Protein AF-0000000067844548 (afdb_homodimer)

Foldseek 3Di:
DCPVPQQPPVVPPVVLPLDAQPLLVLLVVLLVLLVVLLVLLVCLLPPPLPLQCQVVSLVVSLVSLVVSLVSLVVSLVVNVVSLVVVVLSQQVVLSVVCVCLSVVLNVLSVVLNVVLVVLVCVLCVVQVPCSSCVQSVDNCPHSSNVNSVSSVVSSVPNNVSSVVSSVSSVVCNVCSDDRPLVVCVVVVVVPDPDDDDDDDDDDVPPVVSSVVSVVSVVVVVVVVVVVVVVVVVVVVVVVVVVPDDDD/DCVVVVVCCVVVVVPLPLDADPLLVLLVVLLVLLVVLLVLLVCLLPPPLPLQCLVVSLVVSLVSLVVSLVSLVVSLVVNVVSLVVVLLSQQLVLSVVCVCLSVPLNVLSVVLNVVLVVLVCVLCVVQVPCSSCVQSVDNCPHSSNVNSVSSVVSSVPNNVSSVVSSVSSVVCNVCSDRRVLVCVVCCVVVVVPPVVDDPDDDDVVVVVVVVSVVSSVVSSVVSVVVVVVVVVVVVVVVVVVVPPDPD

Secondary structure (DSSP, 8-state):
-TTSSTTSTHHHH----------HHHHHHHHHHHHHHHHHHHHHHHH---GGGHHHHHHHHHHHHHHHHHHHHHHHHHHHHHHHHHHHTT-HHHHHHHHHHHHHHHHHHHHHHHHHHHHHHHHHHHTSS-HHHHHHH-SSS-HHHHHHHHHHHHHHHHHHHHHHHHHHHHHHHHH-PPPHHHHHHHHHHTT-----------SSHHHHHHHHHHHHHHHHHHHHHHHHHHHHHHHHHHHHHHHS---/-THHHHSHHHHHS----------HHHHHHHHHHHHHHHHHHHHHHHH---GGGHHHHHHHHHHHHHHHHHHHHHHHHHHHHHHHHHHHTT-HHHHHHHHHHHHHHHHHHHHHHHHHHHHHHHHHHHTSS-HHHHHHH-SSS-HHHHHHHHHHHHHHHHHHHHHHHHHHHHHHHHH-PPPHHHHHHHHHHHHHHHHHH--SS-SHHHHHHHHHHHHHHHHHHHHHHHHHHHHHHHHHHHHHHHHS---

Sequence (494 aa):
MDDEEYLQPVLTSQEEHFHKLDTVLITFIPLIFGVSLEITGIIFIAVWPEENNKCDTYFIYLYLHCAYWLLIMLTDHLVKRKHHKLRIYGYLDFYQSTYQQIRTPLFIASLWITCYLLLAVFLHHTHKVNYEQYCRASEWFTPLNYIVLLTTLELIIIVPVYINYIKQVLRFNRLRPPADVAREEWLSSFTQDTYAGSNEVGYHHRESNLEELLEKQADLIRYLRDHNVKLSHRMMLLAAQRRLPEAMDDEEYLQPVLTSQEEHFHKLDTVLITFIPLIFGVSLEITGIIFIAVWPEENNKCDTYFIYLYLHCAYWLLIMLTDHLVKRKHHKLRIYGYLDFYQSTYQQIRTPLFIASLWITCYLLLAVFLHHTHKVNYEQYCRASEWFTPLNYIVLLTTLELIIIVPVYINYIKQVLRFNRLRPPADVAREEWLSSFTQDTYAGSNEVGYHHRESNLEELLEKQADLIRYLRDHNVKLSHRMMLLAAQRRLPEA

Radius of gyration: 29.69 Å; Cα contacts (8 Å, |Δi|>4): 386; chains: 2; bounding box: 53×101×64 Å

Organism: Apis mellifera (NCBI:txid7460)

pLDDT: mean 72.94, std 22.52, range [23.41, 97.81]

InterPro domains:
  IPR029399 TMEM192 family [PF14802] (4-238)
  IPR029399 TMEM192 family [PTHR31592] (17-241)

Nearest PDB structures (foldseek):
  3ljb-assembly1_A  TM=2.945E-01  e=6.101E+00  Homo sapiens
  4tql-assembly1_A  TM=1.779E-01  e=5.825E+00  synthetic construct
  4dzu-assembly1_A  TM=2.836E-01  e=4.838E+00  synthetic construct
  3ljb-assembly1_A  TM=2.782E-01  e=5.552E+00  Homo sapiens
  4tql-assembly1_A  TM=1.637E-01  e=6.371E+00  synthetic construct

Solvent-accessible surface area (backbone atoms only — not comparable to full-atom values): 27078 Å² total; per-residue (Å²): 133,72,78,65,64,75,72,53,60,70,72,61,68,65,59,71,75,65,76,73,71,84,48,55,68,56,55,45,51,52,51,51,50,50,53,50,50,52,52,49,44,53,47,51,67,69,64,50,65,58,50,86,49,38,54,53,51,38,48,52,52,52,53,50,51,49,51,49,45,52,47,37,49,51,40,42,54,52,47,50,54,54,44,49,51,37,38,54,64,33,31,49,67,63,41,60,71,43,45,60,55,58,50,44,47,48,50,50,46,41,54,46,48,43,50,52,38,53,50,52,46,50,54,46,63,76,30,41,76,46,41,54,56,49,38,43,66,36,82,81,76,19,70,50,51,54,53,41,52,52,47,53,58,51,46,67,55,40,49,57,42,50,50,53,47,42,51,50,47,52,48,47,55,69,64,53,62,69,33,54,63,55,52,47,38,56,63,43,48,72,64,56,90,56,101,74,81,96,79,87,92,88,84,76,45,66,73,46,41,55,53,45,39,40,47,49,35,49,45,48,35,47,46,38,46,48,48,37,50,49,49,49,49,52,39,52,53,57,52,51,59,65,67,59,70,86,124,128,67,72,62,57,70,64,39,48,67,66,57,62,51,57,72,68,68,76,72,71,85,48,53,70,57,55,44,50,52,52,52,50,50,52,48,51,51,51,49,45,51,46,50,67,69,64,51,60,55,52,86,48,37,55,55,53,38,46,52,50,53,53,50,51,50,52,49,47,52,48,37,48,53,40,44,53,54,47,49,55,54,45,50,52,38,41,75,65,30,32,43,65,63,41,62,71,44,47,62,54,58,50,44,47,50,52,51,48,41,54,48,48,44,49,51,37,52,51,51,47,51,54,46,62,76,30,42,79,46,42,55,58,50,37,42,66,37,82,81,75,19,69,49,51,54,52,43,54,51,47,50,58,50,47,65,54,40,49,58,42,52,51,53,46,43,52,51,47,52,49,48,54,70,63,54,64,73,34,46,61,65,47,46,64,49,38,72,61,38,62,69,60,56,73,73,64,80,83,82,80,73,66,73,68,45,52,60,49,46,48,54,50,29,49,46,34,49,52,47,36,49,52,36,47,53,50,38,51,53,51,50,51,51,39,51,52,55,52,54,59,62,68,56,68,84,122

Structure (mmCIF, N/CA/C/O backbone):
data_AF-0000000067844548-model_v1
#
loop_
_entity.id
_entity.type
_entity.pdbx_description
1 polymer 'Transmembrane protein 192'
#
loop_
_atom_site.group_PDB
_atom_site.id
_atom_site.type_symbol
_atom_site.label_atom_id
_atom_site.label_alt_id
_atom_site.label_comp_id
_atom_site.label_asym_id
_atom_site.label_entity_id
_atom_site.label_seq_id
_atom_site.pdbx_PDB_ins_code
_atom_site.Cartn_x
_atom_site.Cartn_y
_atom_site.Cartn_z
_atom_site.occupancy
_atom_site.B_iso_or_equiv
_atom_site.auth_seq_id
_atom_site.auth_comp_id
_atom_site.auth_asym_id
_atom_site.auth_atom_id
_atom_site.pdbx_PDB_model_num
ATOM 1 N N . MET A 1 1 ? 27.156 49.719 25.047 1 28.22 1 MET A N 1
ATOM 2 C CA . MET A 1 1 ? 27.844 48.688 24.266 1 28.22 1 MET A CA 1
ATOM 3 C C . MET A 1 1 ? 27.281 47.312 24.531 1 28.22 1 MET A C 1
ATOM 5 O O . MET A 1 1 ? 27.172 46.5 23.625 1 28.22 1 MET A O 1
ATOM 9 N N . ASP A 1 2 ? 27.203 46.812 25.844 1 27.34 2 ASP A N 1
ATOM 10 C CA . ASP A 1 2 ? 27.281 45.469 26.344 1 27.34 2 ASP A CA 1
ATOM 11 C C . ASP A 1 2 ? 25.938 44.75 26.203 1 27.34 2 ASP A C 1
ATOM 13 O O . ASP A 1 2 ? 25.734 43.656 26.766 1 27.34 2 ASP A O 1
ATOM 17 N N . ASP A 1 3 ? 24.844 45.406 25.953 1 33.28 3 ASP A N 1
ATOM 18 C CA . ASP A 1 3 ? 23.516 44.781 26.047 1 33.28 3 ASP A CA 1
ATOM 19 C C . ASP A 1 3 ? 23.328 43.75 24.938 1 33.28 3 ASP A C 1
ATOM 21 O O . ASP A 1 3 ? 22.281 43.094 24.875 1 33.28 3 ASP A O 1
ATOM 25 N N . GLU A 1 4 ? 24.094 43.812 23.781 1 35.28 4 GLU A N 1
ATOM 26 C CA . GLU A 1 4 ? 24 42.906 22.656 1 35.28 4 GLU A CA 1
ATOM 27 C C . GLU A 1 4 ? 24.516 41.5 23.016 1 35.28 4 GLU A C 1
ATOM 29 O O . GLU A 1 4 ? 24.266 40.531 22.297 1 35.28 4 GLU A O 1
ATOM 34 N N . GLU A 1 5 ? 25.453 41.375 23.938 1 34.56 5 GLU A N 1
ATOM 35 C CA . GLU A 1 5 ? 26.109 40.125 24.266 1 34.56 5 GLU A CA 1
ATOM 36 C C . GLU A 1 5 ? 25.141 39.125 24.859 1 34.56 5 GLU A C 1
ATOM 38 O O . GLU A 1 5 ? 25.344 37.906 24.734 1 34.56 5 GLU A O 1
ATOM 43 N N . TYR A 1 6 ? 24.203 39.531 25.703 1 31.72 6 TYR A N 1
ATOM 44 C CA . TYR A 1 6 ? 23.375 38.594 26.438 1 31.72 6 TYR A CA 1
ATOM 45 C C . TYR A 1 6 ? 22.359 37.906 25.516 1 31.72 6 TYR A C 1
ATOM 47 O O . TYR A 1 6 ? 21.641 37 25.938 1 31.72 6 TYR A O 1
ATOM 55 N N . LEU A 1 7 ? 21.938 38.531 24.406 1 31.08 7 LEU A N 1
ATOM 56 C CA . LEU A 1 7 ? 20.953 37.938 23.516 1 31.08 7 LEU A CA 1
ATOM 57 C C . LEU A 1 7 ? 21.562 36.812 22.703 1 31.08 7 LEU A C 1
ATOM 59 O O . LEU A 1 7 ? 20.875 36.188 21.875 1 31.08 7 LEU A O 1
ATOM 63 N N . GLN A 1 8 ? 22.906 36.656 22.672 1 30.27 8 GLN A N 1
ATOM 64 C CA . GLN A 1 8 ? 23.531 35.75 21.719 1 30.27 8 GLN A CA 1
ATOM 65 C C . GLN A 1 8 ? 23.219 34.281 22.094 1 30.27 8 GLN A C 1
ATOM 67 O O . GLN A 1 8 ? 23.031 33.438 21.203 1 30.27 8 GLN A O 1
ATOM 72 N N . PRO A 1 9 ? 23.719 33.812 23.312 1 33.78 9 PRO A N 1
ATOM 73 C CA . PRO A 1 9 ? 24 32.375 23.453 1 33.78 9 PRO A CA 1
ATOM 74 C C . PRO A 1 9 ? 22.734 31.531 23.422 1 33.78 9 PRO A C 1
ATOM 76 O O . PRO A 1 9 ? 22.828 30.297 23.422 1 33.78 9 PRO A O 1
ATOM 79 N N . VAL A 1 10 ? 21.578 32.031 24.016 1 33.88 10 VAL A N 1
ATOM 80 C CA . VAL A 1 10 ? 20.484 31.078 24.219 1 33.88 10 VAL A CA 1
ATOM 81 C C . VAL A 1 10 ? 20.047 30.5 22.875 1 33.88 10 VAL A C 1
ATOM 83 O O . VAL A 1 10 ? 19.438 29.438 22.828 1 33.88 10 VAL A O 1
ATOM 86 N N . LEU A 1 11 ? 20.188 31.156 21.766 1 34.28 11 LEU A N 1
ATOM 87 C CA . LEU A 1 11 ? 19.891 30.625 20.453 1 34.28 11 LEU A CA 1
ATOM 88 C C . LEU A 1 11 ? 20.797 29.422 20.141 1 34.28 11 LEU A C 1
ATOM 90 O O . LEU A 1 11 ? 20.484 28.625 19.25 1 34.28 11 LEU A O 1
ATOM 94 N N . THR A 1 12 ? 22.078 29.375 20.594 1 34.91 12 THR A N 1
ATOM 95 C CA . THR A 1 12 ? 23.047 28.375 20.188 1 34.91 12 THR A CA 1
ATOM 96 C C . THR A 1 12 ? 22.672 26.984 20.719 1 34.91 12 THR A C 1
ATOM 98 O O . THR A 1 12 ? 22.938 25.969 20.078 1 34.91 12 THR A O 1
ATOM 101 N N . SER A 1 13 ? 22.469 26.891 22.109 1 34.97 13 SER A N 1
ATOM 102 C CA . SER A 1 13 ? 22.516 25.562 22.719 1 34.97 13 SER A CA 1
ATOM 103 C C . SER A 1 13 ? 21.266 24.75 22.391 1 34.97 13 SER A C 1
ATOM 105 O O . SER A 1 13 ? 21.141 23.594 22.812 1 34.97 13 SER A O 1
ATOM 107 N N . GLN A 1 14 ? 20.078 25.344 22.297 1 34.31 14 GLN A N 1
ATOM 108 C CA . GLN A 1 14 ? 19.047 24.406 21.891 1 34.31 14 GLN A CA 1
ATOM 109 C C . GLN A 1 14 ? 19.438 23.641 20.625 1 34.31 14 GLN A C 1
ATOM 111 O O . GLN A 1 14 ? 19.219 24.125 19.516 1 34.31 14 GLN A O 1
ATOM 116 N N . GLU A 1 15 ? 20.641 23.297 20.484 1 38.84 15 GLU A N 1
ATOM 117 C CA . GLU A 1 15 ? 21.016 22.344 19.453 1 38.84 15 GLU A CA 1
ATOM 118 C C . GLU A 1 15 ? 19.844 21.438 19.078 1 38.84 15 GLU A C 1
ATOM 120 O O . GLU A 1 15 ? 19.438 20.578 19.875 1 38.84 15 GLU A O 1
ATOM 125 N N . GLU A 1 16 ? 18.672 21.953 18.75 1 46.62 16 GLU A N 1
ATOM 126 C CA . GLU A 1 16 ? 17.578 21.172 18.156 1 46.62 16 GLU A CA 1
ATOM 127 C C . GLU A 1 16 ? 18.094 19.891 17.531 1 46.62 16 GLU A C 1
ATOM 129 O O . GLU A 1 16 ? 18.938 19.922 16.625 1 46.62 16 GLU A O 1
ATOM 134 N N . HIS A 1 17 ? 18.438 18.859 18.422 1 53.5 17 HIS A N 1
ATOM 135 C CA . HIS A 1 17 ? 18.922 17.531 18.062 1 53.5 17 HIS A CA 1
ATOM 136 C C . HIS A 1 17 ? 18.297 17.062 16.75 1 53.5 17 HIS A C 1
ATOM 138 O O . HIS A 1 17 ? 17.078 16.906 16.656 1 53.5 17 HIS A O 1
ATOM 144 N N . PHE A 1 18 ? 18.875 17.531 15.758 1 63.25 18 PHE A N 1
ATOM 145 C CA . PHE A 1 18 ? 18.531 16.969 14.453 1 63.25 18 PHE A CA 1
ATOM 146 C C . PHE A 1 18 ? 18.406 15.445 14.539 1 63.25 18 PHE A C 1
ATOM 148 O O . PHE A 1 18 ? 19.266 14.773 15.125 1 63.25 18 PHE A O 1
ATOM 155 N N . HIS A 1 19 ? 17.281 15.016 14.375 1 66.12 19 HIS A N 1
ATOM 156 C CA . HIS A 1 19 ? 17.047 13.578 14.289 1 66.12 19 HIS A CA 1
ATOM 157 C C . HIS A 1 19 ? 17.422 13.039 12.914 1 66.12 19 HIS A C 1
ATOM 159 O O . HIS A 1 19 ? 16.734 13.305 11.93 1 66.12 19 HIS A O 1
ATOM 165 N N . LYS A 1 20 ? 18.609 12.508 12.938 1 74.31 20 LYS A N 1
ATOM 166 C CA . LYS A 1 20 ? 19.094 11.906 11.695 1 74.31 20 LYS A CA 1
ATOM 167 C C . LYS A 1 20 ? 18.188 10.758 11.258 1 74.31 20 LYS A C 1
ATOM 169 O O . LYS A 1 20 ? 17.703 9.992 12.094 1 74.31 20 LYS A O 1
ATOM 174 N N . LEU A 1 21 ? 17.906 10.742 10.008 1 84.75 21 LEU A N 1
ATOM 175 C CA . LEU A 1 21 ? 17.125 9.672 9.422 1 84.75 21 LEU A CA 1
ATOM 176 C C . LEU A 1 21 ? 18.016 8.555 8.891 1 84.75 21 LEU A C 1
ATOM 178 O O . LEU A 1 21 ? 18.75 8.75 7.918 1 84.75 21 LEU A O 1
ATOM 182 N N . ASP A 1 22 ? 18.031 7.383 9.594 1 87.56 22 ASP A N 1
ATOM 183 C CA . ASP A 1 22 ? 18.875 6.25 9.211 1 87.56 22 ASP A CA 1
ATOM 184 C C . ASP A 1 22 ? 18.078 5.246 8.375 1 87.56 22 ASP A C 1
ATOM 186 O O . ASP A 1 22 ? 17.953 4.078 8.758 1 87.56 22 ASP A O 1
ATOM 190 N N . THR A 1 23 ? 17.5 5.684 7.348 1 90.69 23 THR A N 1
ATOM 191 C CA . THR A 1 23 ? 16.688 4.816 6.5 1 90.69 23 THR A CA 1
ATOM 192 C C . THR A 1 23 ? 17.453 4.418 5.242 1 90.69 23 THR A C 1
ATOM 194 O O . THR A 1 23 ? 17 3.564 4.477 1 90.69 23 THR A O 1
ATOM 197 N N . VAL A 1 24 ? 18.641 4.938 5.051 1 91.62 24 VAL A N 1
ATOM 198 C CA . VAL A 1 24 ? 19.422 4.688 3.836 1 91.62 24 VAL A CA 1
ATOM 199 C C . VAL A 1 24 ? 19.797 3.215 3.76 1 91.62 24 VAL A C 1
ATOM 201 O O . VAL A 1 24 ? 19.609 2.568 2.727 1 91.62 24 VAL A O 1
ATOM 204 N N . LEU A 1 25 ? 20.25 2.686 4.844 1 92.38 25 LEU A N 1
ATOM 205 C CA . LEU A 1 25 ? 20.656 1.286 4.867 1 92.38 25 LEU A CA 1
ATOM 206 C C . LEU A 1 25 ? 19.453 0.365 4.668 1 92.38 25 LEU A C 1
ATOM 208 O O . LEU A 1 25 ? 19.562 -0.648 3.975 1 92.38 25 LEU A O 1
ATOM 212 N N . ILE A 1 26 ? 18.375 0.701 5.246 1 94.75 26 ILE A N 1
ATOM 213 C CA . ILE A 1 26 ? 17.172 -0.108 5.184 1 94.75 26 ILE A CA 1
ATOM 214 C C . ILE A 1 26 ? 16.656 -0.165 3.744 1 94.75 26 ILE A C 1
ATOM 216 O O . ILE A 1 26 ? 16.266 -1.228 3.26 1 94.75 26 ILE A O 1
ATOM 220 N N . THR A 1 27 ? 16.703 0.956 3.035 1 95.19 27 THR A N 1
ATOM 221 C CA . THR A 1 27 ? 16.188 1.012 1.668 1 95.19 27 THR A CA 1
ATOM 222 C C . THR A 1 27 ? 17.219 0.448 0.688 1 95.19 27 THR A C 1
ATOM 224 O O . THR A 1 27 ? 16.859 0.004 -0.406 1 95.19 27 THR A O 1
ATOM 227 N N . PHE A 1 28 ? 18.453 0.334 1.068 1 95.5 28 PHE A N 1
ATOM 228 C CA . PHE A 1 28 ? 19.516 -0.191 0.22 1 95.5 28 PHE A CA 1
ATOM 229 C C . PHE A 1 28 ? 19.391 -1.703 0.073 1 95.5 28 PHE A C 1
ATOM 231 O O . PHE A 1 28 ? 19.75 -2.262 -0.967 1 95.5 28 PHE A O 1
ATOM 238 N N . ILE A 1 29 ? 18.859 -2.334 1.036 1 96.5 29 ILE A N 1
ATOM 239 C CA . ILE A 1 29 ? 18.766 -3.789 1.068 1 96.5 29 ILE A CA 1
ATOM 240 C C . ILE A 1 29 ? 17.828 -4.266 -0.045 1 96.5 29 ILE A C 1
ATOM 242 O O . ILE A 1 29 ? 18.219 -5.086 -0.88 1 96.5 29 ILE A O 1
ATOM 246 N N . PRO A 1 30 ? 16.578 -3.775 -0.099 1 97.25 30 PRO A N 1
ATOM 247 C CA . PRO A 1 30 ? 15.727 -4.219 -1.206 1 97.25 30 PRO A CA 1
ATOM 248 C C . PRO A 1 30 ? 16.266 -3.787 -2.57 1 97.25 30 PRO A C 1
ATOM 250 O O . PRO A 1 30 ? 16.031 -4.477 -3.57 1 97.25 30 PRO A O 1
ATOM 253 N N . LEU A 1 31 ? 16.953 -2.68 -2.621 1 96.94 31 LEU A N 1
ATOM 254 C CA . LEU A 1 31 ? 17.547 -2.234 -3.875 1 96.94 31 LEU A CA 1
ATOM 255 C C . LEU A 1 31 ? 18.562 -3.25 -4.387 1 96.94 31 LEU A C 1
ATOM 257 O O . LEU A 1 31 ? 18.5 -3.67 -5.543 1 96.94 31 LEU A O 1
ATOM 261 N N . ILE A 1 32 ? 19.422 -3.717 -3.562 1 97.25 32 ILE A N 1
ATOM 262 C CA . ILE A 1 32 ? 20.453 -4.684 -3.922 1 97.25 32 ILE A CA 1
ATOM 263 C C . ILE A 1 32 ? 19.812 -6.031 -4.238 1 97.25 32 ILE A C 1
ATOM 265 O O . ILE A 1 32 ? 20.203 -6.703 -5.195 1 97.25 32 ILE A O 1
ATOM 269 N N . PHE A 1 33 ? 18.906 -6.367 -3.406 1 97.62 33 PHE A N 1
ATOM 270 C CA . PHE A 1 33 ? 18.219 -7.633 -3.631 1 97.62 33 PHE A CA 1
ATOM 271 C C . PHE A 1 33 ? 17.516 -7.637 -4.984 1 97.62 33 PHE A C 1
ATOM 273 O O . PHE A 1 33 ? 17.547 -8.633 -5.703 1 97.62 33 PHE A O 1
ATOM 280 N N . GLY A 1 34 ? 16.875 -6.516 -5.316 1 97.25 34 GLY A N 1
ATOM 281 C CA . GLY A 1 34 ? 16.219 -6.41 -6.609 1 97.25 34 GLY A CA 1
ATOM 282 C C . GLY A 1 34 ? 17.172 -6.566 -7.777 1 97.25 34 GLY A C 1
ATOM 283 O O . GLY A 1 34 ? 16.891 -7.32 -8.711 1 97.25 34 GLY A O 1
ATOM 284 N N . VAL A 1 35 ? 18.25 -5.926 -7.75 1 96.88 35 VAL A N 1
ATOM 285 C CA . VAL A 1 35 ? 19.266 -6.012 -8.805 1 96.88 35 VAL A CA 1
ATOM 286 C C . VAL A 1 35 ? 19.797 -7.438 -8.883 1 96.88 35 VAL A C 1
ATOM 288 O O . VAL A 1 35 ? 19.969 -7.984 -9.977 1 96.88 35 VAL A O 1
ATOM 291 N N . SER A 1 36 ? 20.047 -8.023 -7.738 1 97.5 36 SER A N 1
ATOM 292 C CA . SER A 1 36 ? 20.516 -9.414 -7.695 1 97.5 36 SER A CA 1
ATOM 293 C C . SER A 1 36 ? 19.484 -10.352 -8.312 1 97.5 36 SER A C 1
ATOM 295 O O . SER A 1 36 ? 19.844 -11.336 -8.961 1 97.5 36 SER A O 1
ATOM 297 N N . LEU A 1 37 ? 18.234 -10.07 -8.016 1 97.25 37 LEU A N 1
ATOM 298 C CA . LEU A 1 37 ? 17.156 -10.867 -8.578 1 97.25 37 LEU A CA 1
ATOM 299 C C . LEU A 1 37 ? 17.188 -10.812 -10.102 1 97.25 37 LEU A C 1
ATOM 301 O O . LEU A 1 37 ? 17.016 -11.836 -10.773 1 97.25 37 LEU A O 1
ATOM 305 N N . GLU A 1 38 ? 17.406 -9.625 -10.688 1 96.94 38 GLU A N 1
ATOM 306 C CA . GLU A 1 38 ? 17.5 -9.469 -12.141 1 96.94 38 GLU A CA 1
ATOM 307 C C . GLU A 1 38 ? 18.703 -10.227 -12.695 1 96.94 38 GLU A C 1
ATOM 309 O O . GLU A 1 38 ? 18.578 -10.922 -13.711 1 96.94 38 GLU A O 1
ATOM 314 N N . ILE A 1 39 ? 19.812 -10.117 -12.055 1 96.25 39 ILE A N 1
ATOM 315 C CA . ILE A 1 39 ? 21.016 -10.805 -12.484 1 96.25 39 ILE A CA 1
ATOM 316 C C . ILE A 1 39 ? 20.797 -12.32 -12.445 1 96.25 39 ILE A C 1
ATOM 318 O O . ILE A 1 39 ? 21.172 -13.031 -13.367 1 96.25 39 ILE A O 1
ATOM 322 N N . THR A 1 40 ? 20.172 -12.82 -11.375 1 94.56 40 THR A N 1
ATOM 323 C CA . THR A 1 40 ? 19.859 -14.242 -11.25 1 94.56 40 THR A CA 1
ATOM 324 C C . THR A 1 40 ? 18.969 -14.703 -12.398 1 94.56 40 THR A C 1
ATOM 326 O O . THR A 1 40 ? 19.203 -15.773 -12.969 1 94.56 40 THR A O 1
ATOM 329 N N . GLY A 1 41 ? 17.953 -13.883 -12.734 1 93.31 41 GLY A N 1
ATOM 330 C CA . GLY A 1 41 ? 17.109 -14.227 -13.867 1 93.31 41 GLY A CA 1
ATOM 331 C C . GLY A 1 41 ? 17.875 -14.344 -15.172 1 93.31 41 GLY A C 1
ATOM 332 O O . GLY A 1 41 ? 17.656 -15.281 -15.938 1 93.31 41 GLY A O 1
ATOM 333 N N . ILE A 1 42 ? 18.766 -13.422 -15.445 1 92.06 42 ILE A N 1
ATOM 334 C CA . ILE A 1 42 ? 19.562 -13.414 -16.672 1 92.06 42 ILE A CA 1
ATOM 335 C C . ILE A 1 42 ? 20.484 -14.633 -16.688 1 92.06 42 ILE A C 1
ATOM 337 O O . ILE A 1 42 ? 20.641 -15.289 -17.719 1 92.06 42 ILE A O 1
ATOM 341 N N . ILE A 1 43 ? 21.062 -14.953 -15.516 1 90.81 43 ILE A N 1
ATOM 342 C CA . ILE A 1 43 ? 21.938 -16.125 -15.406 1 90.81 43 ILE A CA 1
ATOM 343 C C . ILE A 1 43 ? 21.125 -17.391 -15.688 1 90.81 43 ILE A C 1
ATOM 345 O O . ILE A 1 43 ? 21.609 -18.297 -16.359 1 90.81 43 ILE A O 1
ATOM 349 N N . PHE A 1 44 ? 19.891 -17.453 -15.117 1 88.5 44 PHE A N 1
ATOM 350 C CA . PHE A 1 44 ? 19.047 -18.625 -15.328 1 88.5 44 PHE A CA 1
ATOM 351 C C . PHE A 1 44 ? 18.75 -18.812 -16.812 1 88.5 44 PHE A C 1
ATOM 353 O O . PHE A 1 44 ? 18.75 -19.938 -17.312 1 88.5 44 PHE A O 1
ATOM 360 N N . ILE A 1 45 ? 18.531 -17.734 -17.578 1 85.12 45 ILE A N 1
ATOM 361 C CA . ILE A 1 45 ? 18.203 -17.812 -19 1 85.12 45 ILE A CA 1
ATOM 362 C C . ILE A 1 45 ? 19.469 -18.188 -19.797 1 85.12 45 ILE A C 1
ATOM 364 O O . ILE A 1 45 ? 19.406 -18.984 -20.719 1 85.12 45 ILE A O 1
ATOM 368 N N . ALA A 1 46 ? 20.578 -17.672 -19.453 1 83.88 46 ALA A N 1
ATOM 369 C CA . ALA A 1 46 ? 21.812 -17.844 -20.219 1 83.88 46 ALA A CA 1
ATOM 370 C C . ALA A 1 46 ? 22.438 -19.203 -19.953 1 83.88 46 ALA A C 1
ATOM 372 O O . ALA A 1 46 ? 23.047 -19.797 -20.844 1 83.88 46 ALA A O 1
ATOM 373 N N . VAL A 1 47 ? 22.609 -19.578 -18.844 1 75.25 47 VAL A N 1
ATOM 374 C CA . VAL A 1 47 ? 23.375 -20.781 -18.5 1 75.25 47 VAL A CA 1
ATOM 375 C C . VAL A 1 47 ? 22.516 -22.016 -18.672 1 75.25 47 VAL A C 1
ATOM 377 O O . VAL A 1 47 ? 23.016 -23.094 -19.016 1 75.25 47 VAL A O 1
ATOM 380 N N . TRP A 1 48 ? 21.359 -22 -18.047 1 59.53 48 TRP A N 1
ATOM 381 C CA . TRP A 1 48 ? 20.781 -23.312 -17.797 1 59.53 48 TRP A CA 1
ATOM 382 C C . TRP A 1 48 ? 20.016 -23.812 -19.016 1 59.53 48 TRP A C 1
ATOM 384 O O . TRP A 1 48 ? 18.781 -23.891 -18.984 1 59.53 48 TRP A O 1
ATOM 394 N N . PRO A 1 49 ? 20.812 -23.938 -20.047 1 56.59 49 PRO A N 1
ATOM 395 C CA . PRO A 1 49 ? 20.141 -24.547 -21.203 1 56.59 49 PRO A CA 1
ATOM 396 C C . PRO A 1 49 ? 19.672 -25.969 -20.922 1 56.59 49 PRO A C 1
ATOM 398 O O . PRO A 1 49 ? 18.984 -26.578 -21.75 1 56.59 49 PRO A O 1
ATOM 401 N N . GLU A 1 50 ? 20.281 -26.641 -19.969 1 57.69 50 GLU A N 1
ATOM 402 C CA . GLU A 1 50 ? 19.797 -28.016 -20.031 1 57.69 50 GLU A CA 1
ATOM 403 C C . GLU A 1 50 ? 18.312 -28.109 -19.688 1 57.69 50 GLU A C 1
ATOM 405 O O . GLU A 1 50 ? 17.844 -27.406 -18.781 1 57.69 50 GLU A O 1
ATOM 410 N N . GLU A 1 51 ? 17.562 -28.547 -20.688 1 57.72 51 GLU A N 1
ATOM 411 C CA . GLU A 1 51 ? 16.109 -28.734 -20.797 1 57.72 51 GLU A CA 1
ATOM 412 C C . GLU A 1 51 ? 15.508 -29.188 -19.469 1 57.72 51 GLU A C 1
ATOM 414 O O . GLU A 1 51 ? 14.43 -28.734 -19.078 1 57.72 51 GLU A O 1
ATOM 419 N N . ASN A 1 52 ? 16.375 -30.078 -18.656 1 57.59 52 ASN A N 1
ATOM 420 C CA . ASN A 1 52 ? 15.727 -30.781 -17.547 1 57.59 52 ASN A CA 1
ATOM 421 C C . ASN A 1 52 ? 15.516 -29.859 -16.359 1 57.59 52 ASN A C 1
ATOM 423 O O . ASN A 1 52 ? 14.617 -30.094 -15.539 1 57.59 52 ASN A O 1
ATOM 427 N N . ASN A 1 53 ? 16.172 -28.734 -16.359 1 68.56 53 ASN A N 1
ATOM 428 C CA . ASN A 1 53 ? 16.078 -27.953 -15.125 1 68.56 53 ASN A CA 1
ATOM 429 C C . ASN A 1 53 ? 15.375 -26.625 -15.352 1 68.56 53 ASN A C 1
ATOM 431 O O . ASN A 1 53 ? 15.305 -25.797 -14.445 1 68.56 53 ASN A O 1
ATOM 435 N N . LYS A 1 54 ? 14.859 -26.531 -16.531 1 73.5 54 LYS A N 1
ATOM 436 C CA . LYS A 1 54 ? 14.258 -25.234 -16.859 1 73.5 54 LYS A CA 1
ATOM 437 C C . LYS A 1 54 ? 13.023 -24.969 -16.016 1 73.5 54 LYS A C 1
ATOM 439 O O . LYS A 1 54 ? 12.812 -23.844 -15.555 1 73.5 54 LYS A O 1
ATOM 444 N N . CYS A 1 55 ? 12.305 -26.016 -15.766 1 80.12 55 CYS A N 1
ATOM 445 C CA . CYS A 1 55 ? 11.094 -25.844 -14.969 1 80.12 55 CYS A CA 1
ATOM 446 C C . CYS A 1 55 ? 11.438 -25.5 -13.523 1 80.12 55 CYS A C 1
ATOM 448 O O . CYS A 1 55 ? 10.75 -24.688 -12.898 1 80.12 55 CYS A O 1
ATOM 450 N N . ASP A 1 56 ? 12.531 -26.047 -13.094 1 86.19 56 ASP A N 1
ATOM 451 C CA . ASP A 1 56 ? 12.922 -25.797 -11.711 1 86.19 56 ASP A CA 1
ATOM 452 C C . ASP A 1 56 ? 13.359 -24.344 -11.516 1 86.19 56 ASP A C 1
ATOM 454 O O . ASP A 1 56 ? 13.07 -23.734 -10.484 1 86.19 56 ASP A O 1
ATOM 458 N N . THR A 1 57 ? 14.039 -23.87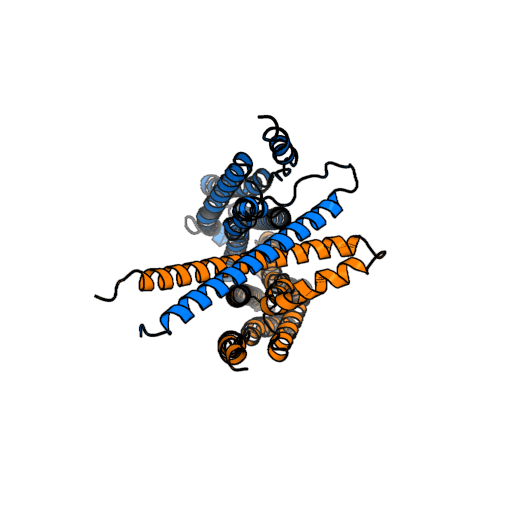5 -12.484 1 87.62 57 THR A N 1
ATOM 459 C CA . THR A 1 57 ? 14.5 -22.5 -12.383 1 87.62 57 THR A CA 1
ATOM 460 C C . THR A 1 57 ? 13.32 -21.531 -12.367 1 87.62 57 THR A C 1
ATOM 462 O O . THR A 1 57 ? 13.359 -20.5 -11.68 1 87.62 57 THR A O 1
ATOM 465 N N . TYR A 1 58 ? 12.32 -21.844 -13.141 1 89.06 58 TYR A N 1
ATOM 466 C CA . TYR A 1 58 ? 11.094 -21.047 -13.156 1 89.06 58 TYR A CA 1
ATOM 467 C C . TYR A 1 58 ? 10.477 -20.984 -11.766 1 89.06 58 TYR A C 1
ATOM 469 O O . TYR A 1 58 ? 10.156 -19.891 -11.281 1 89.06 58 TYR A O 1
ATOM 477 N N . PHE A 1 59 ? 10.344 -22.094 -11.094 1 91 59 PHE A N 1
ATOM 478 C CA . PHE A 1 59 ? 9.734 -22.141 -9.766 1 91 59 PHE A CA 1
ATOM 479 C C . PHE A 1 59 ? 10.625 -21.438 -8.742 1 91 59 PHE A C 1
ATOM 481 O O . PHE A 1 59 ? 10.133 -20.672 -7.906 1 91 59 PHE A O 1
ATOM 488 N N . ILE A 1 60 ? 11.867 -21.688 -8.781 1 92.56 60 ILE A N 1
ATOM 489 C CA . ILE A 1 60 ? 12.805 -21.047 -7.859 1 92.56 60 ILE A CA 1
ATOM 490 C C . ILE A 1 60 ? 12.719 -19.531 -7.996 1 92.56 60 ILE A C 1
ATOM 492 O O . ILE A 1 60 ? 12.727 -18.812 -6.996 1 92.56 60 ILE A O 1
ATOM 496 N N . TYR A 1 61 ? 12.672 -19.094 -9.203 1 94.31 61 TYR A N 1
ATOM 497 C CA . TYR A 1 61 ? 12.602 -17.672 -9.484 1 94.31 61 TYR A CA 1
ATOM 498 C C . TYR A 1 61 ? 11.336 -17.062 -8.891 1 94.31 61 TYR A C 1
ATOM 500 O O . TYR A 1 61 ? 11.367 -15.953 -8.344 1 94.31 61 TYR A O 1
ATOM 508 N N . LEU A 1 62 ? 10.234 -17.734 -8.961 1 95.62 62 LEU A N 1
ATOM 509 C CA . LEU A 1 62 ? 8.984 -17.234 -8.391 1 95.62 62 LEU A CA 1
ATOM 510 C C . LEU A 1 62 ? 9.047 -17.234 -6.863 1 95.62 62 LEU A C 1
ATOM 512 O O . LEU A 1 62 ? 8.5 -16.328 -6.223 1 95.62 62 LEU A O 1
ATOM 516 N N . TYR A 1 63 ? 9.703 -18.25 -6.25 1 96.5 63 TYR A N 1
ATOM 517 C CA . TYR A 1 63 ? 9.938 -18.219 -4.812 1 96.5 63 TYR A CA 1
ATOM 518 C C . TYR A 1 63 ? 10.711 -16.969 -4.406 1 96.5 63 TYR A C 1
ATOM 520 O O . TYR A 1 63 ? 10.391 -16.344 -3.396 1 96.5 63 TYR A O 1
ATOM 528 N N . LEU A 1 64 ? 11.688 -16.688 -5.176 1 96.75 64 LEU A N 1
ATOM 529 C CA . LEU A 1 64 ? 12.523 -15.531 -4.891 1 96.75 64 LEU A CA 1
ATOM 530 C C . LEU A 1 64 ? 11.711 -14.242 -4.988 1 96.75 64 LEU A C 1
ATOM 532 O O . LEU A 1 64 ? 11.93 -13.305 -4.219 1 96.75 64 LEU A O 1
ATOM 536 N N . HIS A 1 65 ? 10.797 -14.156 -5.941 1 97.12 65 HIS A N 1
ATOM 537 C CA . HIS A 1 65 ? 9.945 -12.977 -6.066 1 97.12 65 HIS A CA 1
ATOM 538 C C . HIS A 1 65 ? 9.039 -12.82 -4.848 1 97.12 65 HIS A C 1
ATOM 540 O O . HIS A 1 65 ? 8.75 -11.695 -4.426 1 97.12 65 HIS A O 1
ATOM 546 N N . CYS A 1 66 ? 8.547 -13.906 -4.305 1 96.88 66 CYS A N 1
ATOM 547 C CA . CYS A 1 66 ? 7.77 -13.836 -3.074 1 96.88 66 CYS A CA 1
ATOM 548 C C . CYS A 1 66 ? 8.609 -13.297 -1.926 1 96.88 66 CYS A C 1
ATOM 550 O O . CYS A 1 66 ? 8.148 -12.445 -1.162 1 96.88 66 CYS A O 1
ATOM 552 N N . ALA A 1 67 ? 9.805 -13.742 -1.843 1 97.19 67 ALA A N 1
ATOM 553 C CA . ALA A 1 67 ? 10.727 -13.25 -0.823 1 97.19 67 ALA A CA 1
ATOM 554 C C . ALA A 1 67 ? 11.008 -11.758 -1.012 1 97.19 67 ALA A C 1
ATOM 556 O O . ALA A 1 67 ? 11.078 -11.008 -0.037 1 97.19 67 ALA A O 1
ATOM 557 N N . TYR A 1 68 ? 11.188 -11.375 -2.223 1 97.81 68 TYR A N 1
ATOM 558 C CA . TYR A 1 68 ? 11.445 -9.977 -2.541 1 97.81 68 TYR A CA 1
ATOM 559 C C . TYR A 1 68 ? 10.281 -9.094 -2.096 1 97.81 68 TYR A C 1
ATOM 561 O O . TYR A 1 68 ? 10.492 -8.023 -1.527 1 97.81 68 TYR A O 1
ATOM 569 N N . TRP A 1 69 ? 9.062 -9.516 -2.379 1 97.19 69 TRP A N 1
ATOM 570 C CA . TRP A 1 69 ? 7.891 -8.758 -1.95 1 97.19 69 TRP A CA 1
ATOM 571 C C . TRP A 1 69 ? 7.855 -8.617 -0.432 1 97.19 69 TRP A C 1
ATOM 573 O O . TRP A 1 69 ? 7.539 -7.551 0.094 1 97.19 69 TRP A O 1
ATOM 583 N N . LEU A 1 70 ? 8.172 -9.68 0.273 1 96.44 70 LEU A N 1
ATOM 584 C CA . LEU A 1 70 ? 8.203 -9.633 1.731 1 96.44 70 LEU A CA 1
ATOM 585 C C . LEU A 1 70 ? 9.25 -8.648 2.227 1 96.44 70 LEU A C 1
ATOM 587 O O . LEU A 1 70 ? 9.016 -7.922 3.199 1 96.44 70 LEU A O 1
ATOM 591 N N . LEU A 1 71 ? 10.344 -8.648 1.581 1 97.06 71 LEU A N 1
ATOM 592 C CA . LEU A 1 71 ? 11.414 -7.715 1.93 1 97.06 71 LEU A CA 1
ATOM 593 C C . LEU A 1 71 ? 10.961 -6.27 1.727 1 97.06 71 LEU A C 1
ATOM 595 O O . LEU A 1 71 ? 11.195 -5.414 2.582 1 97.06 71 LEU A O 1
ATOM 599 N N . ILE A 1 72 ? 10.352 -6.023 0.602 1 97 72 ILE A N 1
ATOM 600 C CA . ILE A 1 72 ? 9.852 -4.684 0.304 1 97 72 ILE A CA 1
ATOM 601 C C . ILE A 1 72 ? 8.805 -4.277 1.341 1 97 72 ILE A C 1
ATOM 603 O O . ILE A 1 72 ? 8.805 -3.137 1.812 1 97 72 ILE A O 1
ATOM 607 N N . MET A 1 73 ? 7.953 -5.191 1.684 1 95.62 73 MET A N 1
ATOM 608 C CA . MET A 1 73 ? 6.922 -4.93 2.682 1 95.62 73 MET A CA 1
ATOM 609 C C . MET A 1 73 ? 7.543 -4.578 4.027 1 95.62 73 MET A C 1
ATOM 611 O O . MET A 1 73 ? 7.105 -3.637 4.691 1 95.62 73 MET A O 1
ATOM 615 N N . LEU A 1 74 ? 8.531 -5.305 4.438 1 94.9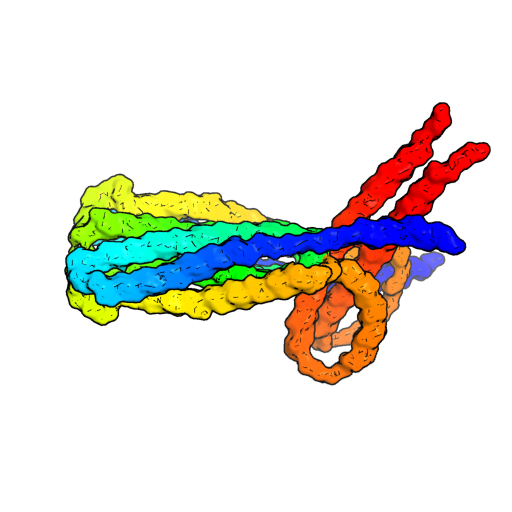4 74 LEU A N 1
ATOM 616 C CA . LEU A 1 74 ? 9.219 -5.039 5.695 1 94.94 74 LEU A CA 1
ATOM 617 C C . LEU A 1 74 ? 9.906 -3.68 5.664 1 94.94 74 LEU A C 1
ATOM 619 O O . LEU A 1 74 ? 9.812 -2.912 6.629 1 94.94 74 LEU A O 1
ATOM 623 N N . THR A 1 75 ? 10.562 -3.406 4.602 1 95.56 75 THR A N 1
ATOM 624 C CA . THR A 1 75 ? 11.227 -2.121 4.43 1 95.56 75 THR A CA 1
ATOM 625 C C . THR A 1 75 ? 10.219 -0.976 4.488 1 95.56 75 THR A C 1
ATOM 627 O O . THR A 1 75 ? 10.461 0.038 5.148 1 95.56 75 THR A O 1
ATOM 630 N N . ASP A 1 76 ? 9.141 -1.167 3.762 1 93.81 76 ASP A N 1
ATOM 631 C CA . ASP A 1 76 ? 8.078 -0.165 3.766 1 93.81 76 ASP A CA 1
ATOM 632 C C . ASP A 1 76 ? 7.605 0.128 5.188 1 93.81 76 ASP A C 1
ATOM 634 O O . ASP A 1 76 ? 7.469 1.291 5.574 1 93.81 76 ASP A O 1
ATOM 638 N N . HIS A 1 77 ? 7.418 -0.868 5.949 1 91.25 77 HIS A N 1
ATOM 639 C CA . HIS A 1 77 ? 6.945 -0.718 7.32 1 91.25 77 HIS A CA 1
ATOM 640 C C . HIS A 1 77 ? 7.977 0.006 8.18 1 91.25 77 HIS A C 1
ATOM 642 O O . HIS A 1 77 ? 7.633 0.919 8.938 1 91.25 77 HIS A O 1
ATOM 648 N N . LEU A 1 78 ? 9.18 -0.326 8.039 1 93 78 LEU A N 1
ATOM 649 C CA . LEU A 1 78 ? 10.25 0.254 8.852 1 93 78 LEU A CA 1
ATOM 650 C C . LEU A 1 78 ? 10.477 1.715 8.477 1 93 78 LEU A C 1
ATOM 652 O O . LEU A 1 78 ? 10.625 2.568 9.359 1 93 78 LEU A O 1
ATOM 656 N N . VAL A 1 79 ? 10.508 1.994 7.215 1 93.88 79 VAL A N 1
ATOM 657 C CA . VAL A 1 79 ? 10.742 3.352 6.734 1 93.88 79 VAL A CA 1
ATOM 658 C C . VAL A 1 79 ? 9.586 4.258 7.156 1 93.88 79 VAL A C 1
ATOM 660 O O . VAL A 1 79 ? 9.812 5.375 7.633 1 93.88 79 VAL A O 1
ATOM 663 N N . LYS A 1 80 ? 8.383 3.818 7.004 1 87.94 80 LYS A N 1
ATOM 664 C CA . LYS A 1 80 ? 7.215 4.602 7.398 1 87.94 80 LYS A CA 1
ATOM 665 C C . LYS A 1 80 ? 7.246 4.926 8.891 1 87.94 80 LYS A C 1
ATOM 667 O O . LYS A 1 80 ? 6.91 6.039 9.289 1 87.94 80 LYS A O 1
ATOM 672 N N . ARG A 1 81 ? 7.625 3.947 9.641 1 85.06 81 ARG A N 1
ATOM 673 C CA . ARG A 1 81 ? 7.727 4.16 11.086 1 85.06 81 ARG A CA 1
ATOM 674 C C . ARG A 1 81 ? 8.734 5.254 11.406 1 85.06 81 ARG A C 1
ATOM 676 O O . ARG A 1 81 ? 8.484 6.113 12.258 1 85.06 81 ARG A O 1
ATOM 683 N N . LYS A 1 82 ? 9.812 5.254 10.812 1 87.81 82 LYS A N 1
ATOM 684 C CA . LYS A 1 82 ? 10.844 6.262 11.031 1 87.81 82 LYS A CA 1
ATOM 685 C C . LYS A 1 82 ? 10.391 7.633 10.531 1 87.81 82 LYS A C 1
ATOM 687 O O . LYS A 1 82 ? 10.68 8.656 11.156 1 87.81 82 LYS A O 1
ATOM 692 N N . HIS A 1 83 ? 9.742 7.652 9.398 1 85.62 83 HIS A N 1
ATOM 693 C CA . HIS A 1 83 ? 9.25 8.914 8.859 1 85.62 83 HIS A CA 1
ATOM 694 C C . HIS A 1 83 ? 8.109 9.469 9.711 1 85.62 83 HIS A C 1
ATOM 696 O O . HIS A 1 83 ? 7.941 10.688 9.812 1 85.62 83 HIS A O 1
ATOM 702 N N . HIS A 1 84 ? 7.379 8.547 10.25 1 76.44 84 HIS A N 1
ATOM 703 C CA . HIS A 1 84 ? 6.355 8.984 11.195 1 76.44 84 HIS A CA 1
ATOM 704 C C . HIS A 1 84 ? 6.98 9.711 12.383 1 76.44 84 HIS A C 1
ATOM 706 O O . HIS A 1 84 ? 6.461 10.734 12.828 1 76.44 84 HIS A O 1
ATOM 712 N N . LYS A 1 85 ? 8.078 9.219 12.883 1 75.75 85 LYS A N 1
ATOM 713 C CA . LYS A 1 85 ? 8.805 9.891 13.961 1 75.75 85 LYS A CA 1
ATOM 714 C C . LYS A 1 85 ? 9.297 11.258 13.516 1 75.75 85 LYS A C 1
ATOM 716 O O . LYS A 1 85 ? 9.25 12.219 14.281 1 75.75 85 LYS A O 1
ATOM 721 N N . LEU A 1 86 ? 9.734 11.375 12.32 1 76.25 86 LEU A N 1
ATOM 722 C CA . LEU A 1 86 ? 10.188 12.648 11.773 1 76.25 86 LEU A CA 1
ATOM 723 C C . LEU A 1 86 ? 9.039 13.656 11.719 1 76.25 86 LEU A C 1
ATOM 725 O O . LEU A 1 86 ? 9.25 14.852 11.961 1 76.25 86 LEU A O 1
ATOM 729 N N . ARG A 1 87 ? 7.922 13.133 11.336 1 72.5 87 ARG A N 1
ATOM 730 C CA . ARG A 1 87 ? 6.73 13.977 11.312 1 72.5 87 ARG A CA 1
ATOM 731 C C . ARG A 1 87 ? 6.406 14.508 12.703 1 72.5 87 ARG A C 1
ATOM 733 O O . ARG A 1 87 ? 6.078 15.688 12.859 1 72.5 87 ARG A O 1
ATOM 740 N N . ILE A 1 88 ? 6.586 13.641 13.664 1 66.56 88 ILE A N 1
ATOM 741 C CA . ILE A 1 88 ? 6.336 14.016 15.055 1 66.56 88 ILE A CA 1
ATOM 742 C C . ILE A 1 88 ? 7.352 15.07 15.492 1 66.56 88 ILE A C 1
ATOM 744 O O . ILE A 1 88 ? 7.02 15.984 16.25 1 66.56 88 ILE A O 1
ATOM 748 N N . TYR A 1 89 ? 8.539 14.969 14.867 1 67.25 89 TYR A N 1
ATOM 749 C CA . TYR A 1 89 ? 9.602 15.898 15.234 1 67.25 89 TYR A CA 1
ATOM 750 C C . TYR A 1 89 ? 9.477 17.203 14.461 1 67.25 89 TYR A C 1
ATOM 752 O O . TYR A 1 89 ? 10.281 18.125 14.641 1 67.25 89 TYR A O 1
ATOM 760 N N . GLY A 1 90 ? 8.5 17.312 13.586 1 67.12 90 GLY A N 1
ATOM 761 C CA . GLY A 1 90 ? 8.172 18.594 12.961 1 67.12 90 GLY A CA 1
ATOM 762 C C . GLY A 1 90 ? 8.742 18.734 11.562 1 67.12 90 GLY A C 1
ATOM 763 O O . GLY A 1 90 ? 8.688 19.812 10.977 1 67.12 90 GLY A O 1
ATOM 764 N N . TYR A 1 91 ? 9.344 17.75 11.047 1 73.62 91 TYR A N 1
ATOM 765 C CA . TYR A 1 91 ? 9.867 17.781 9.68 1 73.62 91 TYR A CA 1
ATOM 766 C C . TYR A 1 91 ? 8.781 17.438 8.672 1 73.62 91 TYR A C 1
ATOM 768 O O . TYR A 1 91 ? 8.859 16.422 7.984 1 73.62 91 TYR A O 1
ATOM 776 N N . LEU A 1 92 ? 7.859 18.297 8.5 1 71.5 92 LEU A N 1
ATOM 777 C CA . LEU A 1 92 ? 6.641 18.047 7.738 1 71.5 92 LEU A CA 1
ATOM 778 C C . LEU A 1 92 ? 6.918 18.109 6.242 1 71.5 92 LEU A C 1
ATOM 780 O O . LEU A 1 92 ? 6.387 17.312 5.473 1 71.5 92 LEU A O 1
ATOM 784 N N . ASP A 1 93 ? 7.742 19.094 5.883 1 71.5 93 ASP A N 1
ATOM 785 C CA . ASP A 1 93 ? 8.031 19.266 4.461 1 71.5 93 ASP A CA 1
ATOM 786 C C . ASP A 1 93 ? 8.766 18.047 3.904 1 71.5 93 ASP A C 1
ATOM 788 O O . ASP A 1 93 ? 8.438 17.547 2.824 1 71.5 93 ASP A O 1
ATOM 792 N N . PHE A 1 94 ? 9.75 17.719 4.656 1 80.06 94 PHE A N 1
ATOM 793 C CA . PHE A 1 94 ? 10.492 16.547 4.223 1 80.06 94 PHE A CA 1
ATOM 794 C C . PHE A 1 94 ? 9.602 15.312 4.195 1 80.06 94 PHE A C 1
ATOM 796 O O . PHE A 1 94 ? 9.68 14.5 3.271 1 80.06 94 PHE A O 1
ATOM 803 N N . TYR A 1 95 ? 8.75 15.125 5.195 1 77.56 95 TYR A N 1
ATOM 804 C CA . TYR A 1 95 ? 7.809 14.016 5.258 1 77.56 95 TYR A CA 1
ATOM 805 C C . TYR A 1 95 ? 6.887 14.008 4.043 1 77.56 95 TYR A C 1
ATOM 807 O O . TYR A 1 95 ? 6.695 12.977 3.404 1 77.56 95 TYR A O 1
ATOM 815 N N . GLN A 1 96 ? 6.391 15.102 3.633 1 74.69 96 GLN A N 1
ATOM 816 C CA . GLN A 1 96 ? 5.465 15.211 2.508 1 74.69 96 GLN A CA 1
ATOM 817 C C . GLN A 1 96 ? 6.176 14.938 1.185 1 74.69 96 GLN A C 1
ATOM 819 O O . GLN A 1 96 ? 5.613 14.289 0.296 1 74.69 96 GLN A O 1
ATOM 824 N N . SER A 1 97 ? 7.398 15.43 1.138 1 78.94 97 SER A N 1
ATOM 825 C CA . SER A 1 97 ? 8.141 15.289 -0.111 1 78.94 97 SER A CA 1
ATOM 826 C C . SER A 1 97 ? 8.539 13.844 -0.358 1 78.94 97 SER A C 1
ATOM 828 O O . SER A 1 97 ? 8.742 13.438 -1.504 1 78.94 97 SER A O 1
ATOM 830 N N . THR A 1 98 ? 8.664 13.062 0.708 1 86.38 98 THR A N 1
ATOM 831 C CA . THR A 1 98 ? 9.125 11.688 0.574 1 86.38 98 THR A CA 1
ATOM 832 C C . THR A 1 98 ? 7.949 10.711 0.645 1 86.38 98 THR A C 1
ATOM 834 O O . THR A 1 98 ? 8.125 9.508 0.469 1 86.38 98 THR A O 1
ATOM 837 N N . TYR A 1 99 ? 6.797 11.188 0.836 1 80 99 TYR A N 1
ATOM 838 C CA . TYR A 1 99 ? 5.609 10.375 1.082 1 80 99 TYR A CA 1
ATOM 839 C C . TYR A 1 99 ? 5.348 9.422 -0.082 1 80 99 TYR A C 1
ATOM 841 O O . TYR A 1 99 ? 5.215 8.219 0.113 1 80 99 TYR A O 1
ATOM 849 N N . GLN A 1 100 ? 5.328 10 -1.246 1 81.62 100 GLN A N 1
ATOM 850 C CA . GLN A 1 100 ? 5.027 9.195 -2.428 1 81.62 100 GLN A CA 1
ATOM 851 C C . GLN A 1 100 ? 6.141 8.195 -2.711 1 81.62 100 GLN A C 1
ATOM 853 O O . GLN A 1 100 ? 5.879 7.066 -3.131 1 81.62 100 GLN A O 1
ATOM 858 N N . GLN A 1 101 ? 7.348 8.578 -2.539 1 89.44 101 GLN A N 1
ATOM 859 C CA . GLN A 1 101 ? 8.492 7.707 -2.807 1 89.44 101 GLN A CA 1
ATOM 860 C C . GLN A 1 101 ? 8.477 6.484 -1.891 1 89.44 101 GLN A C 1
ATOM 862 O O . GLN A 1 101 ? 8.875 5.395 -2.299 1 89.44 101 GLN A O 1
ATOM 867 N N . ILE A 1 102 ? 7.996 6.637 -0.676 1 89.56 102 ILE A N 1
ATOM 868 C CA . ILE A 1 102 ? 7.988 5.566 0.316 1 89.56 102 ILE A CA 1
ATOM 869 C C . ILE A 1 102 ? 6.91 4.543 -0.034 1 89.56 102 ILE A C 1
ATOM 871 O O . ILE A 1 102 ? 7.113 3.336 0.122 1 89.56 102 ILE A O 1
ATOM 875 N N . ARG A 1 103 ? 5.852 4.926 -0.631 1 86.88 103 ARG A N 1
ATOM 876 C CA . ARG A 1 103 ? 4.695 4.066 -0.87 1 86.88 103 ARG A CA 1
ATOM 877 C C . ARG A 1 103 ? 4.793 3.379 -2.227 1 86.88 103 ARG A C 1
ATOM 879 O O . ARG A 1 103 ? 4.258 2.285 -2.416 1 86.88 103 ARG A O 1
ATOM 886 N N . THR A 1 104 ? 5.496 3.904 -3.115 1 91.88 104 THR A N 1
ATOM 887 C CA . THR A 1 104 ? 5.496 3.488 -4.512 1 91.88 104 THR A CA 1
ATOM 888 C C . THR A 1 104 ? 6.094 2.092 -4.664 1 91.88 104 THR A C 1
ATOM 890 O O . THR A 1 104 ? 5.531 1.241 -5.355 1 91.88 104 THR A O 1
ATOM 893 N N . PRO A 1 105 ? 7.16 1.83 -4.008 1 95.56 105 PRO A N 1
ATOM 894 C CA . PRO A 1 105 ? 7.758 0.509 -4.211 1 95.56 105 PRO A CA 1
ATOM 895 C C . PRO A 1 105 ? 6.832 -0.63 -3.791 1 95.56 105 PRO A C 1
ATOM 897 O O . PRO A 1 105 ? 6.684 -1.61 -4.527 1 95.56 105 PRO A O 1
ATOM 900 N N . LEU A 1 106 ? 6.234 -0.518 -2.627 1 95.12 106 LEU A N 1
ATOM 901 C CA . LEU A 1 106 ? 5.336 -1.57 -2.164 1 95.12 106 LEU A CA 1
ATOM 902 C C . LEU A 1 106 ? 4.137 -1.708 -3.096 1 95.12 106 LEU A C 1
ATOM 904 O O . LEU A 1 106 ? 3.691 -2.822 -3.379 1 95.12 106 LEU A O 1
ATOM 908 N N . PHE A 1 107 ? 3.678 -0.613 -3.574 1 93.94 107 PHE A N 1
ATOM 909 C CA . PHE A 1 107 ? 2.545 -0.636 -4.488 1 93.94 107 PHE A CA 1
ATOM 910 C C . PHE A 1 107 ? 2.91 -1.349 -5.785 1 93.94 107 PHE A C 1
ATOM 912 O O . PHE A 1 107 ? 2.178 -2.227 -6.246 1 93.94 107 PHE A O 1
ATOM 919 N N . ILE A 1 108 ? 3.967 -0.998 -6.324 1 95.56 108 ILE A N 1
ATOM 920 C CA . ILE A 1 108 ? 4.422 -1.582 -7.582 1 95.56 108 ILE A CA 1
ATOM 921 C C . ILE A 1 108 ? 4.707 -3.068 -7.387 1 95.56 108 ILE A C 1
ATOM 923 O O . ILE A 1 108 ? 4.309 -3.898 -8.211 1 95.56 108 ILE A O 1
ATOM 927 N N . ALA A 1 109 ? 5.398 -3.379 -6.309 1 96.5 109 ALA A N 1
ATOM 928 C CA . ALA A 1 109 ? 5.711 -4.777 -6.039 1 96.5 109 ALA A CA 1
ATOM 929 C C . ALA A 1 109 ? 4.438 -5.605 -5.887 1 96.5 109 ALA A C 1
ATOM 931 O O . ALA A 1 109 ? 4.379 -6.754 -6.328 1 96.5 109 ALA A O 1
ATOM 932 N N . SER A 1 110 ? 3.428 -5.055 -5.246 1 95.62 110 SER A N 1
ATOM 933 C CA . SER A 1 110 ? 2.166 -5.762 -5.055 1 95.62 110 SER A CA 1
ATOM 934 C C . SER A 1 110 ? 1.423 -5.93 -6.379 1 95.62 110 SER A C 1
ATOM 936 O O . SER A 1 110 ? 0.859 -6.992 -6.648 1 95.62 110 SER A O 1
ATOM 938 N N . LEU A 1 111 ? 1.407 -4.926 -7.207 1 95.81 111 LEU A N 1
ATOM 939 C CA . LEU A 1 111 ? 0.838 -5.035 -8.547 1 95.81 111 LEU A CA 1
ATOM 940 C C . LEU A 1 111 ? 1.551 -6.113 -9.352 1 95.81 111 LEU A C 1
ATOM 942 O O . LEU A 1 111 ? 0.906 -6.906 -10.047 1 95.81 111 LEU A O 1
ATOM 946 N N . TRP A 1 112 ? 2.809 -6.102 -9.25 1 96 112 TRP A N 1
ATOM 947 C CA . TRP A 1 112 ? 3.604 -7.039 -10.039 1 96 112 TRP A CA 1
ATOM 948 C C . TRP A 1 112 ? 3.408 -8.469 -9.539 1 96 112 TRP A C 1
ATOM 950 O O . TRP A 1 112 ? 3.42 -9.414 -10.328 1 96 112 TRP A O 1
ATOM 960 N N . ILE A 1 113 ? 3.309 -8.664 -8.203 1 96.88 113 ILE A N 1
ATOM 961 C CA . ILE A 1 113 ? 3.041 -9.992 -7.672 1 96.88 113 ILE A CA 1
ATOM 962 C C . ILE A 1 113 ? 1.718 -10.516 -8.227 1 96.88 113 ILE A C 1
ATOM 964 O O . ILE A 1 113 ? 1.578 -11.711 -8.5 1 96.88 113 ILE A O 1
ATOM 968 N N . THR A 1 114 ? 0.778 -9.648 -8.328 1 96.5 114 THR A N 1
ATOM 969 C CA . THR A 1 114 ? -0.497 -10.023 -8.938 1 96.5 114 THR A CA 1
ATOM 970 C C . THR A 1 114 ? -0.306 -10.422 -10.391 1 96.5 114 THR A C 1
ATOM 972 O O . THR A 1 114 ? -0.89 -11.406 -10.852 1 96.5 114 THR A O 1
ATOM 975 N N . CYS A 1 115 ? 0.508 -9.711 -11.117 1 96.38 115 CYS A N 1
ATOM 976 C CA . CYS A 1 115 ? 0.818 -10.039 -12.5 1 96.38 115 CYS A CA 1
ATOM 977 C C . CYS A 1 115 ? 1.508 -11.391 -12.602 1 96.38 115 CYS A C 1
ATOM 979 O O . CYS A 1 115 ? 1.224 -12.172 -13.516 1 96.38 115 CYS A O 1
ATOM 981 N N . TYR A 1 116 ? 2.465 -11.656 -11.656 1 96.88 116 TYR A N 1
ATOM 982 C CA . TYR A 1 116 ? 3.127 -12.953 -11.625 1 96.88 116 TYR A CA 1
ATOM 983 C C . TYR A 1 116 ? 2.115 -14.078 -11.43 1 96.88 116 TYR A C 1
ATOM 985 O O . TYR A 1 116 ? 2.18 -15.102 -12.109 1 96.88 116 TYR A O 1
ATOM 993 N N . LEU A 1 117 ? 1.233 -13.828 -10.508 1 96.56 117 LEU A N 1
ATOM 994 C CA . LEU A 1 117 ? 0.22 -14.836 -10.234 1 96.56 117 LEU A CA 1
ATOM 995 C C . LEU A 1 117 ? -0.676 -15.055 -11.453 1 96.56 117 LEU A C 1
ATOM 997 O O . LEU A 1 117 ? -0.945 -16.188 -11.836 1 96.56 117 LEU A O 1
ATOM 1001 N N . LEU A 1 118 ? -1.11 -13.969 -12.07 1 95.81 118 LEU A N 1
ATOM 1002 C CA . LEU A 1 118 ? -1.967 -14.055 -13.25 1 95.81 118 LEU A CA 1
ATOM 1003 C C . LEU A 1 118 ? -1.269 -14.82 -14.367 1 95.81 118 LEU A C 1
ATOM 1005 O O . LEU A 1 118 ? -1.863 -15.703 -14.992 1 95.81 118 LEU A O 1
ATOM 1009 N N . LEU A 1 119 ? -0.057 -14.523 -14.602 1 94.12 119 LEU A N 1
ATOM 1010 C CA . LEU A 1 119 ? 0.716 -15.188 -15.648 1 94.12 119 LEU A CA 1
ATOM 1011 C C . LEU A 1 119 ? 0.914 -16.656 -15.312 1 94.12 119 LEU A C 1
ATOM 1013 O O . LEU A 1 119 ? 0.749 -17.531 -16.188 1 94.12 119 LEU A O 1
ATOM 1017 N N . ALA A 1 120 ? 1.3 -16.938 -14.07 1 92.81 120 ALA A N 1
ATOM 1018 C C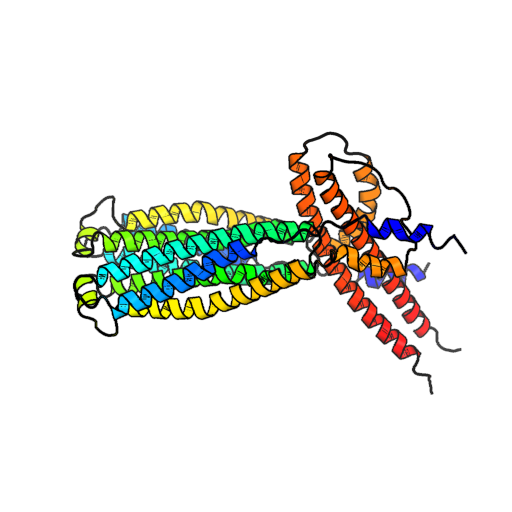A . ALA A 1 120 ? 1.506 -18.328 -13.641 1 92.81 120 ALA A CA 1
ATOM 1019 C C . ALA A 1 120 ? 0.23 -19.141 -13.805 1 92.81 120 ALA A C 1
ATOM 1021 O O . ALA A 1 120 ? 0.265 -20.266 -14.32 1 92.81 120 ALA A O 1
ATOM 1022 N N . VAL A 1 121 ? -0.867 -18.594 -13.391 1 92.62 121 VAL A N 1
ATOM 1023 C CA . VAL A 1 121 ? -2.145 -19.297 -13.484 1 92.62 121 VAL A CA 1
ATOM 1024 C C . VAL A 1 121 ? -2.504 -19.531 -14.945 1 92.62 121 VAL A C 1
ATOM 1026 O O . VAL A 1 121 ? -2.961 -20.609 -15.32 1 92.62 121 VAL A O 1
ATOM 1029 N N . PHE A 1 122 ? -2.281 -18.594 -15.781 1 91.62 122 PHE A N 1
ATOM 1030 C CA . PHE A 1 122 ? -2.574 -18.703 -17.203 1 91.62 122 PHE A CA 1
ATOM 1031 C C . PHE A 1 122 ? -1.736 -19.797 -17.844 1 91.62 122 PHE A C 1
ATOM 1033 O O . PHE A 1 122 ? -2.264 -20.641 -18.578 1 91.62 122 PHE A O 1
ATOM 1040 N N . LEU A 1 123 ? -0.478 -19.828 -17.594 1 88.62 123 LEU A N 1
ATOM 1041 C CA . LEU A 1 123 ? 0.431 -20.797 -18.172 1 88.62 123 LEU A CA 1
ATOM 1042 C C . LEU A 1 123 ? 0.1 -22.203 -17.688 1 88.62 123 LEU A C 1
ATOM 1044 O O . LEU A 1 123 ? 0.091 -23.156 -18.484 1 88.62 123 LEU A O 1
ATOM 1048 N N . HIS A 1 124 ? -0.203 -22.359 -16.438 1 86.75 124 HIS A N 1
ATOM 1049 C CA . HIS A 1 124 ? -0.5 -23.672 -15.875 1 86.75 124 HIS A CA 1
ATOM 1050 C C . HIS A 1 124 ? -1.893 -24.141 -16.281 1 86.75 124 HIS A C 1
ATOM 1052 O O . HIS A 1 124 ? -2.125 -25.344 -16.438 1 86.75 124 HIS A O 1
ATOM 1058 N N . HIS A 1 125 ? -2.756 -23.203 -16.484 1 85.31 125 HIS A N 1
ATOM 1059 C CA . HIS A 1 125 ? -4.102 -23.547 -16.938 1 85.31 125 HIS A CA 1
ATOM 1060 C C . HIS A 1 125 ? -4.09 -24 -18.391 1 85.31 125 HIS A C 1
ATOM 1062 O O . HIS A 1 125 ? -4.789 -24.953 -18.75 1 85.31 125 HIS A O 1
ATOM 1068 N N . THR A 1 126 ? -3.307 -23.359 -19.266 1 85.31 126 THR A N 1
ATOM 1069 C CA . THR A 1 126 ? -3.248 -23.672 -20.688 1 85.31 126 THR A CA 1
ATOM 1070 C C . THR A 1 126 ? -2.439 -24.938 -20.922 1 85.31 126 THR A C 1
ATOM 1072 O O . THR A 1 126 ? -2.68 -25.672 -21.891 1 85.31 126 THR A O 1
ATOM 1075 N N . HIS A 1 127 ? -1.483 -25.266 -20.078 1 80.38 127 HIS A N 1
ATOM 1076 C CA . HIS A 1 127 ? -0.647 -26.453 -20.234 1 80.38 127 HIS A CA 1
ATOM 1077 C C . HIS A 1 127 ? -0.778 -27.375 -19.031 1 80.38 127 HIS A C 1
ATOM 1079 O O . HIS A 1 127 ? 0.226 -27.844 -18.484 1 80.38 127 HIS A O 1
ATOM 1085 N N . LYS A 1 128 ? -1.944 -27.625 -18.625 1 71.44 128 LYS A N 1
ATOM 1086 C CA . LYS A 1 128 ? -2.203 -28.375 -17.391 1 71.44 128 LYS A CA 1
ATOM 1087 C C . LYS A 1 128 ? -1.837 -29.844 -17.562 1 71.44 128 LYS A C 1
ATOM 1089 O O . LYS A 1 128 ? -1.542 -30.531 -16.578 1 71.44 128 LYS A O 1
ATOM 1094 N N . VAL A 1 129 ? -1.858 -30.297 -18.766 1 69.19 129 VAL A N 1
ATOM 1095 C CA . VAL A 1 129 ? -1.608 -31.719 -19.016 1 69.19 129 VAL A CA 1
ATOM 1096 C C . VAL A 1 129 ? -0.107 -31.984 -19 1 69.19 129 VAL A C 1
ATOM 1098 O O . VAL A 1 129 ? 0.342 -32.969 -18.391 1 69.19 129 VAL A O 1
ATOM 1101 N N . ASN A 1 130 ? 0.679 -31.156 -19.578 1 75.94 130 ASN A N 1
ATOM 1102 C CA . ASN A 1 130 ? 2.115 -31.406 -19.641 1 75.94 130 ASN A CA 1
ATOM 1103 C C . ASN A 1 130 ? 2.918 -30.109 -19.516 1 75.94 130 ASN A C 1
ATOM 1105 O O . ASN A 1 130 ? 3.615 -29.719 -20.453 1 75.94 130 ASN A O 1
ATOM 1109 N N . TYR A 1 131 ? 2.873 -29.625 -18.344 1 76.44 131 TYR A N 1
ATOM 1110 C CA . TYR A 1 131 ? 3.574 -28.359 -18.156 1 76.44 131 TYR A CA 1
ATOM 1111 C C . TYR A 1 131 ? 5.082 -28.547 -18.281 1 76.44 131 TYR A C 1
ATOM 1113 O O . TYR A 1 131 ? 5.773 -27.688 -18.844 1 76.44 131 TYR A O 1
ATOM 1121 N N . GLU A 1 132 ? 5.508 -29.625 -17.812 1 75.88 132 GLU A N 1
ATOM 1122 C CA . GLU A 1 132 ? 6.945 -29.875 -17.859 1 75.88 132 GLU A CA 1
ATOM 1123 C C . GLU A 1 132 ? 7.438 -29.938 -19.297 1 75.88 132 GLU A C 1
ATOM 1125 O O . GLU A 1 132 ? 8.516 -29.438 -19.625 1 75.88 132 GLU A O 1
ATOM 1130 N N . GLN A 1 133 ? 6.652 -30.562 -20.125 1 75 133 GLN A N 1
ATOM 1131 C CA . GLN A 1 133 ? 7.031 -30.656 -21.531 1 75 133 GLN A CA 1
ATOM 1132 C C . GLN A 1 133 ? 7.023 -29.281 -22.188 1 75 133 GLN A C 1
ATOM 1134 O O . GLN A 1 133 ? 7.891 -28.969 -23.016 1 75 133 GLN A O 1
ATOM 1139 N N . TYR A 1 134 ? 6.031 -28.516 -21.797 1 75.56 134 TYR A N 1
ATOM 1140 C CA . TYR A 1 134 ? 5.957 -27.156 -22.328 1 75.56 134 TYR A CA 1
ATOM 1141 C C . TYR A 1 134 ? 7.164 -26.344 -21.891 1 75.56 134 TYR A C 1
ATOM 1143 O O . TYR A 1 134 ? 7.758 -25.625 -22.703 1 75.56 134 TYR A O 1
ATOM 1151 N N . CYS A 1 135 ? 7.574 -26.453 -20.719 1 74.38 135 CYS A N 1
ATOM 1152 C CA . CYS A 1 135 ? 8.703 -25.703 -20.156 1 74.38 135 CYS A CA 1
ATOM 1153 C C . CYS A 1 135 ? 10 -26.078 -20.875 1 74.38 135 CYS A C 1
ATOM 1155 O O . CYS A 1 135 ? 10.852 -25.219 -21.109 1 74.38 135 CYS A O 1
ATOM 1157 N N . ARG A 1 136 ? 10.047 -27.328 -21.219 1 73.06 136 ARG A N 1
ATOM 1158 C CA . ARG A 1 136 ? 11.266 -27.828 -21.844 1 73.06 136 ARG A CA 1
ATOM 1159 C C . ARG A 1 136 ? 11.297 -27.516 -23.328 1 73.06 136 ARG A C 1
ATOM 1161 O O . ARG A 1 136 ? 12.367 -27.297 -23.906 1 73.06 136 ARG A O 1
ATOM 1168 N N . ALA A 1 137 ? 10.125 -27.547 -23.906 1 70.06 137 ALA A N 1
ATOM 1169 C CA . ALA A 1 137 ? 10.047 -27.453 -25.359 1 70.06 137 ALA A CA 1
ATOM 1170 C C . ALA A 1 137 ? 10.227 -26.016 -25.828 1 70.06 137 ALA A C 1
ATOM 1172 O O . ALA A 1 137 ? 10.758 -25.766 -26.922 1 70.06 137 ALA A O 1
ATOM 1173 N N . SER A 1 138 ? 9.758 -25 -25.062 1 62.56 138 SER A N 1
ATOM 1174 C CA . SER A 1 138 ? 9.727 -23.625 -25.562 1 62.56 138 SER A CA 1
ATOM 1175 C C . SER A 1 138 ? 11.094 -22.969 -25.438 1 62.56 138 SER A C 1
ATOM 1177 O O . SER A 1 138 ? 11.797 -23.156 -24.453 1 62.56 138 SER A O 1
ATOM 1179 N N . GLU A 1 139 ? 11.734 -22.547 -26.594 1 65.81 139 GLU A N 1
ATOM 1180 C CA . GLU A 1 139 ? 13.039 -21.906 -26.594 1 65.81 139 GLU A CA 1
ATOM 1181 C C . GLU A 1 139 ? 12.93 -20.438 -26.188 1 65.81 139 GLU A C 1
ATOM 1183 O O . GLU A 1 139 ? 13.586 -20 -25.234 1 65.81 139 GLU A O 1
ATOM 1188 N N . TRP A 1 140 ? 12.133 -19.625 -26.938 1 66.31 140 TRP A N 1
ATOM 1189 C CA . TRP A 1 140 ? 12.078 -18.188 -26.734 1 66.31 140 TRP A CA 1
ATOM 1190 C C . TRP A 1 140 ? 10.883 -17.797 -25.859 1 66.31 140 TRP A C 1
ATOM 1192 O O . TRP A 1 140 ? 10.945 -16.812 -25.109 1 66.31 140 TRP A O 1
ATOM 1202 N N . PHE A 1 141 ? 9.938 -18.641 -25.766 1 74.94 141 PHE A N 1
ATOM 1203 C CA . PHE A 1 141 ? 8.711 -18.281 -25.062 1 74.94 141 PHE A CA 1
ATOM 1204 C C . PHE A 1 141 ? 8.516 -19.172 -23.844 1 74.94 141 PHE A C 1
ATOM 1206 O O . PHE A 1 141 ? 7.41 -19.672 -23.594 1 74.94 141 PHE A O 1
ATOM 1213 N N . THR A 1 142 ? 9.695 -19.297 -23.109 1 82.5 142 THR A N 1
ATOM 1214 C CA . THR A 1 142 ? 9.625 -20.078 -21.891 1 82.5 142 THR A CA 1
ATOM 1215 C C . THR A 1 142 ? 9 -19.25 -20.766 1 82.5 142 THR A C 1
ATOM 1217 O O . THR A 1 142 ? 9.062 -18.031 -20.781 1 82.5 142 THR A O 1
ATOM 1220 N N . PRO A 1 143 ? 8.25 -19.922 -19.906 1 86.94 143 PRO A N 1
ATOM 1221 C CA . PRO A 1 143 ? 7.695 -19.234 -18.75 1 86.94 143 PRO A CA 1
ATOM 1222 C C . PRO A 1 143 ? 8.734 -18.391 -18 1 86.94 143 PRO A C 1
ATOM 1224 O O . PRO A 1 143 ? 8.414 -17.297 -17.531 1 86.94 143 PRO A O 1
ATOM 1227 N N . LEU A 1 144 ? 9.961 -18.844 -18.016 1 88.69 144 LEU A N 1
ATOM 1228 C CA . LEU A 1 144 ? 11.023 -18.125 -17.328 1 88.69 144 LEU A CA 1
ATOM 1229 C C . LEU A 1 144 ? 11.312 -16.797 -18.031 1 88.69 144 LEU A C 1
ATOM 1231 O O . LEU A 1 144 ? 11.523 -15.773 -17.359 1 88.69 144 LEU A O 1
ATOM 1235 N N . ASN A 1 145 ? 11.281 -16.781 -19.328 1 89.56 145 ASN A N 1
ATOM 1236 C CA . ASN A 1 145 ? 11.531 -15.562 -20.078 1 89.56 145 ASN A CA 1
ATOM 1237 C C . ASN A 1 145 ? 10.461 -14.508 -19.812 1 89.56 145 ASN A C 1
ATOM 1239 O O . ASN A 1 145 ? 10.766 -13.32 -19.75 1 89.56 145 ASN A O 1
ATOM 1243 N N . TYR A 1 146 ? 9.195 -14.938 -19.703 1 91.81 146 TYR A N 1
ATOM 1244 C CA . TYR A 1 146 ? 8.117 -14.008 -19.391 1 91.81 146 TYR A CA 1
ATOM 1245 C C . TYR A 1 146 ? 8.312 -13.367 -18.016 1 91.81 146 TYR A C 1
ATOM 1247 O O . TYR A 1 146 ? 8.141 -12.156 -17.859 1 91.81 146 TYR A O 1
ATOM 1255 N N . ILE A 1 147 ? 8.68 -14.141 -17.062 1 93.94 147 ILE A N 1
ATOM 1256 C CA . ILE A 1 147 ? 8.836 -13.648 -15.703 1 93.94 147 ILE A CA 1
ATOM 1257 C C . ILE A 1 147 ? 10.031 -12.695 -15.633 1 93.94 147 ILE A C 1
ATOM 1259 O O . ILE A 1 147 ? 9.984 -11.672 -14.945 1 93.94 147 ILE A O 1
ATOM 1263 N N . VAL A 1 148 ? 11.117 -13 -16.391 1 94.25 148 VAL A N 1
ATOM 1264 C CA . VAL A 1 148 ? 12.297 -12.141 -16.375 1 94.25 148 VAL A CA 1
ATOM 1265 C C . VAL A 1 148 ? 11.969 -10.797 -17.031 1 94.25 148 VAL A C 1
ATOM 1267 O O . VAL A 1 148 ? 12.414 -9.75 -16.562 1 94.25 148 VAL A O 1
ATOM 1270 N N . LEU A 1 149 ? 11.242 -10.867 -18.078 1 95.06 149 LEU A N 1
ATOM 1271 C CA . LEU A 1 149 ? 10.805 -9.633 -18.719 1 95.06 149 LEU A CA 1
ATOM 1272 C C . LEU A 1 149 ? 9.984 -8.781 -17.766 1 95.06 149 LEU A C 1
ATOM 1274 O O . LEU A 1 149 ? 10.195 -7.574 -17.656 1 95.06 149 LEU A O 1
ATOM 1278 N N . LEU A 1 150 ? 9.031 -9.391 -17.078 1 96.25 150 LEU A N 1
ATOM 1279 C CA . LEU A 1 150 ? 8.219 -8.695 -16.094 1 96.25 150 LEU A CA 1
ATOM 1280 C C . LEU A 1 150 ? 9.078 -8.141 -14.961 1 96.25 150 LEU A C 1
ATOM 1282 O O . LEU A 1 150 ? 8.844 -7.035 -14.477 1 96.25 150 LEU A O 1
ATOM 1286 N N . THR A 1 151 ? 10.055 -8.922 -14.562 1 97.5 151 THR A N 1
ATOM 1287 C CA . THR A 1 151 ? 10.969 -8.484 -13.508 1 97.5 151 THR A CA 1
ATOM 1288 C C . THR A 1 151 ? 11.734 -7.238 -13.945 1 97.5 151 THR A C 1
ATOM 1290 O O . THR A 1 151 ? 11.898 -6.301 -13.156 1 97.5 151 THR A O 1
ATOM 1293 N N . THR A 1 152 ? 12.211 -7.262 -15.172 1 97.5 152 THR A N 1
ATOM 1294 C CA . THR A 1 152 ? 12.938 -6.109 -15.703 1 97.5 152 THR A CA 1
ATOM 1295 C C . THR A 1 152 ? 12.062 -4.859 -15.664 1 97.5 152 THR A C 1
ATOM 1297 O O . THR A 1 152 ? 12.516 -3.793 -15.242 1 97.5 152 THR A O 1
ATOM 1300 N N . LEU A 1 153 ? 10.812 -4.992 -16.047 1 97.12 153 LEU A N 1
ATOM 1301 C CA . LEU A 1 153 ? 9.883 -3.869 -16.031 1 97.12 153 LEU A CA 1
ATOM 1302 C C . LEU A 1 153 ? 9.648 -3.393 -14.602 1 97.12 153 LEU A C 1
ATOM 1304 O O . LEU A 1 153 ? 9.562 -2.188 -14.352 1 97.12 153 LEU A O 1
ATOM 1308 N N . GLU A 1 154 ? 9.5 -4.285 -13.672 1 97.56 154 GLU A N 1
ATOM 1309 C CA . GLU A 1 154 ? 9.336 -3.969 -12.25 1 97.56 154 GLU A CA 1
ATOM 1310 C C . GLU A 1 154 ? 10.516 -3.16 -11.727 1 97.56 154 GLU A C 1
ATOM 1312 O O . GLU A 1 154 ? 10.328 -2.113 -11.102 1 97.56 154 GLU A O 1
ATOM 1317 N N . LEU A 1 155 ? 11.703 -3.568 -12.039 1 97.38 155 LEU A N 1
ATOM 1318 C CA . LEU A 1 155 ? 12.906 -2.965 -11.469 1 97.38 155 LEU A CA 1
ATOM 1319 C C . LEU A 1 155 ? 13.203 -1.625 -12.125 1 97.38 155 LEU A C 1
ATOM 1321 O O . LEU A 1 155 ? 13.781 -0.733 -11.5 1 97.38 155 LEU A O 1
ATOM 1325 N N . ILE A 1 156 ? 12.773 -1.462 -13.367 1 97.44 156 ILE A N 1
ATOM 1326 C CA . ILE A 1 156 ? 12.945 -0.188 -14.055 1 97.44 156 ILE A CA 1
ATOM 1327 C C . ILE A 1 156 ? 12.18 0.907 -13.312 1 97.44 156 ILE A C 1
ATOM 1329 O O . ILE A 1 156 ? 12.586 2.074 -13.328 1 97.44 156 ILE A O 1
ATOM 1333 N N . ILE A 1 157 ? 11.125 0.551 -12.602 1 96.81 157 ILE A N 1
ATOM 1334 C CA . ILE A 1 157 ? 10.312 1.519 -11.867 1 96.81 157 ILE A CA 1
ATOM 1335 C C . ILE A 1 157 ? 10.82 1.64 -10.438 1 96.81 157 ILE A C 1
ATOM 1337 O O . ILE A 1 157 ? 11.055 2.746 -9.945 1 96.81 157 ILE A O 1
ATOM 1341 N N . ILE A 1 158 ? 11.133 0.581 -9.789 1 97.19 158 ILE A N 1
ATOM 1342 C CA . ILE A 1 158 ? 11.43 0.559 -8.367 1 97.19 158 ILE A CA 1
ATOM 1343 C C . ILE A 1 158 ? 12.828 1.138 -8.117 1 97.19 158 ILE A C 1
ATOM 1345 O O . ILE A 1 158 ? 13.031 1.9 -7.172 1 97.19 158 ILE A O 1
ATOM 1349 N N . VAL A 1 159 ? 13.773 0.859 -8.977 1 96.44 159 VAL A N 1
ATOM 1350 C CA . VAL A 1 159 ? 15.172 1.212 -8.742 1 96.44 159 VAL A CA 1
ATOM 1351 C C . VAL A 1 159 ? 15.328 2.73 -8.742 1 96.44 159 VAL A C 1
ATOM 1353 O O . VAL A 1 159 ? 15.875 3.305 -7.801 1 96.44 159 VAL A O 1
ATOM 1356 N N . PRO A 1 160 ? 14.75 3.434 -9.742 1 96.44 160 PRO A N 1
ATOM 1357 C CA . PRO A 1 160 ? 14.883 4.891 -9.688 1 96.44 160 PRO A CA 1
ATOM 1358 C C . PRO A 1 160 ? 14.18 5.504 -8.477 1 96.44 160 PRO A C 1
ATOM 1360 O O . PRO A 1 160 ? 14.648 6.504 -7.93 1 96.44 160 PRO A O 1
ATOM 1363 N N . VAL A 1 161 ? 13.125 4.973 -8.078 1 95.62 161 VAL A N 1
ATOM 1364 C CA . VAL A 1 161 ? 12.398 5.48 -6.926 1 95.62 161 VAL A CA 1
ATOM 1365 C C . VAL A 1 161 ? 13.258 5.352 -5.672 1 95.62 161 VAL A C 1
ATOM 1367 O O . VAL A 1 161 ? 13.398 6.305 -4.906 1 95.62 161 VAL A O 1
ATOM 1370 N N . TYR A 1 162 ? 13.891 4.203 -5.469 1 96.38 162 TYR A N 1
ATOM 1371 C CA . TYR A 1 162 ? 14.75 3.996 -4.309 1 96.38 162 TYR A CA 1
ATOM 1372 C C . TYR A 1 162 ? 15.984 4.891 -4.375 1 96.38 162 TYR A C 1
ATOM 1374 O O . TYR A 1 162 ? 16.406 5.449 -3.361 1 96.38 162 TYR A O 1
ATOM 1382 N N . ILE A 1 163 ? 16.547 5.086 -5.535 1 95.69 163 ILE A N 1
ATOM 1383 C CA . ILE A 1 163 ? 17.734 5.918 -5.699 1 95.69 163 ILE A CA 1
ATOM 1384 C C . ILE A 1 163 ? 17.406 7.367 -5.348 1 95.69 163 ILE A C 1
ATOM 1386 O O . ILE A 1 163 ? 18.141 8.016 -4.605 1 95.69 163 ILE A O 1
ATOM 1390 N N . ASN A 1 164 ? 16.312 7.84 -5.902 1 94.81 164 ASN A N 1
ATOM 1391 C CA . ASN A 1 164 ? 15.891 9.203 -5.602 1 94.81 164 ASN A CA 1
ATOM 1392 C C . ASN A 1 164 ? 15.602 9.391 -4.117 1 94.81 164 ASN A C 1
ATOM 1394 O O . ASN A 1 164 ? 15.945 10.422 -3.535 1 94.81 164 ASN A O 1
ATOM 1398 N N . TYR A 1 165 ? 14.961 8.414 -3.527 1 95.19 165 TYR A N 1
ATOM 1399 C CA . TYR A 1 165 ? 14.688 8.453 -2.096 1 95.19 165 TYR A CA 1
ATOM 1400 C C . TYR A 1 165 ? 15.984 8.539 -1.294 1 95.19 165 TYR A C 1
ATOM 1402 O O . TYR A 1 165 ? 16.109 9.375 -0.393 1 95.19 165 TYR A O 1
ATOM 1410 N N . ILE A 1 166 ? 16.938 7.688 -1.586 1 94.75 166 ILE A N 1
ATOM 1411 C CA . ILE A 1 166 ? 18.203 7.641 -0.877 1 94.75 166 ILE A CA 1
ATOM 1412 C C . ILE A 1 166 ? 18.922 8.977 -1.029 1 94.75 166 ILE A C 1
ATOM 1414 O O . ILE A 1 166 ? 19.453 9.516 -0.056 1 94.75 166 ILE A O 1
ATOM 1418 N N . LYS A 1 167 ? 18.922 9.562 -2.184 1 94 167 LYS A N 1
ATOM 1419 C CA . LYS A 1 167 ? 19.547 10.859 -2.42 1 94 167 LYS A CA 1
ATOM 1420 C C . LYS A 1 167 ? 18.906 11.938 -1.559 1 94 167 LYS A C 1
ATOM 1422 O O . LYS A 1 167 ? 19.609 12.773 -0.975 1 94 167 LYS A O 1
ATOM 1427 N N . GLN A 1 168 ? 17.625 11.914 -1.49 1 92.75 168 GLN A N 1
ATOM 1428 C CA . GLN A 1 168 ? 16.906 12.906 -0.711 1 92.75 168 GLN A CA 1
ATOM 1429 C C . GLN A 1 168 ? 17.203 12.773 0.777 1 92.75 168 GLN A C 1
ATOM 1431 O O . GLN A 1 168 ? 17.391 13.773 1.47 1 92.75 168 GLN A O 1
ATOM 1436 N N . VAL A 1 169 ? 17.266 11.594 1.234 1 92.94 169 VAL A N 1
ATOM 1437 C CA . VAL A 1 169 ? 17.547 11.359 2.648 1 92.94 169 VAL A CA 1
ATOM 1438 C C . VAL A 1 169 ? 18.984 11.758 2.971 1 92.94 169 VAL A C 1
ATOM 1440 O O . VAL A 1 169 ? 19.25 12.344 4.02 1 92.94 169 VAL A O 1
ATOM 1443 N N . LEU A 1 170 ? 19.906 11.438 2.1 1 92.69 170 LEU A N 1
ATOM 1444 C CA . LEU A 1 170 ? 21.297 11.82 2.303 1 92.69 170 LEU A CA 1
ATOM 1445 C C . LEU A 1 170 ? 21.438 13.344 2.352 1 92.69 170 LEU A C 1
ATOM 1447 O O . LEU A 1 170 ? 22.172 13.875 3.184 1 92.69 170 LEU A O 1
ATOM 1451 N N . ARG A 1 171 ? 20.719 13.992 1.485 1 89.62 171 ARG A N 1
ATOM 1452 C CA . ARG A 1 171 ? 20.719 15.453 1.481 1 89.62 171 ARG A CA 1
ATOM 1453 C C . ARG A 1 171 ? 20.125 16 2.773 1 89.62 171 ARG A C 1
ATOM 1455 O O . ARG A 1 171 ? 20.656 16.953 3.355 1 89.62 171 ARG A O 1
ATOM 1462 N N . PHE A 1 172 ? 19.078 15.438 3.174 1 89.12 172 PHE A N 1
ATOM 1463 C CA . PHE A 1 172 ? 18.422 15.844 4.414 1 89.12 172 PHE A CA 1
ATOM 1464 C C . PHE A 1 172 ? 19.375 15.672 5.602 1 89.12 172 PHE A C 1
ATOM 1466 O O . PHE A 1 172 ? 19.469 16.547 6.453 1 89.12 172 PHE A O 1
ATOM 1473 N N . ASN A 1 173 ? 20.047 14.516 5.625 1 88.5 173 ASN A N 1
ATOM 1474 C CA . ASN A 1 173 ? 20.953 14.227 6.734 1 88.5 173 ASN A CA 1
ATOM 1475 C C . ASN A 1 173 ? 22.172 15.141 6.715 1 88.5 173 ASN A C 1
ATOM 1477 O O . ASN A 1 173 ? 22.734 15.461 7.766 1 88.5 173 ASN A O 1
ATOM 1481 N N . ARG A 1 174 ? 22.516 15.547 5.582 1 86.56 174 ARG A N 1
ATOM 1482 C CA . ARG A 1 174 ? 23.672 16.438 5.441 1 86.56 174 ARG A CA 1
ATOM 1483 C C . ARG A 1 174 ? 23.312 17.875 5.801 1 86.56 174 ARG A C 1
ATOM 1485 O O . ARG A 1 174 ? 24.078 18.562 6.477 1 86.56 174 ARG A O 1
ATOM 1492 N N . LEU A 1 175 ? 22.141 18.344 5.352 1 81 175 LEU A N 1
ATOM 1493 C CA . LEU A 1 175 ? 21.719 19.719 5.551 1 81 175 LEU A CA 1
ATOM 1494 C C . LEU A 1 175 ? 21.281 19.953 6.992 1 81 175 LEU A C 1
ATOM 1496 O O . LEU A 1 175 ? 21.406 21.062 7.516 1 81 175 LEU A O 1
ATOM 1500 N N . ARG A 1 176 ? 20.922 18.906 7.625 1 75.38 176 ARG A N 1
ATOM 1501 C CA . ARG A 1 176 ? 20.438 18.969 9 1 75.38 176 ARG A CA 1
ATOM 1502 C C . ARG A 1 176 ? 19.547 20.188 9.211 1 75.38 176 ARG A C 1
ATOM 1504 O O . ARG A 1 176 ? 19.828 21.031 10.07 1 75.38 176 ARG A O 1
ATOM 1511 N N . PRO A 1 177 ? 18.578 20.281 8.305 1 69.06 177 PRO A N 1
ATOM 1512 C CA . PRO A 1 177 ? 17.719 21.453 8.43 1 69.06 177 PRO A CA 1
ATOM 1513 C C . PRO A 1 177 ? 16.984 21.5 9.766 1 69.06 177 PRO A C 1
ATOM 1515 O O . PRO A 1 177 ? 16.75 20.469 10.383 1 69.06 177 PRO A O 1
ATOM 1518 N N . PRO A 1 178 ? 16.797 22.734 10.164 1 63.81 178 PRO A N 1
ATOM 1519 C CA . PRO A 1 178 ? 15.945 22.828 11.352 1 63.81 178 PRO A CA 1
ATOM 1520 C C . PRO A 1 178 ? 14.508 22.391 11.086 1 63.81 178 PRO A C 1
ATOM 1522 O O . PRO A 1 178 ? 14.078 22.328 9.93 1 63.81 178 PRO A O 1
ATOM 1525 N N . ALA A 1 179 ? 13.898 21.953 12.062 1 61.25 179 ALA A N 1
ATOM 1526 C CA . ALA A 1 179 ? 12.5 21.531 11.953 1 61.25 179 ALA A CA 1
ATOM 1527 C C . ALA A 1 179 ? 11.641 22.656 11.391 1 61.25 179 ALA A C 1
ATOM 1529 O O . ALA A 1 179 ? 11.875 23.828 11.68 1 61.25 179 ALA A O 1
ATOM 1530 N N . ASP A 1 180 ? 10.891 22.375 10.359 1 60.38 180 ASP A N 1
ATOM 1531 C CA . ASP A 1 180 ? 10.031 23.359 9.695 1 60.38 180 ASP A CA 1
ATOM 1532 C C . ASP A 1 180 ? 9.305 24.219 10.719 1 60.38 180 ASP A C 1
ATOM 1534 O O . ASP A 1 180 ? 9.109 25.422 10.492 1 60.38 180 ASP A O 1
ATOM 1538 N N . VAL A 1 181 ? 9.141 23.672 11.867 1 53.25 181 VAL A N 1
ATOM 1539 C CA . VAL A 1 181 ? 8.43 24.391 12.914 1 53.25 181 VAL A CA 1
ATOM 1540 C C . VAL A 1 181 ? 9.328 25.5 13.484 1 53.25 181 VAL A C 1
ATOM 1542 O O . VAL A 1 181 ? 8.844 26.562 13.844 1 53.25 181 VAL A O 1
ATOM 1545 N N . ALA A 1 182 ? 10.555 25.109 13.508 1 48.75 182 ALA A N 1
ATOM 1546 C CA . ALA A 1 182 ? 11.5 26.078 14.062 1 48.75 182 ALA A CA 1
ATOM 1547 C C . ALA A 1 182 ? 11.82 27.172 13.039 1 48.75 182 ALA A C 1
ATOM 1549 O O . ALA A 1 182 ? 12.125 28.297 13.414 1 48.75 182 ALA A O 1
ATOM 1550 N N . ARG A 1 183 ? 11.938 26.75 11.914 1 45.78 183 ARG A N 1
ATOM 1551 C CA . ARG A 1 183 ? 12.258 27.703 10.867 1 45.78 183 ARG A CA 1
ATOM 1552 C C . ARG A 1 183 ? 11.195 28.797 10.789 1 45.78 183 ARG A C 1
ATOM 1554 O O . ARG A 1 183 ? 11.516 29.969 10.547 1 45.78 183 ARG A O 1
ATOM 1561 N N . GLU A 1 184 ? 9.992 28.453 10.898 1 43.34 184 GLU A N 1
ATOM 1562 C CA . GLU A 1 184 ? 8.938 29.453 10.797 1 43.34 184 GLU A CA 1
ATOM 1563 C C . GLU A 1 184 ? 8.898 30.344 12.039 1 43.34 184 GLU A C 1
ATOM 1565 O O . GLU A 1 184 ? 8.312 31.422 12.023 1 43.34 184 GLU A O 1
ATOM 1570 N N . GLU A 1 185 ? 9.43 29.844 13.125 1 42.41 185 GLU A N 1
ATOM 1571 C CA . GLU A 1 185 ? 9.664 30.781 14.219 1 42.41 185 GLU A CA 1
ATOM 1572 C C . GLU A 1 185 ? 10.531 31.953 13.758 1 42.41 185 GLU A C 1
ATOM 1574 O O . GLU A 1 185 ? 10.328 33.094 14.188 1 42.41 185 GLU A O 1
ATOM 1579 N N . TRP A 1 186 ? 11.562 31.609 13.023 1 36.59 186 TRP A N 1
ATOM 1580 C CA . TRP A 1 186 ? 12.312 32.75 12.523 1 36.59 186 TRP A CA 1
ATOM 1581 C C . TRP A 1 186 ? 11.414 33.688 11.719 1 36.59 186 TRP A C 1
ATOM 1583 O O . TRP A 1 186 ? 11.492 34.906 11.852 1 36.59 186 TRP A O 1
ATOM 1593 N N . LEU A 1 187 ? 10.492 33.094 11.055 1 33.84 187 LEU A N 1
ATOM 1594 C CA . LEU A 1 187 ? 9.609 34.031 10.375 1 33.84 187 LEU A CA 1
ATOM 1595 C C . LEU A 1 187 ? 8.703 34.719 11.383 1 33.84 187 LEU A C 1
ATOM 1597 O O . LEU A 1 187 ? 8.422 35.938 11.242 1 33.84 187 LEU A O 1
ATOM 1601 N N . SER A 1 188 ? 8.32 34 12.445 1 32.28 188 SER A N 1
ATOM 1602 C CA . SER A 1 188 ? 7.574 34.656 13.516 1 32.28 188 SER A CA 1
ATOM 1603 C C . SER A 1 188 ? 8.492 35.5 14.391 1 32.28 188 SER A C 1
ATOM 1605 O O . SER A 1 188 ? 8.062 36.469 15 1 32.28 188 SER A O 1
ATOM 1607 N N . SER A 1 189 ? 9.766 35.062 14.852 1 33.56 189 SER A N 1
ATOM 1608 C CA . SER A 1 189 ? 10.656 35.938 15.586 1 33.56 189 SER A CA 1
ATOM 1609 C C . SER A 1 189 ? 10.875 37.25 14.828 1 33.56 189 SER A C 1
ATOM 1611 O O . SER A 1 189 ? 11.398 38.219 15.391 1 33.56 189 SER A O 1
ATOM 1613 N N . PHE A 1 190 ? 10.805 37.531 13.5 1 28.61 190 PHE A N 1
ATOM 1614 C CA . PHE A 1 190 ? 10.609 38.938 13.125 1 28.61 190 PHE A CA 1
ATOM 1615 C C . PHE A 1 190 ? 9.367 39.5 13.797 1 28.61 190 PHE A C 1
ATOM 1617 O O . PHE A 1 190 ? 9.234 40.719 13.938 1 28.61 190 PHE A O 1
ATOM 1624 N N . THR A 1 191 ? 8.227 38.938 14.023 1 27.66 191 THR A N 1
ATOM 1625 C CA . THR A 1 191 ? 7.363 39.688 14.922 1 27.66 191 THR A CA 1
ATOM 1626 C C . THR A 1 191 ? 7.777 39.469 16.375 1 27.66 191 THR A C 1
ATOM 1628 O O . THR A 1 191 ? 7.844 40.406 17.156 1 27.66 191 THR A O 1
ATOM 1631 N N . GLN A 1 192 ? 7.523 38.5 17.328 1 28.53 192 GLN A N 1
ATOM 1632 C CA . GLN A 1 192 ? 7.773 38.781 18.734 1 28.53 192 GLN A CA 1
ATOM 1633 C C . GLN A 1 192 ? 9.242 38.594 19.094 1 28.53 192 GLN A C 1
ATOM 1635 O O . GLN A 1 192 ? 9.867 37.625 18.625 1 28.53 192 GLN A O 1
ATOM 1640 N N . ASP A 1 193 ? 10.312 39.469 19.5 1 29.47 193 ASP A N 1
ATOM 1641 C CA . ASP A 1 193 ? 11.367 39.562 20.516 1 29.47 193 ASP A CA 1
ATOM 1642 C C . ASP A 1 193 ? 11.164 38.5 21.609 1 29.47 193 ASP A C 1
ATOM 1644 O O . ASP A 1 193 ? 11.836 38.531 22.641 1 29.47 193 ASP A O 1
ATOM 1648 N N . THR A 1 194 ? 10.016 37.781 21.656 1 25.84 194 THR A N 1
ATOM 1649 C CA . THR A 1 194 ? 9.578 37.25 22.938 1 25.84 194 THR A CA 1
ATOM 1650 C C . THR A 1 194 ? 10.547 36.156 23.422 1 25.84 194 THR A C 1
ATOM 1652 O O . THR A 1 194 ? 10.914 36.125 24.594 1 25.84 194 THR A O 1
ATOM 1655 N N . TYR A 1 195 ? 10.367 34.656 23.5 1 23.66 195 TYR A N 1
ATOM 1656 C CA . TYR A 1 195 ? 10.664 34.062 24.797 1 23.66 195 TYR A CA 1
ATOM 1657 C C . TYR A 1 195 ? 12.164 33.938 25 1 23.66 195 TYR A C 1
ATOM 1659 O O . TYR A 1 195 ? 12.859 33.344 24.188 1 23.66 195 TYR A O 1
ATOM 1667 N N . ALA A 1 196 ? 12.82 34.906 25.625 1 28.02 196 ALA A N 1
ATOM 1668 C CA . ALA A 1 196 ? 14.102 35.125 26.281 1 28.02 196 ALA A CA 1
ATOM 1669 C C . ALA A 1 196 ? 14.609 33.844 26.922 1 28.02 196 ALA A C 1
ATOM 1671 O O . ALA A 1 196 ? 15.75 33.406 26.672 1 28.02 196 ALA A O 1
ATOM 1672 N N . GLY A 1 197 ? 14.461 33.469 28.328 1 24.89 197 GLY A N 1
ATOM 1673 C CA . GLY A 1 197 ? 15.438 33.094 29.344 1 24.89 197 GLY A CA 1
ATOM 1674 C C . GLY A 1 197 ? 15.703 31.609 29.422 1 24.89 197 GLY A C 1
ATOM 1675 O O . GLY A 1 197 ? 16.859 31.188 29.5 1 24.89 197 GLY A O 1
ATOM 1676 N N . SER A 1 198 ? 14.766 30.594 30.094 1 23.41 198 SER A N 1
ATOM 1677 C CA . SER A 1 198 ? 15.25 29.75 31.172 1 23.41 198 SER A CA 1
ATOM 1678 C C . SER A 1 198 ? 15.883 28.469 30.625 1 23.41 198 SER A C 1
ATOM 1680 O O . SER A 1 198 ? 15.344 27.844 29.703 1 23.41 198 SER A O 1
ATOM 1682 N N . ASN A 1 199 ? 17.156 27.875 30.906 1 23.78 199 ASN A N 1
ATOM 1683 C CA . ASN A 1 199 ? 18.312 26.969 30.875 1 23.78 199 ASN A CA 1
ATOM 1684 C C . ASN A 1 199 ? 17.922 25.547 31.234 1 23.78 199 ASN A C 1
ATOM 1686 O O . ASN A 1 199 ? 18.766 24.641 31.203 1 23.78 199 ASN A O 1
ATOM 1690 N N . GLU A 1 200 ? 17.062 25.141 32.281 1 25.38 200 GLU A N 1
ATOM 1691 C CA . GLU A 1 200 ? 17.531 24.078 33.188 1 25.38 200 GLU A CA 1
ATOM 1692 C C . GLU A 1 200 ? 17.547 22.719 32.469 1 25.38 200 GLU A C 1
ATOM 1694 O O . GLU A 1 200 ? 16.938 22.562 31.422 1 25.38 200 GLU A O 1
ATOM 1699 N N . VAL A 1 201 ? 17.141 21.391 33.125 1 26.62 201 VAL A N 1
ATOM 1700 C CA . VAL A 1 201 ? 17.688 20.156 33.656 1 26.62 201 VAL A CA 1
ATOM 1701 C C . VAL A 1 201 ? 17.375 19 32.688 1 26.62 201 VAL A C 1
ATOM 1703 O O . VAL A 1 201 ? 16.453 19.094 31.875 1 26.62 201 VAL A O 1
ATOM 1706 N N . GLY A 1 202 ? 17.656 17.547 33 1 26.8 202 GLY A N 1
ATOM 1707 C CA . GLY A 1 202 ? 18.25 16.297 32.562 1 26.8 202 GLY A CA 1
ATOM 1708 C C . GLY A 1 202 ? 17.281 15.398 31.828 1 26.8 202 GLY A C 1
ATOM 1709 O O . GLY A 1 202 ? 17.5 15.039 30.672 1 26.8 202 GLY A O 1
ATOM 1710 N N . TYR A 1 203 ? 16.891 14.188 32.406 1 28.44 203 TYR A N 1
ATOM 1711 C CA . TYR A 1 203 ? 16.609 12.773 32.188 1 28.44 203 TYR A CA 1
ATOM 1712 C C . TYR A 1 203 ? 15.234 12.586 31.562 1 28.44 203 TYR A C 1
ATOM 1714 O O . TYR A 1 203 ? 14.867 11.477 31.172 1 28.44 203 TYR A O 1
ATOM 1722 N N . HIS A 1 204 ? 14.133 13.234 32.125 1 31.69 204 HIS A N 1
ATOM 1723 C CA . HIS A 1 204 ? 12.688 13.164 31.969 1 31.69 204 HIS A CA 1
ATOM 1724 C C . HIS A 1 204 ? 12.266 13.562 30.562 1 31.69 204 HIS A C 1
ATOM 1726 O O . HIS A 1 204 ? 11.102 13.922 30.328 1 31.69 204 HIS A O 1
ATOM 1732 N N . HIS A 1 205 ? 13.016 13.336 29.5 1 35.22 205 HIS A N 1
ATOM 1733 C CA . HIS A 1 205 ? 13.18 14.227 28.359 1 35.22 205 HIS A CA 1
ATOM 1734 C C . HIS A 1 205 ? 12.297 13.797 27.188 1 35.22 205 HIS A C 1
ATOM 1736 O O . HIS A 1 205 ? 11.844 14.633 26.406 1 35.22 205 HIS A O 1
ATOM 1742 N N . ARG A 1 206 ? 12.125 12.562 27.172 1 38.53 206 ARG A N 1
ATOM 1743 C CA . ARG A 1 206 ? 11.492 12.164 25.922 1 38.53 206 ARG A CA 1
ATOM 1744 C C . ARG A 1 206 ? 10.047 12.633 25.859 1 38.53 206 ARG A C 1
ATOM 1746 O O . ARG A 1 206 ? 9.578 13.109 24.828 1 38.53 206 ARG A O 1
ATOM 1753 N N . GLU A 1 207 ? 9.234 12.156 26.938 1 42.53 207 GLU A N 1
ATOM 1754 C CA . GLU A 1 207 ? 7.863 12.633 27.109 1 42.53 207 GLU A CA 1
ATOM 1755 C C . GLU A 1 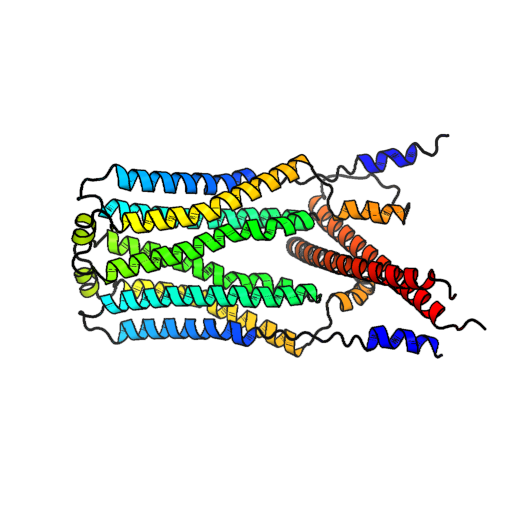207 ? 7.789 14.156 27 1 42.53 207 GLU A C 1
ATOM 1757 O O . GLU A 1 207 ? 6.816 14.695 26.469 1 42.53 207 GLU A O 1
ATOM 1762 N N . SER A 1 208 ? 8.906 14.664 27.484 1 44.81 208 SER A N 1
ATOM 1763 C CA . SER A 1 208 ? 9.07 16.109 27.547 1 44.81 208 SER A CA 1
ATOM 1764 C C . SER A 1 208 ? 9.195 16.703 26.141 1 44.81 208 SER A C 1
ATOM 1766 O O . SER A 1 208 ? 8.641 17.781 25.859 1 44.81 208 SER A O 1
ATOM 1768 N N . ASN A 1 209 ? 9.711 15.781 25.297 1 50.56 209 ASN A N 1
ATOM 1769 C CA . ASN A 1 209 ? 9.961 16.312 23.953 1 50.56 209 ASN A CA 1
ATOM 1770 C C . ASN A 1 209 ? 8.688 16.344 23.109 1 50.56 209 ASN A C 1
ATOM 1772 O O . ASN A 1 209 ? 8.422 17.312 22.422 1 50.56 209 ASN A O 1
ATOM 1776 N N . LEU A 1 210 ? 7.984 15.32 23.125 1 51.84 210 LEU A N 1
ATOM 1777 C CA . LEU A 1 210 ? 6.73 15.336 22.375 1 51.84 210 LEU A CA 1
ATOM 1778 C C . LEU A 1 210 ? 5.805 16.438 22.891 1 51.84 210 LEU A C 1
ATOM 1780 O O . LEU A 1 210 ? 5.121 17.094 22.109 1 51.84 210 LEU A O 1
ATOM 1784 N N . GLU A 1 211 ? 5.812 16.469 24.141 1 50.16 211 GLU A N 1
ATOM 1785 C CA . GLU A 1 211 ? 5.035 17.531 24.75 1 50.16 211 GLU A CA 1
ATOM 1786 C C . GLU A 1 211 ? 5.566 18.906 24.344 1 50.16 211 GLU A C 1
ATOM 1788 O O . GLU A 1 211 ? 4.789 19.828 24.078 1 50.16 211 GLU A O 1
ATOM 1793 N N . GLU A 1 212 ? 6.766 18.922 24.188 1 51 212 GLU A N 1
ATOM 1794 C CA . GLU A 1 212 ? 7.375 20.172 23.75 1 51 212 GLU A CA 1
ATOM 1795 C C . GLU A 1 212 ? 7.043 20.469 22.281 1 51 212 GLU A C 1
ATOM 1797 O O . GLU A 1 212 ? 6.742 21.609 21.938 1 51 212 GLU A O 1
ATOM 1802 N N . LEU A 1 213 ? 7.094 19.5 21.562 1 55.81 213 LEU A N 1
ATOM 1803 C CA . LEU A 1 213 ? 6.766 19.641 20.156 1 55.81 213 LEU A CA 1
ATOM 1804 C C . LEU A 1 213 ? 5.289 19.984 19.969 1 55.81 213 LEU A C 1
ATOM 1806 O O . LEU A 1 213 ? 4.941 20.812 19.125 1 55.81 213 LEU A O 1
ATOM 1810 N N . LEU A 1 214 ? 4.5 19.312 20.672 1 56.53 214 LEU A N 1
ATOM 1811 C CA . LEU A 1 214 ? 3.078 19.641 20.672 1 56.53 214 LEU A CA 1
ATOM 1812 C C . LEU A 1 214 ? 2.861 21.094 21.047 1 56.53 214 LEU A C 1
ATOM 1814 O O . LEU A 1 214 ? 2.016 21.781 20.453 1 56.53 214 LEU A O 1
ATOM 1818 N N . GLU A 1 215 ? 3.617 21.453 21.891 1 51.5 215 GLU A N 1
ATOM 1819 C CA . GLU A 1 215 ? 3.527 22.844 22.328 1 51.5 215 GLU A CA 1
ATOM 1820 C C . GLU A 1 215 ? 3.996 23.812 21.234 1 51.5 215 GLU A C 1
ATOM 1822 O O . GLU A 1 215 ? 3.352 24.828 20.984 1 51.5 215 GLU A O 1
ATOM 1827 N N . LYS A 1 216 ? 5.016 23.391 20.609 1 55.06 216 LYS A N 1
ATOM 1828 C CA . LYS A 1 216 ? 5.539 24.234 19.531 1 55.06 216 LYS A CA 1
ATOM 1829 C C . LYS A 1 216 ? 4.57 24.297 18.359 1 55.06 216 LYS A C 1
ATOM 1831 O O . LYS A 1 216 ? 4.359 25.359 17.766 1 55.06 216 LYS A O 1
ATOM 1836 N N . GLN A 1 217 ? 4.016 23.125 18.047 1 57.69 217 GLN A N 1
ATOM 1837 C CA . GLN A 1 217 ? 3.045 23.078 16.969 1 57.69 217 GLN A CA 1
ATOM 1838 C C . GLN A 1 217 ? 1.78 23.859 17.328 1 57.69 217 GLN A C 1
ATOM 1840 O O . GLN A 1 217 ? 1.207 24.547 16.484 1 57.69 217 GLN A O 1
ATOM 1845 N N . ALA A 1 218 ? 1.514 23.672 18.5 1 56 218 ALA A N 1
ATOM 1846 C CA . ALA A 1 218 ? 0.365 24.438 18.969 1 56 218 ALA A CA 1
ATOM 1847 C C . ALA A 1 218 ? 0.649 25.938 18.906 1 56 218 ALA A C 1
ATOM 1849 O O . ALA A 1 218 ? -0.216 26.734 18.516 1 56 218 ALA A O 1
ATOM 1850 N N . ASP A 1 219 ? 1.894 26.188 19.25 1 52.34 219 ASP A N 1
ATOM 1851 C CA . ASP A 1 219 ? 2.297 27.594 19.156 1 52.34 219 ASP A CA 1
ATOM 1852 C C . ASP A 1 219 ? 2.297 28.062 17.703 1 52.34 219 ASP A C 1
ATOM 1854 O O . ASP A 1 219 ? 1.866 29.188 17.422 1 52.34 219 ASP A O 1
ATOM 1858 N N . LEU A 1 220 ? 2.822 27.281 16.922 1 60.5 220 LEU A N 1
ATOM 1859 C CA . LEU A 1 220 ? 2.834 27.625 15.5 1 60.5 220 LEU A CA 1
ATOM 1860 C C . LEU A 1 220 ? 1.413 27.766 14.969 1 60.5 220 LEU A C 1
ATOM 1862 O O . LEU A 1 220 ? 1.134 28.672 14.18 1 60.5 220 LEU A O 1
ATOM 1866 N N . ILE A 1 221 ? 0.641 26.844 15.367 1 61.25 221 ILE A N 1
ATOM 1867 C CA . ILE A 1 221 ? -0.762 26.938 14.977 1 61.25 221 ILE A CA 1
ATOM 1868 C C . ILE A 1 221 ? -1.356 28.25 15.469 1 61.25 221 ILE A C 1
ATOM 1870 O O . ILE A 1 221 ? -2.059 28.938 14.727 1 61.25 221 ILE A O 1
ATOM 1874 N N . ARG A 1 222 ? -1.083 28.516 16.688 1 55.62 222 ARG A N 1
ATOM 1875 C CA . ARG A 1 222 ? -1.557 29.766 17.25 1 55.62 222 ARG A CA 1
ATOM 1876 C C . ARG A 1 222 ? -1.017 30.953 16.469 1 55.62 222 ARG A C 1
ATOM 1878 O O . ARG A 1 222 ? -1.756 31.906 16.156 1 55.62 222 ARG A O 1
ATOM 1885 N N . TYR A 1 223 ? 0.276 30.844 16.281 1 52.62 223 TYR A N 1
ATOM 1886 C CA . TYR A 1 223 ? 0.897 31.906 15.492 1 52.62 223 TYR A CA 1
ATOM 1887 C C . TYR A 1 223 ? 0.217 32.062 14.133 1 52.62 223 TYR A C 1
ATOM 1889 O O . TYR A 1 223 ? -0.118 33.156 13.719 1 52.62 223 TYR A O 1
ATOM 1897 N N . LEU A 1 224 ? 0.096 30.953 13.5 1 62.75 224 LEU A N 1
ATOM 1898 C CA . LEU A 1 224 ? -0.478 30.969 12.156 1 62.75 224 LEU A CA 1
ATOM 1899 C C . LEU A 1 224 ? -1.927 31.453 12.195 1 62.75 224 LEU A C 1
ATOM 1901 O O . LEU A 1 224 ? -2.371 32.188 11.305 1 62.75 224 LEU A O 1
ATOM 1905 N N . ARG A 1 225 ? -2.494 31 13.18 1 62.53 225 ARG A N 1
ATOM 1906 C CA . ARG A 1 225 ? -3.869 31.453 13.367 1 62.53 225 ARG A CA 1
ATOM 1907 C C . ARG A 1 225 ? -3.924 32.969 13.609 1 62.53 225 ARG A C 1
ATOM 1909 O O . ARG A 1 225 ? -4.754 33.656 13.023 1 62.53 225 ARG A O 1
ATOM 1916 N N . ASP A 1 226 ? -3.09 33.375 14.523 1 56.62 226 ASP A N 1
ATOM 1917 C CA . ASP A 1 226 ? -3.014 34.781 14.805 1 56.62 226 ASP A CA 1
ATOM 1918 C C . ASP A 1 226 ? -2.65 35.562 13.547 1 56.62 226 ASP A C 1
ATOM 1920 O O . ASP A 1 226 ? -3.225 36.625 13.281 1 56.62 226 ASP A O 1
ATOM 1924 N N . HIS A 1 227 ? -1.713 35.062 12.945 1 61.31 227 HIS A N 1
ATOM 1925 C CA . HIS A 1 227 ? -1.313 35.719 11.703 1 61.31 227 HIS A CA 1
ATOM 1926 C C . HIS A 1 227 ? -2.465 35.75 10.703 1 61.31 227 HIS A C 1
ATOM 1928 O O . HIS A 1 227 ? -2.666 36.781 10.023 1 61.31 227 HIS A O 1
ATOM 1934 N N . ASN A 1 228 ? -3.16 34.75 10.656 1 62.28 228 ASN A N 1
ATOM 1935 C CA . ASN A 1 228 ? -4.328 34.688 9.781 1 62.28 228 ASN A CA 1
ATOM 1936 C C . ASN A 1 228 ? -5.383 35.719 10.164 1 62.28 228 ASN A C 1
ATOM 1938 O O . ASN A 1 228 ? -5.988 36.344 9.297 1 62.28 228 ASN A O 1
ATOM 1942 N N . VAL A 1 229 ? -5.594 35.75 11.414 1 62.66 229 VAL A N 1
ATOM 1943 C CA . VAL A 1 229 ? -6.551 36.719 11.906 1 62.66 229 VAL A CA 1
ATOM 1944 C C . VAL A 1 229 ? -6.055 38.125 11.578 1 62.66 229 VAL A C 1
ATOM 1946 O O . VAL A 1 229 ? -6.824 38.969 11.117 1 62.66 229 VAL A O 1
ATOM 1949 N N . LYS A 1 230 ? -4.801 38.344 11.852 1 63.91 230 LYS A N 1
ATOM 1950 C CA . LYS A 1 230 ? -4.219 39.656 11.539 1 63.91 230 LYS A CA 1
ATOM 1951 C C . LYS A 1 230 ? -4.328 39.969 10.047 1 63.91 230 LYS A C 1
ATOM 1953 O O . LYS A 1 230 ? -4.672 41.062 9.664 1 63.91 230 LYS A O 1
ATOM 1958 N N . LEU A 1 231 ? -4.062 39 9.312 1 65.06 231 LEU A N 1
ATOM 1959 C CA . LEU A 1 231 ? -4.148 39.188 7.871 1 65.06 231 LEU A CA 1
ATOM 1960 C C . LEU A 1 231 ? -5.59 39.438 7.441 1 65.06 231 LEU A C 1
ATOM 1962 O O . LEU A 1 231 ? -5.852 40.281 6.582 1 65.06 231 LEU A O 1
ATOM 1966 N N . SER A 1 232 ? -6.434 38.75 8.047 1 64.44 232 SER A N 1
ATOM 1967 C CA . SER A 1 232 ? -7.848 38.938 7.742 1 64.44 232 SER A CA 1
ATOM 1968 C C . SER A 1 232 ? -8.328 40.312 8.164 1 64.44 232 SER A C 1
ATOM 1970 O O . SER A 1 232 ? -9.086 40.969 7.438 1 64.44 232 SER A O 1
ATOM 1972 N N . HIS A 1 233 ? -7.902 40.688 9.328 1 66.25 233 HIS A N 1
ATOM 1973 C CA . HIS A 1 233 ? -8.242 42.031 9.797 1 66.25 233 HIS A CA 1
ATOM 1974 C C . HIS A 1 233 ? -7.676 43.094 8.875 1 66.25 233 HIS A C 1
ATOM 1976 O O . HIS A 1 233 ? -8.375 44.031 8.523 1 66.25 233 HIS A O 1
ATOM 1982 N N . ARG A 1 234 ? -6.477 42.969 8.57 1 67.19 234 ARG A N 1
ATOM 1983 C CA . ARG A 1 234 ? -5.855 43.906 7.648 1 67.19 234 ARG A CA 1
ATOM 1984 C C . ARG A 1 234 ? -6.594 43.906 6.312 1 67.19 234 ARG A C 1
ATOM 1986 O O . ARG A 1 234 ? -6.777 44.969 5.715 1 67.19 234 ARG A O 1
ATO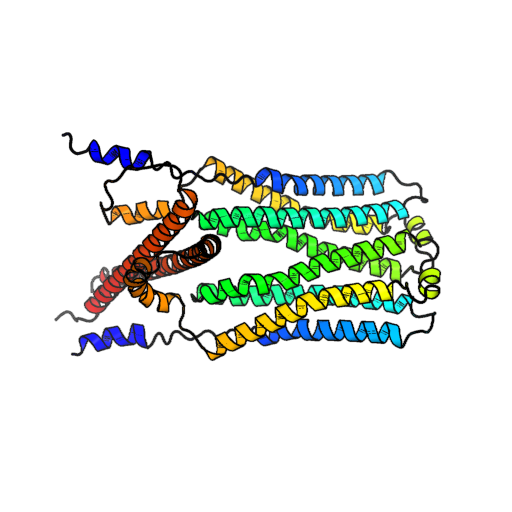M 1993 N N . MET A 1 235 ? -6.996 42.938 5.898 1 68.62 235 MET A N 1
ATOM 1994 C CA . MET A 1 235 ? -7.746 42.812 4.648 1 68.62 235 MET A CA 1
ATOM 1995 C C . MET A 1 235 ? -9.102 43.531 4.77 1 68.62 235 MET A C 1
ATOM 1997 O O . MET A 1 235 ? -9.539 44.219 3.844 1 68.62 235 MET A O 1
ATOM 2001 N N . MET A 1 236 ? -9.695 43.25 5.852 1 67.19 236 MET A N 1
ATOM 2002 C CA . MET A 1 236 ? -10.984 43.906 6.086 1 67.19 236 MET A CA 1
ATOM 2003 C C . MET A 1 236 ? -10.828 45.406 6.141 1 67.19 236 MET A C 1
ATOM 2005 O O . MET A 1 236 ? -11.656 46.156 5.598 1 67.19 236 MET A O 1
ATOM 2009 N N . LEU A 1 237 ? -9.797 45.844 6.762 1 66.62 237 LEU A N 1
ATOM 2010 C CA . LEU A 1 237 ? -9.516 47.281 6.824 1 66.62 237 LEU A CA 1
ATOM 2011 C C . LEU A 1 237 ? -9.234 47.844 5.438 1 66.62 237 LEU A C 1
ATOM 2013 O O . LEU A 1 237 ? -9.703 48.938 5.094 1 66.62 237 LEU A O 1
ATOM 2017 N N . LEU A 1 238 ? -8.523 47.156 4.711 1 65.69 238 LEU A N 1
ATOM 2018 C CA . LEU A 1 238 ? -8.227 47.594 3.348 1 65.69 238 LEU A CA 1
ATOM 2019 C C . LEU A 1 238 ? -9.492 47.625 2.496 1 65.69 238 LEU A C 1
ATOM 2021 O O . LEU A 1 238 ? -9.688 48.531 1.683 1 65.69 238 LEU A O 1
ATOM 2025 N N . ALA A 1 239 ? -10.32 46.781 2.729 1 63.28 239 ALA A N 1
ATOM 2026 C CA . ALA A 1 239 ? -11.586 46.719 2.002 1 63.28 239 ALA A CA 1
ATOM 2027 C C . ALA A 1 239 ? -12.539 47.812 2.445 1 63.28 239 ALA A C 1
ATOM 2029 O O . ALA A 1 239 ? -13.266 48.375 1.627 1 63.28 239 ALA A O 1
ATOM 2030 N N . ALA A 1 240 ? -12.57 48.062 3.631 1 63.53 240 ALA A N 1
ATOM 2031 C CA . ALA A 1 240 ? -13.406 49.125 4.16 1 63.53 240 ALA A CA 1
ATOM 2032 C C . ALA A 1 240 ? -12.93 50.5 3.662 1 63.53 240 ALA A C 1
ATOM 2034 O O . ALA A 1 240 ? -13.75 51.375 3.389 1 63.53 240 ALA A O 1
ATOM 2035 N N . GLN A 1 241 ? -11.766 50.719 3.605 1 62.81 241 GLN A N 1
ATOM 2036 C CA . GLN A 1 241 ? -11.219 51.969 3.076 1 62.81 241 GLN A CA 1
ATOM 2037 C C . GLN A 1 241 ? -11.578 52.125 1.603 1 62.81 241 GLN A C 1
ATOM 2039 O O . GLN A 1 241 ? -11.719 53.281 1.12 1 62.81 241 GLN A O 1
ATOM 2044 N N . ARG A 1 242 ? -11.75 51.25 0.997 1 59.81 242 ARG A N 1
ATOM 2045 C CA . ARG A 1 242 ? -12.164 51.344 -0.399 1 59.81 242 ARG A CA 1
ATOM 2046 C C . ARG A 1 242 ? -13.641 51.719 -0.508 1 59.81 242 ARG A C 1
ATOM 2048 O O . ARG A 1 242 ? -14.039 52.375 -1.469 1 59.81 242 ARG A O 1
ATOM 2055 N N . ARG A 1 243 ? -14.453 51.375 0.293 1 54.97 243 ARG A N 1
ATOM 2056 C CA . ARG A 1 243 ? -15.867 51.719 0.238 1 54.97 243 ARG A CA 1
ATOM 2057 C C . ARG A 1 243 ? -16.094 53.156 0.679 1 54.97 243 ARG A C 1
ATOM 2059 O O . ARG A 1 243 ? -17.156 53.719 0.418 1 54.97 243 ARG A O 1
ATOM 2066 N N . LEU A 1 244 ? -15.414 53.844 1.456 1 49.62 244 LEU A N 1
ATOM 2067 C CA . LEU A 1 244 ? -15.609 55.25 1.765 1 49.62 244 LEU A CA 1
ATOM 2068 C C . LEU A 1 244 ? -15.234 56.125 0.573 1 49.62 244 LEU A C 1
ATOM 2070 O O . LEU A 1 244 ? -14.102 56.062 0.094 1 49.62 244 LEU A O 1
ATOM 2074 N N . PRO A 1 245 ? -16.172 56.562 -0.238 1 49.84 245 PRO A N 1
ATOM 2075 C CA . PRO A 1 245 ? -16.047 57.531 -1.305 1 49.84 245 PRO A CA 1
ATOM 2076 C C . PRO A 1 245 ? -15.273 58.781 -0.866 1 49.84 245 PRO A C 1
ATOM 2078 O O . PRO A 1 245 ? -15.273 59.125 0.318 1 49.84 245 PRO A O 1
ATOM 2081 N N . GLU A 1 246 ? -14.125 59.219 -1.511 1 45.84 246 GLU A N 1
ATOM 2082 C CA . GLU A 1 246 ? -13.758 60.625 -1.423 1 45.84 246 GLU A CA 1
ATOM 2083 C C . GLU A 1 246 ? -15 61.5 -1.387 1 45.84 246 GLU A C 1
ATOM 2085 O O . GLU A 1 246 ? -15.812 61.5 -2.311 1 45.84 246 GLU A O 1
ATOM 2090 N N . ALA A 1 247 ? -15.445 61.906 -0.278 1 38.38 247 ALA A N 1
ATOM 2091 C CA . ALA A 1 247 ? -16.016 63.25 -0.399 1 38.38 247 ALA A CA 1
ATOM 2092 C C . ALA A 1 247 ? -14.961 64.25 -0.85 1 38.38 247 ALA A C 1
ATOM 2094 O O . ALA A 1 247 ? -13.812 64.188 -0.401 1 38.38 247 ALA A O 1
ATOM 2095 N N . MET B 1 1 ? -24.312 49.406 16.516 1 28.89 1 MET B N 1
ATOM 2096 C CA . MET B 1 1 ? -25.062 48.188 16.297 1 28.89 1 MET B CA 1
ATOM 2097 C C . MET B 1 1 ? -24.609 47.5 15.016 1 28.89 1 MET B C 1
ATOM 2099 O O . MET B 1 1 ? -24.656 46.25 14.922 1 28.89 1 MET B O 1
ATOM 2103 N N . ASP B 1 2 ? -24.453 48.219 13.891 1 29.64 2 ASP B N 1
ATOM 2104 C CA . ASP B 1 2 ? -24.453 47.719 12.516 1 29.64 2 ASP B CA 1
ATOM 2105 C C . ASP B 1 2 ? -23.094 47.094 12.156 1 29.64 2 ASP B C 1
ATOM 2107 O O . ASP B 1 2 ? -22.875 46.688 11.016 1 29.64 2 ASP B O 1
ATOM 2111 N N . ASP B 1 3 ? -22.047 47.562 12.797 1 33.03 3 ASP B N 1
ATOM 2112 C CA . ASP B 1 3 ? -20.734 47.094 12.359 1 33.03 3 ASP B CA 1
ATOM 2113 C C . ASP B 1 3 ? -20.562 45.594 12.578 1 33.03 3 ASP B C 1
ATOM 2115 O O . ASP B 1 3 ? -19.578 45 12.125 1 33.03 3 ASP B O 1
ATOM 2119 N N . GLU B 1 4 ? -21.219 45 13.578 1 35.94 4 GLU B N 1
ATOM 2120 C CA . GLU B 1 4 ? -21.234 43.531 13.805 1 35.94 4 GLU B CA 1
ATOM 2121 C C . GLU B 1 4 ? -21.859 42.812 12.625 1 35.94 4 GLU B C 1
ATOM 2123 O O . GLU B 1 4 ? -21.656 41.594 12.461 1 35.94 4 GLU B O 1
ATOM 2128 N N . GLU B 1 5 ? -22.797 43.406 11.898 1 36.22 5 GLU B N 1
ATOM 2129 C CA . GLU B 1 5 ? -23.5 42.781 10.781 1 36.22 5 GLU B CA 1
ATOM 2130 C C . GLU B 1 5 ? -22.547 42.469 9.633 1 36.22 5 GLU B C 1
ATOM 2132 O O . GLU B 1 5 ? -22.719 41.469 8.922 1 36.22 5 GLU B O 1
ATOM 2137 N N . TYR B 1 6 ? -21.672 43.406 9.25 1 33.53 6 TYR B N 1
ATOM 2138 C CA . TYR B 1 6 ? -20.844 43.188 8.07 1 33.53 6 TYR B CA 1
ATOM 2139 C C . TYR B 1 6 ? -19.781 42.125 8.352 1 33.53 6 TYR B C 1
ATOM 2141 O O . TYR B 1 6 ? -19.172 41.594 7.426 1 33.53 6 TYR B O 1
ATOM 2149 N N . LEU B 1 7 ? -19.203 42.031 9.523 1 33.84 7 LEU B N 1
ATOM 2150 C CA . LEU B 1 7 ? -18.266 40.969 9.867 1 33.84 7 LEU B CA 1
ATOM 2151 C C . LEU B 1 7 ? -18.984 39.625 10.008 1 33.84 7 LEU B C 1
ATOM 2153 O O . LEU B 1 7 ? -18.344 38.594 10.148 1 33.84 7 LEU B O 1
ATOM 2157 N N . GLN B 1 8 ? -20.266 39.562 10.258 1 33.25 8 GLN B N 1
ATOM 2158 C CA . GLN B 1 8 ? -21.047 38.344 10.453 1 33.25 8 GLN B CA 1
ATOM 2159 C C . GLN B 1 8 ? -21.125 37.531 9.164 1 33.25 8 GLN B C 1
ATOM 2161 O O . GLN B 1 8 ? -21.156 36.281 9.195 1 33.25 8 GLN B O 1
ATOM 2166 N N . PRO B 1 9 ? -21.516 38.219 8 1 36.97 9 PRO B N 1
ATOM 2167 C CA . PRO B 1 9 ? -21.828 37.344 6.859 1 36.97 9 PRO B CA 1
ATOM 2168 C C . PRO B 1 9 ? -20.594 36.594 6.348 1 36.97 9 PRO B C 1
ATOM 2170 O O . PRO B 1 9 ? -20.734 35.594 5.633 1 36.97 9 PRO B O 1
ATOM 2173 N N . VAL B 1 10 ? -19.406 37.219 6.289 1 37.62 10 VAL B N 1
ATOM 2174 C CA . VAL B 1 10 ? -18.281 36.469 5.75 1 37.62 10 VAL B CA 1
ATOM 2175 C C . VAL B 1 10 ? -18.047 35.219 6.617 1 37.62 10 VAL B C 1
ATOM 2177 O O . VAL B 1 10 ? -17.75 34.156 6.102 1 37.62 10 VAL B O 1
ATOM 2180 N N . LEU B 1 11 ? -18.109 35.281 7.906 1 36.94 11 LEU B N 1
ATOM 2181 C CA . LEU B 1 11 ? -18.062 34.125 8.781 1 36.94 11 LEU B CA 1
ATOM 2182 C C . LEU B 1 11 ? -19.328 33.281 8.656 1 36.94 11 LEU B C 1
ATOM 2184 O O . LEU B 1 11 ? -19.297 32.062 8.781 1 36.94 11 LEU B O 1
ATOM 2188 N N . THR B 1 12 ? -20.547 33.844 8.656 1 37.47 12 THR B N 1
ATOM 2189 C CA . THR B 1 12 ? -21.812 33.125 8.609 1 37.47 12 THR B CA 1
ATOM 2190 C C . THR B 1 12 ? -21.984 32.438 7.258 1 37.47 12 THR B C 1
ATOM 2192 O O . THR B 1 12 ? -22.578 31.344 7.18 1 37.47 12 THR B O 1
ATOM 2195 N N . SER B 1 13 ? -21.922 33.25 6.16 1 36.31 13 SER B N 1
ATOM 2196 C CA . SER B 1 13 ? -22.234 32.625 4.871 1 36.31 13 SER B CA 1
ATOM 2197 C C . SER B 1 13 ? -21.172 31.625 4.465 1 36.31 13 SER B C 1
ATOM 2199 O O . SER B 1 13 ? -21.219 31.062 3.369 1 36.31 13 SER B O 1
ATOM 2201 N N . GLN B 1 14 ? -19.953 31.812 4.832 1 35.69 14 GLN B N 1
ATOM 2202 C CA . GLN B 1 14 ? -19.156 30.609 4.547 1 35.69 14 GLN B CA 1
ATOM 2203 C C . GLN B 1 14 ? -19.859 29.359 5.035 1 35.69 14 GLN B C 1
ATOM 2205 O O . GLN B 1 14 ? -19.703 28.953 6.191 1 35.69 14 GLN B O 1
ATOM 2210 N N . GLU B 1 15 ? -21.141 29.312 5.094 1 40.56 15 GLU B N 1
ATOM 2211 C CA . GLU B 1 15 ? -21.766 28 5.148 1 40.56 15 GLU B CA 1
ATOM 2212 C C . GLU B 1 15 ? -20.766 26.906 4.828 1 40.56 15 GLU B C 1
ATOM 2214 O O . GLU B 1 15 ? -20.297 26.781 3.691 1 40.56 15 GLU B O 1
ATOM 2219 N N . GLU B 1 16 ? -19.703 26.844 5.586 1 47.41 16 GLU B N 1
ATOM 2220 C CA . GLU B 1 16 ? -18.734 25.75 5.535 1 47.41 16 GLU B CA 1
ATOM 2221 C C . GLU B 1 16 ? -19.375 24.484 4.941 1 47.41 16 GLU B C 1
ATOM 2223 O O . GLU B 1 16 ? -20.219 23.859 5.566 1 47.41 16 GLU B O 1
ATOM 2228 N N . HIS B 1 17 ? -19.812 24.594 3.703 1 54.88 17 HIS B N 1
ATOM 2229 C CA . HIS B 1 17 ? -20.359 23.469 2.941 1 54.88 17 HIS B CA 1
ATOM 2230 C C . HIS B 1 17 ? -19.703 22.156 3.35 1 54.88 17 HIS B C 1
ATOM 2232 O O . HIS B 1 17 ? -18.484 22.016 3.266 1 54.88 17 HIS B O 1
ATOM 2238 N N . PHE B 1 18 ? -20.312 21.656 4.371 1 63.06 18 PHE B N 1
ATOM 2239 C CA . PHE B 1 18 ? -19.922 20.297 4.691 1 63.06 18 PHE B CA 1
ATOM 2240 C C . PHE B 1 18 ? -19.719 19.469 3.424 1 63.06 18 PHE B C 1
ATOM 2242 O O . PHE B 1 18 ? -20.562 19.516 2.514 1 63.06 18 PHE B O 1
ATOM 2249 N N . HIS B 1 19 ? -18.594 19.172 3.229 1 65.94 19 HIS B N 1
ATOM 2250 C CA . HIS B 1 19 ? -18.297 18.266 2.121 1 65.94 19 HIS B CA 1
ATOM 2251 C C . HIS B 1 19 ? -18.578 16.812 2.502 1 65.94 19 HIS B C 1
ATOM 2253 O O . HIS B 1 19 ? -17.859 16.234 3.33 1 65.94 19 HIS B O 1
ATOM 2259 N N . LYS B 1 20 ? -19.75 16.406 2.025 1 74.25 20 LYS B N 1
ATOM 2260 C CA . LYS B 1 20 ? -20.125 15.016 2.268 1 74.25 20 LYS B CA 1
ATOM 2261 C C . LYS B 1 20 ? -19.125 14.055 1.64 1 74.25 20 LYS B C 1
ATOM 2263 O O . LYS B 1 20 ? -18.625 14.305 0.548 1 74.25 20 LYS B O 1
ATOM 2268 N N . LEU B 1 21 ? -18.828 13.062 2.377 1 84.62 21 LEU B N 1
ATOM 2269 C CA . LEU B 1 21 ? -17.938 12.008 1.885 1 84.62 21 LEU B CA 1
ATOM 2270 C C . LEU B 1 21 ? -18.75 10.867 1.269 1 84.62 21 LEU B C 1
ATOM 2272 O O . LEU B 1 21 ? -19.453 10.156 1.975 1 84.62 21 LEU B O 1
ATOM 2276 N N . ASP B 1 22 ? -18.703 10.727 -0.094 1 86.69 22 ASP B N 1
ATOM 2277 C CA . ASP B 1 22 ? -19.453 9.695 -0.808 1 86.69 22 ASP B CA 1
ATOM 2278 C C . ASP B 1 22 ? -18.562 8.484 -1.098 1 86.69 22 ASP B C 1
ATOM 2280 O O . ASP B 1 22 ? -18.359 8.125 -2.26 1 86.69 22 ASP B O 1
ATOM 2284 N N . THR B 1 23 ? -17.984 7.941 -0.106 1 90.56 23 THR B N 1
ATOM 2285 C CA . THR B 1 23 ? -17.094 6.801 -0.28 1 90.56 23 THR B CA 1
ATOM 2286 C C . THR B 1 23 ? -17.781 5.504 0.122 1 90.56 23 THR B C 1
ATOM 2288 O O . THR B 1 23 ? -17.25 4.414 -0.091 1 90.56 23 THR B O 1
ATOM 2291 N N . VAL B 1 24 ? -19 5.559 0.613 1 91.62 24 VAL B N 1
ATOM 2292 C CA . VAL B 1 24 ? -19.703 4.387 1.112 1 91.62 24 VAL B CA 1
ATOM 2293 C C . VAL B 1 24 ? -19.984 3.422 -0.038 1 91.62 24 VAL B C 1
ATOM 2295 O O . VAL B 1 24 ? -19.703 2.223 0.067 1 91.62 24 VAL B O 1
ATOM 2298 N N . LEU B 1 25 ? -20.453 3.943 -1.12 1 92.25 25 LEU B N 1
ATOM 2299 C CA . LEU B 1 25 ? -20.766 3.104 -2.271 1 92.25 25 LEU B CA 1
ATOM 2300 C C . LEU B 1 25 ? -19.5 2.477 -2.848 1 92.25 25 LEU B C 1
ATOM 2302 O O . LEU B 1 25 ? -19.5 1.311 -3.246 1 92.25 25 LEU B O 1
ATOM 2306 N N . ILE B 1 26 ? -18.453 3.203 -2.895 1 94.56 26 ILE B N 1
ATOM 2307 C CA . ILE B 1 26 ? -17.188 2.756 -3.461 1 94.56 26 ILE B CA 1
ATOM 2308 C C . ILE B 1 26 ? -16.625 1.603 -2.631 1 94.56 26 ILE B C 1
ATOM 2310 O O . ILE B 1 26 ? -16.156 0.608 -3.18 1 94.56 26 ILE B O 1
ATOM 2314 N N . THR B 1 27 ? -16.719 1.694 -1.303 1 95.25 27 THR B N 1
ATOM 2315 C CA . THR B 1 27 ? -16.172 0.665 -0.427 1 95.25 27 THR B CA 1
ATOM 2316 C C . THR B 1 27 ? -17.109 -0.526 -0.332 1 95.25 27 THR B C 1
ATOM 2318 O O . THR B 1 27 ? -16.688 -1.641 -0.019 1 95.25 27 THR B O 1
ATOM 2321 N N . PHE B 1 28 ? -18.344 -0.372 -0.683 1 95.5 28 PHE B N 1
ATOM 2322 C CA . PHE B 1 28 ? -19.344 -1.437 -0.638 1 95.5 28 PHE B CA 1
ATOM 2323 C C . PHE B 1 28 ? -19.109 -2.445 -1.757 1 95.5 28 PHE B C 1
ATOM 2325 O O . PHE B 1 28 ? -19.391 -3.635 -1.596 1 95.5 28 PHE B O 1
ATOM 2332 N N . ILE B 1 29 ? -18.562 -2.021 -2.824 1 96.5 29 ILE B N 1
ATOM 2333 C CA . ILE B 1 29 ? -18.375 -2.852 -4.008 1 96.5 29 ILE B CA 1
ATOM 2334 C C . ILE B 1 29 ? -17.375 -3.965 -3.691 1 96.5 29 ILE B C 1
ATOM 2336 O O . ILE B 1 29 ? -17.688 -5.148 -3.861 1 96.5 29 ILE B O 1
ATOM 2340 N N . PRO B 1 30 ? -16.156 -3.637 -3.223 1 97.25 30 PRO B N 1
ATOM 2341 C CA . PRO B 1 30 ? -15.234 -4.73 -2.893 1 97.25 30 PRO B CA 1
ATOM 2342 C C . PRO B 1 30 ? -15.75 -5.605 -1.749 1 97.25 30 PRO B C 1
ATOM 2344 O O . PRO B 1 30 ? -15.453 -6.801 -1.698 1 97.25 30 PRO B O 1
ATOM 2347 N N . LEU B 1 31 ? -16.516 -5.051 -0.854 1 96.94 31 LEU B N 1
ATOM 2348 C CA . LEU B 1 31 ? -17.094 -5.832 0.232 1 96.94 31 LEU B CA 1
ATOM 2349 C C . LEU B 1 31 ? -18.016 -6.914 -0.314 1 96.94 31 LEU B C 1
ATOM 2351 O O . LEU B 1 31 ? -17.891 -8.086 0.042 1 96.94 31 LEU B O 1
ATOM 2355 N N . ILE B 1 32 ? -18.875 -6.578 -1.199 1 97.25 32 ILE B N 1
ATOM 2356 C CA . ILE B 1 32 ? -19.828 -7.512 -1.798 1 97.25 32 ILE B CA 1
ATOM 2357 C C . ILE B 1 32 ? -19.078 -8.523 -2.666 1 97.25 32 ILE B C 1
ATOM 2359 O O . ILE B 1 32 ? -19.391 -9.719 -2.648 1 97.25 32 ILE B O 1
ATOM 2363 N N . PHE B 1 33 ? -18.172 -7.99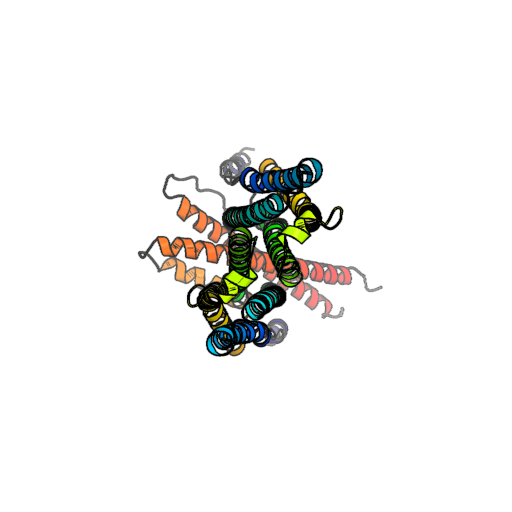6 -3.398 1 97.62 33 PHE B N 1
ATOM 2364 C CA . PHE B 1 33 ? -17.391 -8.883 -4.254 1 97.62 33 PHE B CA 1
ATOM 2365 C C . PHE B 1 33 ? -16.656 -9.922 -3.424 1 97.62 33 PHE B C 1
ATOM 2367 O O . PHE B 1 33 ? -16.594 -11.094 -3.799 1 97.62 33 PHE B O 1
ATOM 2374 N N . GLY B 1 34 ? -16.078 -9.484 -2.299 1 97.25 34 GLY B N 1
ATOM 2375 C CA . GLY B 1 34 ? -15.383 -10.414 -1.42 1 97.25 34 GLY B CA 1
ATOM 2376 C C . GLY B 1 34 ? -16.281 -11.508 -0.883 1 97.25 34 GLY B C 1
ATOM 2377 O O . GLY B 1 34 ? -15.914 -12.688 -0.919 1 97.25 34 GLY B O 1
ATOM 2378 N N . VAL B 1 35 ? -17.406 -11.18 -0.417 1 96.88 35 VAL B N 1
ATOM 2379 C CA . VAL B 1 35 ? -18.359 -12.148 0.107 1 96.88 35 VAL B CA 1
ATOM 2380 C C . VAL B 1 35 ? -18.797 -13.102 -1.006 1 96.88 35 VAL B C 1
ATOM 2382 O O . VAL B 1 35 ? -18.891 -14.312 -0.797 1 96.88 35 VAL B O 1
ATOM 2385 N N . SER B 1 36 ? -19.062 -12.547 -2.17 1 97.5 36 SER B N 1
ATOM 2386 C CA . SER B 1 36 ? -19.422 -13.367 -3.322 1 97.5 36 SER B CA 1
ATOM 2387 C C . SER B 1 36 ? -18.312 -14.344 -3.676 1 97.5 36 SER B C 1
ATOM 2389 O O . SER B 1 36 ? -18.578 -15.477 -4.086 1 97.5 36 SER B O 1
ATOM 2391 N N . LEU B 1 37 ? -17.094 -13.859 -3.586 1 97.25 37 LEU B N 1
ATOM 2392 C CA . LEU B 1 37 ? -15.945 -14.711 -3.852 1 97.25 37 LEU B CA 1
ATOM 2393 C C . LEU B 1 37 ? -15.914 -15.898 -2.898 1 97.25 37 LEU B C 1
ATOM 2395 O O . LEU B 1 37 ? -15.648 -17.031 -3.316 1 97.25 37 LEU B O 1
ATOM 2399 N N . GLU B 1 38 ? -16.203 -15.672 -1.604 1 96.94 38 GLU B N 1
ATOM 2400 C CA . GLU B 1 38 ? -16.25 -16.75 -0.617 1 96.94 38 GLU B CA 1
ATOM 2401 C C . GLU B 1 38 ? -17.375 -17.734 -0.934 1 96.94 38 GLU B C 1
ATOM 2403 O O . GLU B 1 38 ? -17.172 -18.953 -0.875 1 96.94 38 GLU B O 1
ATOM 2408 N N . ILE B 1 39 ? -18.5 -17.234 -1.258 1 96.31 39 ILE B N 1
ATOM 2409 C CA . ILE B 1 39 ? -19.641 -18.062 -1.6 1 96.31 39 ILE B CA 1
ATOM 2410 C C . ILE B 1 39 ? -19.312 -18.922 -2.826 1 96.31 39 ILE B C 1
ATOM 2412 O O . ILE B 1 39 ? -19.609 -20.109 -2.861 1 96.31 39 ILE B O 1
ATOM 2416 N N . THR B 1 40 ? -18.703 -18.328 -3.848 1 94.69 40 THR B N 1
ATOM 2417 C CA . THR B 1 40 ? -18.297 -19.047 -5.051 1 94.69 40 THR B CA 1
ATOM 2418 C C . THR B 1 40 ? -17.344 -20.188 -4.703 1 94.69 40 THR B C 1
ATOM 2420 O O . THR B 1 40 ? -17.469 -21.281 -5.23 1 94.69 40 THR B O 1
ATOM 2423 N N . GLY B 1 41 ? -16.359 -19.891 -3.816 1 93.5 41 GLY B N 1
ATOM 2424 C CA . GLY B 1 41 ? -15.445 -20.938 -3.385 1 93.5 41 GLY B CA 1
ATOM 2425 C C . GLY B 1 41 ? -16.141 -22.109 -2.727 1 93.5 41 GLY B C 1
ATOM 2426 O O . GLY B 1 41 ? -15.844 -23.281 -3.016 1 93.5 41 GLY B O 1
ATOM 2427 N N . ILE B 1 42 ? -17.109 -21.844 -1.869 1 92.06 42 ILE B N 1
ATOM 2428 C CA . ILE B 1 42 ? -17.859 -22.875 -1.166 1 92.06 42 ILE B CA 1
ATOM 2429 C C . ILE B 1 42 ? -18.688 -23.688 -2.166 1 92.06 42 ILE B C 1
ATOM 2431 O O . ILE B 1 42 ? -18.766 -24.906 -2.076 1 92.06 42 ILE B O 1
ATOM 2435 N N . ILE B 1 43 ? -19.281 -22.969 -3.131 1 90.88 43 ILE B N 1
ATOM 2436 C CA . ILE B 1 43 ? -20.078 -23.625 -4.16 1 90.88 43 ILE B CA 1
ATOM 2437 C C . ILE B 1 43 ? -19.172 -24.547 -4.98 1 90.88 43 ILE B C 1
ATOM 2439 O O . ILE B 1 43 ? -19.562 -25.672 -5.32 1 90.88 43 ILE B O 1
ATOM 2443 N N . PHE B 1 44 ? -17.953 -24.062 -5.332 1 88.69 44 PHE B N 1
ATOM 2444 C CA . PHE B 1 44 ? -17.016 -24.875 -6.109 1 88.69 44 PHE B CA 1
ATOM 2445 C C . PHE B 1 44 ? -16.656 -26.156 -5.367 1 88.69 44 PHE B C 1
ATOM 2447 O O . PHE B 1 44 ? -16.578 -27.219 -5.973 1 88.69 44 PHE B O 1
ATOM 2454 N N . ILE B 1 45 ? -16.484 -26.125 -4.035 1 85.25 45 ILE B N 1
ATOM 2455 C CA . ILE B 1 45 ? -16.125 -27.281 -3.229 1 85.25 45 ILE B CA 1
ATOM 2456 C C . ILE B 1 45 ? -17.312 -28.219 -3.104 1 85.25 45 ILE B C 1
ATOM 2458 O O . ILE B 1 45 ? -17.172 -29.453 -3.195 1 85.25 45 ILE B O 1
ATOM 2462 N N . ALA B 1 46 ? -18.469 -27.719 -2.943 1 84 46 ALA B N 1
ATOM 2463 C CA . ALA B 1 46 ? -19.656 -28.516 -2.656 1 84 46 ALA B CA 1
ATOM 2464 C C . ALA B 1 46 ? -20.203 -29.156 -3.928 1 84 46 ALA B C 1
ATOM 2466 O O . ALA B 1 46 ? -20.719 -30.281 -3.896 1 84 46 ALA B O 1
ATOM 2467 N N . VAL B 1 47 ? -20.344 -28.516 -4.898 1 75.75 47 VAL B N 1
ATOM 2468 C CA . VAL B 1 47 ? -21.078 -28.984 -6.078 1 75.75 47 VAL B CA 1
ATOM 2469 C C . VAL B 1 47 ? -20.125 -29.75 -6.996 1 75.75 47 VAL B C 1
ATOM 2471 O O . VAL B 1 47 ? -20.5 -30.734 -7.625 1 75.75 47 VAL B O 1
ATOM 2474 N N . TRP B 1 48 ? -19.078 -29.047 -7.418 1 60.44 48 TRP B N 1
ATOM 2475 C CA . TRP B 1 48 ? -18.406 -29.562 -8.609 1 60.44 48 TRP B CA 1
ATOM 2476 C C . TRP B 1 48 ? -17.453 -30.703 -8.25 1 60.44 48 TRP B C 1
ATOM 2478 O O . TRP B 1 48 ? -16.234 -30.578 -8.391 1 60.44 48 TRP B O 1
ATOM 2488 N N . PRO B 1 49 ? -18.094 -31.688 -7.633 1 57.44 49 PRO B N 1
ATOM 2489 C CA . PRO B 1 49 ? -17.219 -32.812 -7.336 1 57.44 49 PRO B CA 1
ATOM 2490 C C . PRO B 1 49 ? -16.75 -33.562 -8.594 1 57.44 49 PRO B C 1
ATOM 2492 O O . PRO B 1 49 ? -15.93 -34.469 -8.508 1 57.44 49 PRO B O 1
ATOM 2495 N N . GLU B 1 50 ? -17.391 -33.25 -9.703 1 58.53 50 GLU B N 1
ATOM 2496 C CA . GLU B 1 50 ? -16.859 -34.156 -10.719 1 58.53 50 GLU B CA 1
ATOM 2497 C C . GLU B 1 50 ? -15.383 -33.906 -10.977 1 58.53 50 GLU B C 1
ATOM 2499 O O . GLU B 1 50 ? -14.938 -32.75 -10.992 1 58.53 50 GLU B O 1
ATOM 2504 N N . GLU B 1 51 ? -14.594 -34.969 -10.703 1 58.81 51 GLU B N 1
ATOM 2505 C CA . GLU B 1 51 ? -13.141 -35.094 -10.766 1 58.81 51 GLU B CA 1
ATOM 2506 C C . GLU B 1 51 ? -12.547 -34.312 -11.914 1 58.81 51 GLU B C 1
ATOM 2508 O O . GLU B 1 51 ? -11.5 -33.688 -11.766 1 58.81 51 GLU B O 1
ATOM 2513 N N . ASN B 1 52 ? -13.414 -34.219 -13.141 1 58.59 52 ASN B N 1
ATOM 2514 C CA . ASN B 1 52 ? -12.766 -33.688 -14.344 1 58.59 52 ASN B CA 1
ATOM 2515 C C . ASN B 1 52 ? -12.656 -32.188 -14.336 1 58.59 52 ASN B C 1
ATOM 2517 O O . ASN B 1 52 ? -11.781 -31.609 -14.992 1 58.59 52 ASN B O 1
ATOM 2521 N N . ASN B 1 53 ? -13.383 -31.547 -13.438 1 69.44 53 ASN B N 1
ATOM 2522 C CA . ASN B 1 53 ? -13.383 -30.094 -13.555 1 69.44 53 ASN B CA 1
ATOM 2523 C C . ASN B 1 53 ? -12.773 -29.438 -12.32 1 69.44 53 ASN B C 1
ATOM 2525 O O . ASN B 1 53 ? -12.812 -28.203 -12.188 1 69.44 53 ASN B O 1
ATOM 2529 N N . LYS B 1 54 ? -12.211 -30.266 -11.516 1 73.88 54 LYS B N 1
ATOM 2530 C CA . LYS B 1 54 ? -11.695 -29.719 -10.258 1 73.88 54 LYS B CA 1
ATOM 2531 C C . LYS B 1 54 ? -10.516 -28.781 -10.508 1 73.88 54 LYS B C 1
ATOM 2533 O O . LYS B 1 54 ? -10.398 -27.734 -9.875 1 73.88 54 LYS B O 1
ATOM 2538 N N . CYS B 1 55 ? -9.734 -29.156 -11.477 1 80.31 55 CYS B N 1
ATOM 2539 C CA . CYS B 1 55 ? -8.57 -28.328 -11.781 1 80.31 55 CYS B CA 1
ATOM 2540 C C . CYS B 1 55 ? -8.984 -27 -12.383 1 80.31 55 CYS B C 1
ATOM 2542 O O . CYS B 1 55 ? -8.375 -25.969 -12.094 1 80.31 55 CYS B O 1
ATOM 2544 N N . ASP B 1 56 ? -10.055 -27.062 -13.125 1 86.19 56 ASP B N 1
ATOM 2545 C CA . ASP B 1 56 ? -10.508 -25.828 -13.766 1 86.19 56 ASP B CA 1
ATOM 2546 C C . ASP B 1 56 ? -11.055 -24.844 -12.734 1 86.19 56 ASP B C 1
ATOM 2548 O O . ASP B 1 56 ? -10.852 -23.641 -12.859 1 86.19 56 ASP B O 1
ATOM 2552 N N . THR B 1 57 ? -11.742 -25.375 -11.797 1 87.69 57 THR B N 1
ATOM 2553 C CA . THR B 1 57 ? -12.312 -24.5 -10.781 1 87.69 57 THR B CA 1
ATOM 2554 C C . THR B 1 57 ? -11.203 -23.828 -9.969 1 87.69 57 THR B C 1
ATOM 2556 O O . THR B 1 57 ? -11.344 -22.672 -9.562 1 87.69 57 THR B O 1
ATOM 2559 N N . TYR B 1 58 ? -10.156 -24.578 -9.719 1 89.19 58 TYR B N 1
ATOM 2560 C CA . TYR B 1 58 ? -8.984 -24.031 -9.039 1 89.19 58 TYR B CA 1
ATOM 2561 C C . TYR B 1 58 ? -8.422 -22.828 -9.789 1 89.19 58 TYR B C 1
ATOM 2563 O O . TYR B 1 58 ? -8.203 -21.766 -9.195 1 89.19 58 TYR B O 1
ATOM 2571 N N . PHE B 1 59 ? -8.234 -22.922 -11.086 1 90.94 59 PHE B N 1
ATOM 2572 C CA . PHE B 1 59 ? -7.672 -21.844 -11.883 1 90.94 59 PHE B CA 1
ATOM 2573 C C . PHE B 1 59 ? -8.641 -20.672 -11.977 1 90.94 59 PHE B C 1
ATOM 2575 O O . PHE B 1 59 ? -8.242 -19.516 -11.844 1 90.94 59 PHE B O 1
ATOM 2582 N N . ILE B 1 60 ? -9.875 -20.938 -12.195 1 92.56 60 ILE B N 1
ATOM 2583 C CA . ILE B 1 60 ? -10.891 -19.891 -12.273 1 92.56 60 ILE B CA 1
ATOM 2584 C C . ILE B 1 60 ? -10.914 -19.094 -10.969 1 92.56 60 ILE B C 1
ATOM 2586 O O . ILE B 1 60 ? -11.016 -17.875 -10.992 1 92.56 60 ILE B O 1
ATOM 2590 N N . TYR B 1 61 ? -10.859 -19.797 -9.906 1 94.44 61 TYR B N 1
ATOM 2591 C CA . TYR B 1 61 ? -10.883 -19.172 -8.594 1 94.44 61 TYR B CA 1
ATOM 2592 C C . TYR B 1 61 ? -9.688 -18.25 -8.414 1 94.44 61 TYR B C 1
ATOM 2594 O O . TYR B 1 61 ? -9.82 -17.156 -7.855 1 94.44 61 TYR B O 1
ATOM 2602 N N . LEU B 1 62 ? -8.531 -18.609 -8.859 1 95.69 62 LEU B N 1
ATOM 2603 C CA . LEU B 1 62 ? -7.34 -17.766 -8.758 1 95.69 62 LEU B CA 1
ATOM 2604 C C . LEU B 1 62 ? -7.457 -16.547 -9.664 1 95.69 62 LEU B C 1
ATOM 2606 O O . LEU B 1 62 ? -7 -15.461 -9.312 1 95.69 62 LEU B O 1
ATOM 2610 N N . TYR B 1 63 ? -8.055 -16.719 -10.867 1 96.5 63 TYR B N 1
ATOM 2611 C CA . TYR B 1 63 ? -8.344 -15.57 -11.719 1 96.5 63 TYR B CA 1
ATOM 2612 C C . TYR B 1 63 ? -9.219 -14.555 -10.992 1 96.5 63 TYR B C 1
ATOM 2614 O O . TYR B 1 63 ? -8.984 -13.344 -11.078 1 96.5 63 TYR B O 1
ATOM 2622 N N . LEU B 1 64 ? -10.188 -15.07 -10.344 1 96.75 64 LEU B N 1
ATOM 2623 C CA . LEU B 1 64 ? -11.109 -14.211 -9.617 1 96.75 64 LEU B CA 1
ATOM 2624 C C . LEU B 1 64 ? -10.391 -13.461 -8.5 1 96.75 64 LEU B C 1
ATOM 2626 O O . LEU B 1 64 ? -10.703 -12.305 -8.219 1 96.75 64 LEU B O 1
ATOM 2630 N N . HIS B 1 65 ? -9.461 -14.109 -7.82 1 97.12 65 HIS B N 1
ATOM 2631 C CA . HIS B 1 65 ? -8.688 -13.453 -6.777 1 97.12 65 HIS B CA 1
ATOM 2632 C C . HIS B 1 65 ? -7.844 -12.32 -7.344 1 97.12 65 HIS B C 1
ATOM 2634 O O . HIS B 1 65 ? -7.648 -11.297 -6.688 1 97.12 65 HIS B O 1
ATOM 2640 N N . CYS B 1 66 ? -7.285 -12.484 -8.516 1 96.88 66 CYS B N 1
ATOM 2641 C CA . CYS B 1 66 ? -6.555 -11.406 -9.172 1 96.88 66 CYS B CA 1
ATOM 2642 C C . CYS B 1 66 ? -7.473 -10.227 -9.453 1 96.88 66 CYS B C 1
ATOM 2644 O O . CYS B 1 66 ? -7.098 -9.07 -9.211 1 96.88 66 CYS B O 1
ATOM 2646 N N . ALA B 1 67 ? -8.641 -10.508 -9.914 1 97.19 67 ALA B N 1
ATOM 2647 C CA . ALA B 1 67 ? -9.625 -9.461 -10.164 1 97.19 67 ALA B CA 1
ATOM 2648 C C . ALA B 1 67 ? -10.008 -8.75 -8.867 1 97.19 67 ALA B C 1
ATOM 2650 O O . ALA B 1 67 ? -10.172 -7.523 -8.852 1 97.19 67 ALA B O 1
ATOM 2651 N N . TYR B 1 68 ? -10.172 -9.492 -7.844 1 97.75 68 TYR B N 1
ATOM 2652 C CA . TYR B 1 68 ? -10.523 -8.93 -6.543 1 97.75 68 TYR B CA 1
ATOM 2653 C C . TYR B 1 68 ? -9.438 -7.973 -6.059 1 97.75 68 TYR B C 1
ATOM 2655 O O . TYR B 1 68 ? -9.742 -6.891 -5.547 1 97.75 68 TYR B O 1
ATOM 2663 N N . TRP B 1 69 ? -8.18 -8.367 -6.191 1 97.19 69 TRP B N 1
ATOM 2664 C CA . TRP B 1 69 ? -7.082 -7.488 -5.797 1 97.19 69 TRP B CA 1
ATOM 2665 C C . TRP B 1 69 ? -7.113 -6.188 -6.594 1 97.19 69 TRP B C 1
ATOM 2667 O O . TRP B 1 69 ? -6.887 -5.105 -6.043 1 97.19 69 TRP B O 1
ATOM 2677 N N . LEU B 1 70 ? -7.387 -6.27 -7.875 1 96.25 70 LEU B N 1
ATOM 2678 C CA . LEU B 1 70 ? -7.469 -5.074 -8.711 1 96.25 70 LEU B CA 1
ATOM 2679 C C . LEU B 1 70 ? -8.602 -4.164 -8.25 1 96.25 70 LEU B C 1
ATOM 2681 O O . LEU B 1 70 ? -8.453 -2.938 -8.242 1 96.25 70 LEU B O 1
ATOM 2685 N N . LEU B 1 71 ? -9.664 -4.758 -7.91 1 97 71 LEU B N 1
ATOM 2686 C CA . LEU B 1 71 ? -10.805 -3.998 -7.406 1 97 71 LEU B CA 1
ATOM 2687 C C . LEU B 1 71 ? -10.453 -3.271 -6.113 1 97 71 LEU B C 1
ATOM 2689 O O . LEU B 1 71 ? -10.781 -2.094 -5.949 1 97 71 LEU B O 1
ATOM 2693 N N . ILE B 1 72 ? -9.812 -3.98 -5.223 1 96.94 72 ILE B N 1
ATOM 2694 C CA . ILE B 1 72 ? -9.406 -3.389 -3.953 1 96.94 72 ILE B CA 1
ATOM 2695 C C . ILE B 1 72 ? -8.422 -2.244 -4.211 1 96.94 72 ILE B C 1
ATOM 2697 O O . ILE B 1 72 ? -8.516 -1.19 -3.576 1 96.94 72 ILE B O 1
ATOM 2701 N N . MET B 1 73 ? -7.527 -2.451 -5.117 1 95.44 73 MET B N 1
ATOM 2702 C CA . MET B 1 73 ? -6.547 -1.426 -5.469 1 95.44 73 MET B CA 1
ATOM 2703 C C . MET B 1 73 ? -7.238 -0.178 -6.012 1 95.44 73 MET B C 1
ATOM 2705 O O . MET B 1 73 ? -6.887 0.942 -5.641 1 95.44 73 MET B O 1
ATOM 2709 N N . LEU B 1 74 ? -8.188 -0.35 -6.879 1 94.5 74 LEU B N 1
ATOM 2710 C CA . LEU B 1 74 ? -8.93 0.77 -7.441 1 94.5 74 LEU B CA 1
ATOM 2711 C C . LEU B 1 74 ? -9.711 1.508 -6.359 1 94.5 74 LEU B C 1
ATOM 2713 O O . LEU B 1 74 ? -9.711 2.74 -6.316 1 94.5 74 LEU B O 1
ATOM 2717 N N . THR B 1 75 ? -10.344 0.771 -5.523 1 95.38 75 THR B N 1
ATOM 2718 C CA . THR B 1 75 ? -11.094 1.353 -4.414 1 95.38 75 THR B CA 1
ATOM 2719 C C . THR B 1 75 ? -10.172 2.15 -3.498 1 95.38 75 THR B C 1
ATOM 2721 O O . THR B 1 75 ? -10.508 3.262 -3.086 1 95.38 75 THR B O 1
ATOM 2724 N N . ASP B 1 76 ? -9.055 1.529 -3.189 1 93.81 76 ASP B N 1
ATOM 2725 C CA . ASP B 1 76 ? -8.062 2.195 -2.35 1 93.81 76 ASP B CA 1
ATOM 2726 C C . ASP B 1 76 ? -7.656 3.541 -2.945 1 93.81 76 ASP B C 1
ATOM 2728 O O . ASP B 1 76 ? -7.605 4.551 -2.238 1 93.81 76 ASP B O 1
ATOM 2732 N N . HIS B 1 77 ? -7.422 3.588 -4.188 1 90.19 77 HIS B N 1
ATOM 2733 C CA . HIS B 1 77 ? -7.008 4.809 -4.867 1 90.19 77 HIS B CA 1
ATOM 2734 C C . HIS B 1 77 ? -8.109 5.863 -4.832 1 90.19 77 HIS B C 1
ATOM 2736 O O . HIS B 1 77 ? -7.848 7.031 -4.531 1 90.19 77 HIS B O 1
ATOM 2742 N N . LEU B 1 78 ? -9.281 5.488 -5.074 1 92.06 78 LEU B N 1
ATOM 2743 C CA . LEU B 1 78 ? -10.406 6.414 -5.125 1 92.06 78 LEU B CA 1
ATOM 2744 C C . LEU B 1 78 ? -10.727 6.965 -3.74 1 92.06 78 LEU B C 1
ATOM 2746 O O . LEU B 1 78 ? -10.945 8.164 -3.582 1 92.06 78 LEU B O 1
ATOM 2750 N N . VAL B 1 79 ? -10.734 6.109 -2.764 1 93.62 79 VAL B N 1
ATOM 2751 C CA . VAL B 1 79 ? -11.047 6.508 -1.396 1 93.62 79 VAL B CA 1
ATOM 2752 C C . VAL B 1 79 ? -9.969 7.453 -0.873 1 93.62 79 VAL B C 1
ATOM 2754 O O . VAL B 1 79 ? -10.281 8.484 -0.268 1 93.62 79 VAL B O 1
ATOM 2757 N N . LYS B 1 80 ? -8.727 7.172 -1.089 1 87.56 80 LYS B N 1
ATOM 2758 C CA . LYS B 1 80 ? -7.629 8.023 -0.646 1 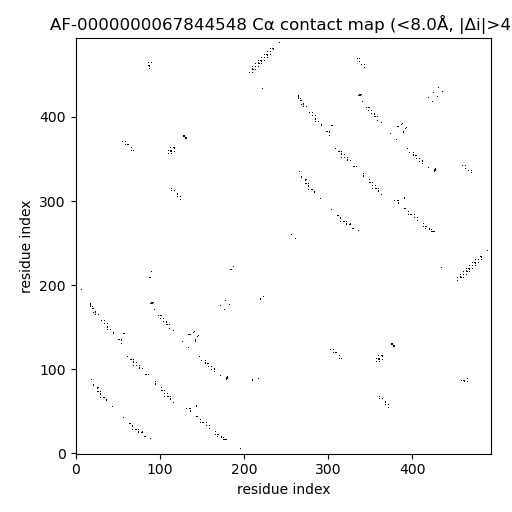87.56 80 LYS B CA 1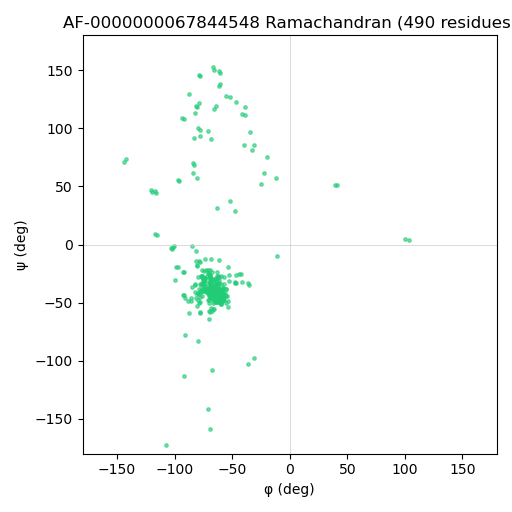
ATOM 2759 C C . LYS B 1 80 ? -7.727 9.414 -1.269 1 87.56 80 LYS B C 1
ATOM 2761 O O . LYS B 1 80 ? -7.48 10.422 -0.599 1 87.56 80 LYS B O 1
ATOM 2766 N N . ARG B 1 81 ? -8.055 9.445 -2.525 1 83.12 81 ARG B N 1
ATOM 2767 C CA . ARG B 1 81 ? -8.211 10.727 -3.213 1 83.12 81 ARG B CA 1
ATOM 2768 C C . ARG B 1 81 ? -9.297 11.57 -2.562 1 83.12 81 ARG B C 1
ATOM 2770 O O . ARG B 1 81 ? -9.125 12.773 -2.363 1 83.12 81 ARG B O 1
ATOM 2777 N N . LYS B 1 82 ? -10.352 11.016 -2.248 1 86.25 82 LYS B N 1
ATOM 2778 C CA . LYS B 1 82 ? -11.461 11.727 -1.61 1 86.25 82 LYS B CA 1
ATOM 2779 C C . LYS B 1 82 ? -11.086 12.156 -0.194 1 86.25 82 LYS B C 1
ATOM 2781 O O . LYS B 1 82 ? -11.461 13.25 0.246 1 86.25 82 LYS B O 1
ATOM 2786 N N . HIS B 1 83 ? -10.398 11.305 0.521 1 85.81 83 HIS B N 1
ATOM 2787 C CA . HIS B 1 83 ? -9.977 11.648 1.876 1 85.81 83 HIS B CA 1
ATOM 2788 C C . HIS B 1 83 ? -8.906 12.727 1.866 1 85.81 83 HIS B C 1
ATOM 2790 O O . HIS B 1 83 ? -8.828 13.539 2.793 1 85.81 83 HIS B O 1
ATOM 2796 N N . HIS B 1 84 ? -8.125 12.711 0.826 1 75.69 84 HIS B N 1
ATOM 2797 C CA . HIS B 1 84 ? -7.168 13.805 0.668 1 75.69 84 HIS B CA 1
ATOM 2798 C C . HIS B 1 84 ? -7.875 15.141 0.528 1 75.69 84 HIS B C 1
ATOM 2800 O O . HIS B 1 84 ? -7.441 16.141 1.105 1 75.69 84 HIS B O 1
ATOM 2806 N N . LYS B 1 85 ? -8.938 15.195 -0.223 1 74.94 85 LYS B N 1
ATOM 2807 C CA . LYS B 1 85 ? -9.734 16.406 -0.346 1 74.94 85 LYS B CA 1
ATOM 2808 C C . LYS B 1 85 ? -10.312 16.828 1.005 1 74.94 85 LYS B C 1
ATOM 2810 O O . LYS B 1 85 ? -10.344 18.016 1.334 1 74.94 85 LYS B O 1
ATOM 2815 N N . LEU B 1 86 ? -10.727 15.914 1.786 1 75.25 86 LEU B N 1
ATOM 2816 C CA . LEU B 1 86 ? -11.258 16.188 3.115 1 75.25 86 LEU B CA 1
ATOM 2817 C C . LEU B 1 86 ? -10.188 16.812 4.012 1 75.25 86 LEU B C 1
ATOM 2819 O O . LEU B 1 86 ? -10.477 17.688 4.824 1 75.25 86 LEU B O 1
ATOM 2823 N N . ARG B 1 87 ? -9.016 16.281 3.836 1 72.44 87 ARG B N 1
ATOM 2824 C CA . ARG B 1 87 ? -7.883 16.828 4.578 1 72.44 87 ARG B CA 1
ATOM 2825 C C . ARG B 1 87 ? -7.637 18.281 4.195 1 72.44 87 ARG B C 1
ATOM 2827 O O . ARG B 1 87 ? -7.391 19.125 5.059 1 72.44 87 ARG B O 1
ATOM 2834 N N . ILE B 1 88 ? -7.75 18.562 2.973 1 65.75 88 ILE B N 1
ATOM 2835 C CA . ILE B 1 88 ? -7.566 19.922 2.471 1 65.75 88 ILE B CA 1
ATOM 2836 C C . ILE B 1 88 ? -8.672 20.828 3.012 1 65.75 88 ILE B C 1
ATOM 2838 O O . ILE B 1 88 ? -8.438 22 3.316 1 65.75 88 ILE B O 1
ATOM 2842 N N . TYR B 1 89 ? -9.844 20.172 3.186 1 65.69 89 TYR B N 1
ATOM 2843 C CA . TYR B 1 89 ? -10.984 20.938 3.68 1 65.69 89 TYR B CA 1
ATOM 2844 C C . TYR B 1 89 ? -10.914 21.094 5.195 1 65.69 89 TYR B C 1
ATOM 2846 O O . TYR B 1 89 ? -11.75 21.781 5.789 1 65.69 89 TYR B O 1
ATOM 2854 N N . GLY B 1 90 ? -9.977 20.484 5.859 1 63.59 90 GLY B N 1
ATOM 2855 C CA . GLY B 1 90 ? -9.727 20.75 7.262 1 63.59 90 GLY B CA 1
ATOM 2856 C C . GLY B 1 90 ? -10.258 19.672 8.188 1 63.59 90 GLY B C 1
ATOM 2857 O O . GLY B 1 90 ? -10.258 19.844 9.406 1 63.59 90 GLY B O 1
ATOM 2858 N N . TYR B 1 91 ? -10.805 18.609 7.684 1 72.69 91 TYR B N 1
ATOM 2859 C CA . TYR B 1 91 ? -11.289 17.5 8.5 1 72.69 91 TYR B CA 1
ATOM 2860 C C . TYR B 1 91 ? -10.156 16.547 8.875 1 72.69 91 TYR B C 1
ATOM 2862 O O . TYR B 1 91 ? -10.148 15.391 8.469 1 72.69 91 TYR B O 1
ATOM 2870 N N . LEU B 1 92 ? -9.289 16.984 9.664 1 69.31 92 LEU B N 1
ATOM 2871 C CA . LEU B 1 92 ? -8.039 16.297 9.969 1 69.31 92 LEU B CA 1
ATOM 2872 C C . LEU B 1 92 ? -8.273 15.125 10.906 1 69.31 92 LEU B C 1
ATOM 2874 O O . LEU B 1 92 ? -7.664 14.062 10.75 1 69.31 92 LEU B O 1
ATOM 2878 N N . ASP B 1 93 ? -9.156 15.352 11.875 1 71.19 93 ASP B N 1
ATOM 2879 C CA . ASP B 1 93 ? -9.422 14.289 12.836 1 71.19 93 ASP B CA 1
ATOM 2880 C C . ASP B 1 93 ? -10.039 13.07 12.148 1 71.19 93 ASP B C 1
ATOM 2882 O O . ASP B 1 93 ? -9.633 11.93 12.414 1 71.19 93 ASP B O 1
ATOM 2886 N N . PHE B 1 94 ? -11.023 13.438 11.406 1 78.88 94 PHE B N 1
ATOM 2887 C CA . PHE B 1 94 ? -11.664 12.352 10.688 1 78.88 94 PHE B CA 1
ATOM 2888 C C . PHE B 1 94 ? -10.68 11.664 9.742 1 78.88 94 PHE B C 1
ATOM 2890 O O . PHE B 1 94 ? -10.672 10.438 9.625 1 78.88 94 PHE B O 1
ATOM 2897 N N . TYR B 1 95 ? -9.844 12.414 9.039 1 77.19 95 TYR B N 1
ATOM 2898 C CA . TYR B 1 95 ? -8.828 11.883 8.141 1 77.19 95 TYR B CA 1
ATOM 2899 C C . TYR B 1 95 ? -7.871 10.961 8.883 1 77.19 95 TYR B C 1
ATOM 2901 O O . TYR B 1 95 ? -7.59 9.844 8.422 1 77.19 95 TYR B O 1
ATOM 2909 N N . GLN B 1 96 ? -7.43 11.266 10.023 1 74.81 96 GLN B N 1
ATOM 2910 C CA . GLN B 1 96 ? -6.469 10.492 10.797 1 74.81 96 GLN B CA 1
ATOM 2911 C C . GLN B 1 96 ? -7.105 9.219 11.344 1 74.81 96 GLN B C 1
ATOM 2913 O O . GLN B 1 96 ? -6.469 8.156 11.367 1 74.81 96 GLN B O 1
ATOM 2918 N N . SER B 1 97 ? -8.344 9.391 11.742 1 79.75 97 SER B N 1
ATOM 2919 C CA . SER B 1 97 ? -9.031 8.25 12.352 1 79.75 97 SER B CA 1
ATOM 2920 C C . SER B 1 97 ? -9.32 7.164 11.32 1 79.75 97 SER B C 1
ATOM 2922 O O . SER B 1 97 ? -9.445 5.988 11.664 1 79.75 97 SER B O 1
ATOM 2924 N N . THR B 1 98 ? -9.445 7.551 10.062 1 86.38 98 THR B N 1
ATOM 2925 C CA . THR B 1 98 ? -9.812 6.598 9.016 1 86.38 98 THR B CA 1
ATOM 2926 C C . THR B 1 98 ? -8.578 6.156 8.234 1 86.38 98 THR B C 1
ATOM 2928 O O . THR B 1 98 ? -8.664 5.281 7.371 1 86.38 98 THR B O 1
ATOM 2931 N N . TYR B 1 99 ? -7.445 6.668 8.547 1 80.31 99 TYR B N 1
ATOM 2932 C CA . TYR B 1 99 ? -6.219 6.461 7.789 1 80.31 99 TYR B CA 1
ATOM 2933 C C . TYR B 1 99 ? -5.855 4.984 7.734 1 80.31 99 TYR B C 1
ATOM 2935 O O . TYR B 1 99 ? -5.648 4.43 6.652 1 80.31 99 TYR B O 1
ATOM 2943 N N . GLN B 1 100 ? -5.828 4.387 8.875 1 82.69 100 GLN B N 1
ATOM 2944 C CA . GLN B 1 100 ? -5.438 2.98 8.945 1 82.69 100 GLN B CA 1
ATOM 2945 C C . GLN B 1 100 ? -6.473 2.086 8.266 1 82.69 100 GLN B C 1
ATOM 2947 O O . GLN B 1 100 ? -6.121 1.102 7.617 1 82.69 100 GLN B O 1
ATOM 2952 N N . GLN B 1 101 ? -7.707 2.373 8.438 1 89.81 101 GLN B N 1
ATOM 2953 C CA . GLN B 1 101 ? -8.773 1.567 7.863 1 89.81 101 GLN B CA 1
ATOM 2954 C C . GLN B 1 101 ? -8.711 1.576 6.336 1 89.81 101 GLN B C 1
ATOM 2956 O O . GLN B 1 101 ? -9.023 0.573 5.691 1 89.81 101 GLN B O 1
ATOM 2961 N N . ILE B 1 102 ? -8.297 2.682 5.754 1 89.25 102 ILE B N 1
ATOM 2962 C CA . ILE B 1 102 ? -8.25 2.84 4.305 1 89.25 102 ILE B CA 1
ATOM 2963 C C . ILE B 1 102 ? -7.09 2.029 3.734 1 89.25 102 ILE B C 1
ATOM 2965 O O . ILE B 1 102 ? -7.211 1.425 2.666 1 89.25 102 ILE B O 1
ATOM 2969 N N . ARG B 1 103 ? -6.039 1.843 4.441 1 87.31 103 ARG B N 1
ATOM 2970 C CA . ARG B 1 103 ? -4.816 1.225 3.941 1 87.31 103 ARG B CA 1
ATOM 2971 C C . ARG B 1 103 ? -4.816 -0.279 4.195 1 87.31 103 ARG B C 1
ATOM 2973 O O . ARG B 1 103 ? -4.191 -1.041 3.455 1 87.31 103 ARG B O 1
ATOM 2980 N N . THR B 1 104 ? -5.527 -0.716 5.125 1 92.44 104 THR B N 1
ATOM 2981 C CA . THR B 1 104 ? -5.445 -2.084 5.625 1 92.44 104 THR B CA 1
ATOM 2982 C C . THR B 1 104 ? -5.941 -3.074 4.578 1 92.44 104 THR B C 1
ATOM 2984 O O . THR B 1 104 ? -5.301 -4.098 4.328 1 92.44 104 THR B O 1
ATOM 2987 N N . PRO B 1 105 ? -7.008 -2.783 3.939 1 95.69 105 PRO B N 1
ATOM 2988 C CA . PRO B 1 105 ? -7.508 -3.773 2.984 1 95.69 105 PRO B CA 1
ATOM 2989 C C . PRO B 1 105 ? -6.523 -4.055 1.852 1 95.69 105 PRO B C 1
ATOM 2991 O O . PRO B 1 105 ? -6.281 -5.215 1.513 1 95.69 105 PRO B O 1
ATOM 2994 N N . LEU B 1 106 ? -5.973 -3.012 1.262 1 95.12 106 LEU B N 1
ATOM 2995 C CA . LEU B 1 106 ? -5.02 -3.207 0.174 1 95.12 106 LEU B CA 1
ATOM 2996 C C . LEU B 1 106 ? -3.783 -3.953 0.661 1 95.12 106 LEU B C 1
ATOM 2998 O O . LEU B 1 106 ? -3.252 -4.812 -0.047 1 95.12 106 LEU B O 1
ATOM 3002 N N . PHE B 1 107 ? -3.375 -3.66 1.843 1 94.06 107 PHE B N 1
ATOM 3003 C CA . PHE B 1 107 ? -2.213 -4.332 2.414 1 94.06 107 PHE B CA 1
ATOM 3004 C C . PHE B 1 107 ? -2.486 -5.816 2.607 1 94.06 107 PHE B C 1
ATOM 3006 O O . PHE B 1 107 ? -1.68 -6.66 2.207 1 94.06 107 PHE B O 1
ATOM 3013 N N . ILE B 1 108 ? -3.543 -6.109 3.178 1 95.75 108 ILE B N 1
ATOM 3014 C CA . ILE B 1 108 ? -3.912 -7.496 3.447 1 95.75 108 ILE B CA 1
ATOM 3015 C C . ILE B 1 108 ? -4.102 -8.242 2.131 1 95.75 108 ILE B C 1
ATOM 3017 O O . ILE B 1 108 ? -3.623 -9.367 1.974 1 95.75 108 ILE B O 1
ATOM 3021 N N . ALA B 1 109 ? -4.809 -7.629 1.219 1 96.56 109 ALA B N 1
ATOM 3022 C CA . ALA B 1 109 ? -5.039 -8.266 -0.075 1 96.56 109 ALA B CA 1
ATOM 3023 C C . ALA B 1 109 ? -3.719 -8.555 -0.787 1 96.56 109 ALA B C 1
ATOM 3025 O O . ALA B 1 109 ? -3.566 -9.594 -1.435 1 96.56 109 ALA B O 1
ATOM 3026 N N . SER B 1 110 ? -2.768 -7.637 -0.706 1 95.62 110 SER B N 1
ATOM 3027 C CA . SER B 1 110 ? -1.47 -7.82 -1.344 1 95.62 110 SER B CA 1
ATOM 3028 C C . SER B 1 110 ? -0.671 -8.93 -0.663 1 95.62 110 SER B C 1
ATOM 3030 O O . SER B 1 110 ? -0.027 -9.734 -1.332 1 95.62 110 SER B O 1
ATOM 3032 N N . LEU B 1 111 ? -0.699 -8.992 0.638 1 95.94 111 LEU B N 1
ATOM 3033 C CA . LEU B 1 111 ? -0.076 -10.094 1.371 1 95.94 111 LEU B CA 1
ATOM 3034 C C . LEU B 1 111 ? -0.686 -11.43 0.967 1 95.94 111 LEU B C 1
ATOM 3036 O O . LEU B 1 111 ? 0.035 -12.414 0.774 1 95.94 111 LEU B O 1
ATOM 3040 N N . TRP B 1 112 ? -1.937 -11.414 0.877 1 95.94 112 TRP B N 1
ATOM 3041 C CA . TRP B 1 112 ? -2.639 -12.656 0.568 1 95.94 112 TRP B CA 1
ATOM 3042 C C . TRP B 1 112 ? -2.363 -13.094 -0.867 1 95.94 112 TRP B C 1
ATOM 3044 O O . TRP B 1 112 ? -2.285 -14.289 -1.152 1 95.94 112 TRP B O 1
ATOM 3054 N N . ILE B 1 113 ? -2.293 -12.141 -1.819 1 96.88 113 ILE B N 1
ATOM 3055 C CA . ILE B 1 113 ? -1.941 -12.484 -3.193 1 96.88 113 ILE B CA 1
ATOM 3056 C C . ILE B 1 113 ? -0.567 -13.148 -3.223 1 96.88 113 ILE B C 1
ATOM 3058 O O . ILE B 1 113 ? -0.335 -14.07 -4.008 1 96.88 113 ILE B O 1
ATOM 3062 N N . THR B 1 114 ? 0.314 -12.641 -2.426 1 96.44 114 THR B N 1
ATOM 3063 C CA . THR B 1 114 ? 1.631 -13.258 -2.314 1 96.44 114 THR B CA 1
ATOM 3064 C C . THR B 1 114 ? 1.518 -14.68 -1.771 1 96.44 114 THR B C 1
ATOM 3066 O O . THR B 1 114 ? 2.186 -15.594 -2.262 1 96.44 114 THR B O 1
ATOM 3069 N N . CYS B 1 115 ? 0.681 -14.891 -0.802 1 96.38 115 CYS B N 1
ATOM 3070 C CA . CYS B 1 115 ? 0.441 -16.219 -0.245 1 96.38 115 CYS B CA 1
ATOM 3071 C C . CYS B 1 115 ? -0.145 -17.156 -1.295 1 96.38 115 CYS B C 1
ATOM 3073 O O . CYS B 1 115 ? 0.229 -18.328 -1.367 1 96.38 115 CYS B O 1
ATOM 3075 N N . TYR B 1 116 ? -1.115 -16.609 -2.092 1 96.94 116 TYR B N 1
ATOM 3076 C CA . TYR B 1 116 ? -1.684 -17.406 -3.174 1 96.94 116 TYR B CA 1
ATOM 3077 C C . TYR B 1 116 ? -0.602 -17.844 -4.156 1 96.94 116 TYR B C 1
ATOM 3079 O O . TYR B 1 116 ? -0.568 -19 -4.574 1 96.94 116 TYR B O 1
ATOM 3087 N N . LEU B 1 117 ? 0.23 -16.906 -4.48 1 96.56 117 LEU B N 1
ATOM 3088 C CA . LEU B 1 117 ? 1.304 -17.219 -5.418 1 96.56 117 LEU B CA 1
ATOM 3089 C C . LEU B 1 117 ? 2.254 -18.266 -4.828 1 96.56 117 LEU B C 1
ATOM 3091 O O . LEU B 1 117 ? 2.619 -19.234 -5.496 1 96.56 117 LEU B O 1
ATOM 3095 N N . LEU B 1 118 ? 2.635 -18.078 -3.58 1 95.81 118 LEU B N 1
ATOM 3096 C CA . LEU B 1 118 ? 3.539 -19.016 -2.916 1 95.81 118 LEU B CA 1
ATOM 3097 C C . LEU B 1 118 ? 2.938 -20.406 -2.875 1 95.81 118 LEU B C 1
ATOM 3099 O O . LEU B 1 118 ? 3.615 -21.391 -3.188 1 95.81 118 LEU B O 1
ATOM 3103 N N . LEU B 1 119 ? 1.707 -20.5 -2.537 1 94.19 119 LEU B N 1
ATOM 3104 C CA . LEU B 1 119 ? 1.021 -21.797 -2.477 1 94.19 119 LEU B CA 1
ATOM 3105 C C . LEU B 1 119 ? 0.917 -22.422 -3.863 1 94.19 119 LEU B C 1
ATOM 3107 O O . LEU B 1 119 ? 1.176 -23.609 -4.031 1 94.19 119 LEU B O 1
ATOM 3111 N N . ALA B 1 120 ? 0.518 -21.609 -4.84 1 92.75 120 ALA B N 1
ATOM 3112 C CA . ALA B 1 120 ? 0.396 -22.109 -6.207 1 92.75 120 ALA B CA 1
ATOM 3113 C C . ALA B 1 120 ? 1.732 -22.641 -6.723 1 92.75 120 ALA B C 1
ATOM 3115 O O . ALA B 1 120 ? 1.795 -23.719 -7.309 1 92.75 120 ALA B O 1
ATOM 3116 N N . VAL B 1 121 ? 2.768 -21.906 -6.5 1 92.56 121 VAL B N 1
ATOM 3117 C CA . VAL B 1 121 ? 4.094 -22.312 -6.961 1 92.56 121 VAL B CA 1
ATOM 3118 C C . VAL B 1 121 ? 4.52 -23.594 -6.25 1 92.56 121 VAL B C 1
ATOM 3120 O O . VAL B 1 121 ? 5.07 -24.5 -6.875 1 92.56 121 VAL B O 1
ATOM 3123 N N . PHE B 1 122 ? 4.273 -23.703 -5.004 1 91.62 122 PHE B N 1
ATOM 3124 C CA . PHE B 1 122 ? 4.621 -24.891 -4.227 1 91.62 122 PHE B CA 1
ATOM 3125 C C . PHE B 1 122 ? 3.889 -26.125 -4.75 1 91.62 122 PHE B C 1
ATOM 3127 O O . PHE B 1 122 ? 4.5 -27.172 -4.965 1 91.62 122 PHE B O 1
ATOM 3134 N N . LEU B 1 123 ? 2.615 -26.016 -4.977 1 88.69 123 LEU B N 1
ATOM 3135 C CA . LEU B 1 123 ? 1.802 -27.141 -5.445 1 88.69 123 LEU B CA 1
ATOM 3136 C C . LEU B 1 123 ? 2.217 -27.562 -6.852 1 88.69 123 LEU B C 1
ATOM 3138 O O . LEU B 1 123 ? 2.322 -28.75 -7.137 1 88.69 123 LEU B O 1
ATOM 3142 N N . HIS B 1 124 ? 2.488 -26.609 -7.707 1 86.81 124 HIS B N 1
ATOM 3143 C CA . HIS B 1 124 ? 2.857 -26.922 -9.086 1 86.81 124 HIS B CA 1
ATOM 3144 C C . HIS B 1 124 ? 4.293 -27.438 -9.164 1 86.81 124 HIS B C 1
ATOM 3146 O O . HIS B 1 124 ? 4.621 -28.25 -10.031 1 86.81 124 HIS B O 1
ATOM 3152 N N . HIS B 1 125 ? 5.098 -26.984 -8.258 1 85.31 125 HIS B N 1
ATOM 3153 C CA . HIS B 1 125 ? 6.477 -27.453 -8.211 1 85.31 125 HIS B CA 1
ATOM 3154 C C . HIS B 1 125 ? 6.555 -28.891 -7.715 1 85.31 125 HIS B C 1
ATOM 3156 O O . HIS B 1 125 ? 7.336 -29.688 -8.234 1 85.31 125 HIS B O 1
ATOM 3162 N N . THR B 1 126 ? 5.762 -29.25 -6.699 1 85.31 126 THR B N 1
ATOM 3163 C CA . THR B 1 126 ? 5.785 -30.578 -6.105 1 85.31 126 THR B CA 1
ATOM 3164 C C . THR B 1 126 ? 5.078 -31.594 -7.008 1 85.31 126 THR B C 1
ATOM 3166 O O . THR B 1 126 ? 5.41 -32.781 -7.004 1 85.31 126 THR B O 1
ATOM 3169 N N . HIS B 1 127 ? 4.121 -31.188 -7.801 1 80.56 127 HIS B N 1
ATOM 3170 C CA . HIS B 1 127 ? 3.377 -32.062 -8.688 1 80.56 127 HIS B CA 1
ATOM 3171 C C . HIS B 1 127 ? 3.531 -31.656 -10.148 1 80.56 127 HIS B C 1
ATOM 3173 O O . HIS B 1 127 ? 2.543 -31.578 -10.883 1 80.56 127 HIS B O 1
ATOM 3179 N N . LYS B 1 128 ? 4.703 -31.375 -10.539 1 71.69 128 LYS B N 1
ATOM 3180 C CA . LYS B 1 128 ? 4.969 -30.828 -11.867 1 71.69 128 LYS B CA 1
ATOM 3181 C C . LYS B 1 128 ? 4.723 -31.875 -12.953 1 71.69 128 LYS B C 1
ATOM 3183 O O . LYS B 1 128 ? 4.441 -31.531 -14.102 1 71.69 128 LYS B O 1
ATOM 3188 N N . VAL B 1 129 ? 4.844 -33.125 -12.57 1 69.12 129 VAL B N 1
ATOM 3189 C CA . VAL B 1 129 ? 4.711 -34.188 -13.562 1 69.12 129 VAL B CA 1
ATOM 3190 C C . VAL B 1 129 ? 3.232 -34.406 -13.859 1 69.12 129 VAL B C 1
ATOM 3192 O O . VAL B 1 129 ? 2.842 -34.562 -15.023 1 69.12 129 VAL B O 1
ATOM 3195 N N . ASN B 1 130 ? 2.41 -34.469 -12.859 1 76 130 ASN B N 1
ATOM 3196 C CA . ASN B 1 130 ? 0.999 -34.75 -13.094 1 76 130 ASN B CA 1
ATOM 3197 C C . ASN B 1 130 ? 0.099 -33.938 -12.156 1 76 130 ASN B C 1
ATOM 3199 O O . ASN B 1 130 ? -0.58 -34.5 -11.305 1 76 130 ASN B O 1
ATOM 3203 N N . TYR B 1 131 ? 0.04 -32.688 -12.469 1 76.69 131 TYR B N 1
ATOM 3204 C CA . TYR B 1 131 ? -0.756 -31.844 -11.594 1 76.69 131 TYR B CA 1
ATOM 3205 C C . TYR B 1 131 ? -2.24 -32.156 -11.727 1 76.69 131 TYR B C 1
ATOM 3207 O O . TYR B 1 131 ? -2.973 -32.156 -10.734 1 76.69 131 TYR B O 1
ATOM 3215 N N . GLU B 1 132 ? -2.611 -32.469 -12.891 1 75.81 132 GLU B N 1
ATOM 3216 C CA . GLU B 1 132 ? -4.023 -32.75 -13.109 1 75.81 132 GLU B CA 1
ATOM 3217 C C . GLU B 1 132 ? -4.461 -34 -12.32 1 75.81 132 GLU B C 1
ATOM 3219 O O . GLU B 1 132 ? -5.559 -34 -11.758 1 75.81 132 GLU B O 1
ATOM 3224 N N . GLN B 1 133 ? -3.607 -34.938 -12.297 1 75.06 133 GLN B N 1
ATOM 3225 C CA . GLN B 1 133 ? -3.926 -36.156 -11.547 1 75.06 133 GLN B CA 1
ATOM 3226 C C . GLN B 1 133 ? -3.99 -35.875 -10.055 1 75.06 133 GLN B C 1
ATOM 3228 O O . GLN B 1 133 ? -4.848 -36.406 -9.344 1 75.06 133 GLN B O 1
ATOM 3233 N N . TYR B 1 134 ? -3.074 -35.031 -9.641 1 75.56 134 TYR B N 1
ATOM 3234 C CA . TYR B 1 134 ? -3.076 -34.656 -8.242 1 75.56 134 TYR B CA 1
ATOM 3235 C C . TYR B 1 134 ? -4.352 -33.906 -7.883 1 75.56 134 TYR B C 1
ATOM 3237 O O . TYR B 1 134 ? -4.969 -34.156 -6.848 1 75.56 134 TYR B O 1
ATOM 3245 N N . CYS B 1 135 ? -4.773 -33.031 -8.688 1 74.5 135 CYS B N 1
ATOM 3246 C CA . CYS B 1 135 ? -5.965 -32.219 -8.469 1 74.5 135 CYS B CA 1
ATOM 3247 C C . CYS B 1 135 ? -7.211 -33.094 -8.391 1 74.5 135 CYS B C 1
ATOM 3249 O O . CYS B 1 135 ? -8.117 -32.812 -7.598 1 74.5 135 CYS B O 1
ATOM 3251 N N . ARG B 1 136 ? -7.176 -34.125 -9.188 1 72.81 136 ARG B N 1
ATOM 3252 C CA . ARG B 1 136 ? -8.336 -35 -9.258 1 72.81 136 ARG B CA 1
ATOM 3253 C C . ARG B 1 136 ? -8.336 -36 -8.109 1 72.81 136 ARG B C 1
ATOM 3255 O O . ARG B 1 136 ? -9.406 -36.406 -7.637 1 72.81 136 ARG B O 1
ATOM 3262 N N . ALA B 1 137 ? -7.148 -36.406 -7.742 1 69.81 137 ALA B N 1
ATOM 3263 C CA . ALA B 1 137 ? -7.027 -37.5 -6.793 1 69.81 137 ALA B CA 1
ATOM 3264 C C . ALA B 1 137 ? -7.312 -37.031 -5.371 1 69.81 137 ALA B C 1
ATOM 3266 O O . ALA B 1 137 ? -7.832 -37.812 -4.551 1 69.81 137 ALA B O 1
ATOM 3267 N N . SER B 1 138 ? -6.953 -35.812 -4.992 1 62.34 138 SER B N 1
ATOM 3268 C CA . SER B 1 138 ? -7.012 -35.406 -3.592 1 62.34 138 SER B CA 1
ATOM 3269 C C . SER B 1 138 ? -8.43 -35 -3.191 1 62.34 138 SER B C 1
ATOM 3271 O O . SER B 1 138 ? -9.148 -34.375 -3.973 1 62.34 138 SER B O 1
ATOM 3273 N N . GLU B 1 139 ? -9.055 -35.719 -2.186 1 65.5 139 GLU B N 1
ATOM 3274 C CA . GLU B 1 139 ? -10.406 -35.438 -1.724 1 65.5 139 GLU B CA 1
ATOM 3275 C C . GLU B 1 139 ? -10.422 -34.219 -0.795 1 65.5 139 GLU B C 1
ATOM 3277 O O . GLU B 1 139 ? -11.148 -33.25 -1.033 1 65.5 139 GLU B O 1
ATOM 3282 N N . TRP B 1 140 ? -9.656 -34.25 0.333 1 66.62 140 TRP B N 1
ATOM 3283 C CA . TRP B 1 140 ? -9.719 -33.219 1.359 1 66.62 140 TRP B CA 1
ATOM 3284 C C . TRP B 1 140 ? -8.586 -32.219 1.186 1 66.62 140 TRP B C 1
ATOM 3286 O O . TRP B 1 140 ? -8.734 -31.031 1.516 1 66.62 140 TRP B O 1
ATOM 3296 N N . PHE B 1 141 ? -7.594 -32.594 0.5 1 75.19 141 PHE B N 1
ATOM 3297 C CA . PHE B 1 141 ? -6.422 -31.734 0.409 1 75.19 141 PHE B CA 1
ATOM 3298 C C . PHE B 1 141 ? -6.199 -31.266 -1.026 1 75.19 141 PHE B C 1
ATOM 3300 O O . PHE B 1 141 ? -5.07 -31.297 -1.525 1 75.19 141 PHE B O 1
ATOM 3307 N N . THR B 1 142 ? -7.391 -30.859 -1.613 1 82.38 142 THR B N 1
ATOM 3308 C CA . THR B 1 142 ? -7.305 -30.328 -2.971 1 82.38 142 THR B CA 1
ATOM 3309 C C . THR B 1 142 ? -6.785 -28.891 -2.965 1 82.38 142 THR B C 1
ATOM 3311 O O . THR B 1 142 ? -6.934 -28.172 -1.972 1 82.38 142 THR B O 1
ATOM 3314 N N . PRO B 1 143 ? -6.008 -28.547 -3.975 1 86.94 143 PRO B N 1
ATOM 3315 C CA . PRO B 1 143 ? -5.543 -27.172 -4.102 1 86.94 143 PRO B CA 1
ATOM 3316 C C . PRO B 1 143 ? -6.66 -26.141 -3.904 1 86.94 143 PRO B C 1
ATOM 3318 O O . PRO B 1 143 ? -6.441 -25.094 -3.305 1 86.94 143 PRO B O 1
ATOM 3321 N N . LEU B 1 144 ? -7.859 -26.516 -4.328 1 88.81 144 LEU B N 1
ATOM 3322 C CA . LEU B 1 144 ? -9 -25.609 -4.199 1 88.81 144 LEU B CA 1
ATOM 3323 C C . LEU B 1 144 ? -9.359 -25.406 -2.73 1 88.81 144 LEU B C 1
ATOM 3325 O O . LEU B 1 144 ? -9.664 -24.281 -2.32 1 88.81 144 LEU B O 1
ATOM 3329 N N . ASN B 1 145 ? -9.289 -26.422 -1.951 1 89.62 145 ASN B N 1
ATOM 3330 C CA . ASN B 1 145 ? -9.609 -26.312 -0.531 1 89.62 145 ASN B CA 1
ATOM 3331 C C . ASN B 1 145 ? -8.625 -25.406 0.194 1 89.62 145 ASN B C 1
ATOM 3333 O O . ASN B 1 145 ? -9.008 -24.656 1.097 1 89.62 145 ASN B O 1
ATOM 3337 N N . TYR B 1 146 ? -7.332 -25.484 -0.173 1 91.81 146 TYR B N 1
ATOM 3338 C CA . TYR B 1 146 ? -6.328 -24.609 0.428 1 91.81 146 TYR B CA 1
ATOM 3339 C C . TYR B 1 146 ? -6.621 -23.156 0.119 1 91.81 146 TYR B C 1
ATOM 3341 O O . TYR B 1 146 ? -6.535 -22.297 1.002 1 91.81 146 TYR B O 1
ATOM 3349 N N . ILE B 1 147 ? -6.957 -22.859 -1.085 1 93.94 147 ILE B N 1
ATOM 3350 C CA . ILE B 1 147 ? -7.191 -21.484 -1.508 1 93.94 147 ILE B CA 1
ATOM 3351 C C . ILE B 1 147 ? -8.453 -20.953 -0.833 1 93.94 147 ILE B C 1
ATOM 3353 O O . ILE B 1 147 ? -8.5 -19.781 -0.423 1 93.94 147 ILE B O 1
ATOM 3357 N N . VAL B 1 148 ? -9.492 -21.797 -0.674 1 94.31 148 VAL B N 1
ATOM 3358 C CA . VAL B 1 148 ? -10.727 -21.375 -0.038 1 94.31 148 VAL B CA 1
ATOM 3359 C C . VAL B 1 148 ? -10.477 -21.078 1.439 1 94.31 148 VAL B C 1
ATOM 3361 O O . VAL B 1 148 ? -11.008 -20.109 1.987 1 94.31 148 VAL B O 1
ATOM 3364 N N . LEU B 1 149 ? -9.719 -21.906 2.031 1 95.06 149 LEU B N 1
ATOM 3365 C CA . LEU B 1 149 ? -9.352 -21.672 3.422 1 95.06 149 LEU B CA 1
ATOM 3366 C C . LEU B 1 149 ? -8.625 -20.344 3.564 1 95.06 149 LEU B C 1
ATOM 3368 O O . LEU B 1 149 ? -8.922 -19.547 4.469 1 95.06 149 LEU B O 1
ATOM 3372 N N . LEU B 1 150 ? -7.652 -20.078 2.711 1 96.25 150 LEU B N 1
ATOM 3373 C CA . LEU B 1 150 ? -6.918 -18.812 2.715 1 96.25 150 LEU B CA 1
ATOM 3374 C C . LEU B 1 150 ? -7.855 -17.641 2.453 1 96.25 150 LEU B C 1
ATOM 3376 O O . LEU B 1 150 ? -7.715 -16.578 3.064 1 96.25 150 LEU B O 1
ATOM 3380 N N . THR B 1 151 ? -8.789 -17.844 1.55 1 97.44 151 THR B N 1
ATOM 3381 C CA . THR B 1 151 ? -9.758 -16.812 1.236 1 97.44 151 THR B CA 1
ATOM 3382 C C . THR B 1 151 ? -10.594 -16.469 2.465 1 97.44 151 THR B C 1
ATOM 3384 O O . THR B 1 151 ? -10.852 -15.289 2.742 1 97.44 151 THR B O 1
ATOM 3387 N N . THR B 1 152 ? -11.031 -17.5 3.16 1 97.5 152 THR B N 1
ATOM 3388 C CA . THR B 1 152 ? -11.812 -17.297 4.371 1 97.5 152 THR B CA 1
ATOM 3389 C C . THR B 1 152 ? -11.031 -16.453 5.383 1 97.5 152 THR B C 1
ATOM 3391 O O . THR B 1 152 ? -11.578 -15.516 5.969 1 97.5 152 THR B O 1
ATOM 3394 N N . LEU B 1 153 ? -9.766 -16.75 5.551 1 97.25 153 LEU B N 1
ATOM 3395 C CA . LEU B 1 153 ? -8.922 -16 6.469 1 97.25 153 LEU B CA 1
ATOM 3396 C C . LEU B 1 153 ? -8.766 -14.555 6.004 1 97.25 153 LEU B C 1
ATOM 3398 O O . LEU B 1 153 ? -8.773 -13.633 6.82 1 97.25 153 LEU B O 1
ATOM 3402 N N . GLU B 1 154 ? -8.594 -14.336 4.738 1 97.5 154 GLU B N 1
ATOM 3403 C CA . GLU B 1 154 ? -8.5 -13 4.148 1 97.5 154 GLU B CA 1
ATOM 3404 C C . GLU B 1 154 ? -9.75 -12.18 4.441 1 97.5 154 GLU B C 1
ATOM 3406 O O . GLU B 1 154 ? -9.656 -11.047 4.91 1 97.5 154 GLU B O 1
ATOM 3411 N N . LEU B 1 155 ? -10.891 -12.75 4.258 1 97.31 155 LEU B N 1
ATOM 3412 C CA . LEU B 1 155 ? -12.148 -12.016 4.355 1 97.31 155 LEU B CA 1
ATOM 3413 C C . LEU B 1 155 ? -12.523 -11.766 5.812 1 97.31 155 LEU B C 1
ATOM 3415 O O . LEU B 1 155 ? -13.18 -10.773 6.133 1 97.31 155 LEU B O 1
ATOM 3419 N N . ILE B 1 156 ? -12.062 -12.641 6.695 1 97.44 156 ILE B N 1
ATOM 3420 C CA . ILE B 1 156 ? -12.289 -12.445 8.125 1 97.44 156 ILE B CA 1
ATOM 3421 C C . ILE B 1 156 ? -11.633 -11.148 8.578 1 97.44 156 ILE B C 1
ATOM 3423 O O . ILE B 1 156 ? -12.109 -10.492 9.508 1 97.44 156 ILE B O 1
ATOM 3427 N N . ILE B 1 157 ? -10.578 -10.719 7.906 1 97.06 157 ILE B N 1
ATOM 3428 C CA . ILE B 1 157 ? -9.859 -9.508 8.266 1 97.06 157 ILE B CA 1
ATOM 3429 C C . ILE B 1 157 ? -10.422 -8.312 7.496 1 97.06 157 ILE B C 1
ATOM 3431 O O . ILE B 1 157 ? -10.742 -7.277 8.078 1 97.06 157 ILE B O 1
ATOM 3435 N N . ILE B 1 158 ? -10.695 -8.445 6.246 1 97.12 158 ILE B N 1
ATOM 3436 C CA . ILE B 1 158 ? -11.039 -7.332 5.367 1 97.12 158 ILE B CA 1
ATOM 3437 C C . ILE B 1 158 ? -12.477 -6.887 5.637 1 97.12 158 ILE B C 1
ATOM 3439 O O . ILE B 1 158 ? -12.758 -5.688 5.68 1 97.12 158 ILE B O 1
ATOM 3443 N N . VAL B 1 159 ? -13.367 -7.797 5.895 1 96.5 159 VAL B N 1
ATOM 3444 C CA . VAL B 1 159 ? -14.797 -7.496 5.992 1 96.5 159 VAL B CA 1
ATOM 3445 C C . VAL B 1 159 ? -15.055 -6.609 7.207 1 96.5 159 VAL B C 1
ATOM 3447 O O . VAL B 1 159 ? -15.68 -5.551 7.086 1 96.5 159 VAL B O 1
ATOM 3450 N N . PRO B 1 160 ? -14.492 -6.973 8.375 1 96.75 160 PRO B N 1
ATOM 3451 C CA . PRO B 1 160 ? -14.727 -6.074 9.508 1 96.75 160 PRO B CA 1
ATOM 3452 C C . PRO B 1 160 ? -14.109 -4.691 9.305 1 96.75 160 PRO B C 1
ATOM 3454 O O . PRO B 1 160 ? -14.664 -3.689 9.766 1 96.75 160 PRO B O 1
ATOM 3457 N N . VAL B 1 161 ? -13.039 -4.613 8.672 1 95.94 161 VAL B N 1
ATOM 3458 C CA . VAL B 1 161 ? -12.383 -3.334 8.422 1 95.94 161 VAL B CA 1
ATOM 3459 C C . VAL B 1 161 ? -13.273 -2.463 7.539 1 95.94 161 VAL B C 1
ATOM 3461 O O . VAL B 1 161 ? -13.5 -1.29 7.844 1 95.94 161 VAL B O 1
ATOM 3464 N N . TYR B 1 162 ? -13.828 -3.023 6.473 1 96.25 162 TYR B N 1
ATOM 3465 C CA . TYR B 1 162 ? -14.711 -2.271 5.586 1 96.25 162 TYR B CA 1
ATOM 3466 C C . TYR B 1 162 ? -16 -1.879 6.297 1 96.25 162 TYR B C 1
ATOM 3468 O O . TYR B 1 162 ? -16.5 -0.765 6.121 1 96.25 162 TYR B O 1
ATOM 3476 N N . ILE B 1 163 ? -16.547 -2.723 7.117 1 95.81 163 ILE B N 1
ATOM 3477 C CA . ILE B 1 163 ? -17.781 -2.439 7.836 1 95.81 163 ILE B CA 1
ATOM 3478 C C . ILE B 1 163 ? -17.562 -1.276 8.805 1 95.81 163 ILE B C 1
ATOM 3480 O O . ILE B 1 163 ? -18.375 -0.346 8.859 1 95.81 163 ILE B O 1
ATOM 3484 N N . ASN B 1 164 ? -16.484 -1.375 9.539 1 95.31 164 ASN B N 1
ATOM 3485 C CA . ASN B 1 164 ? -16.172 -0.299 10.477 1 95.31 164 ASN B CA 1
ATOM 3486 C C . ASN B 1 164 ? -15.945 1.023 9.75 1 95.31 164 ASN B C 1
ATOM 3488 O O . ASN B 1 164 ? -16.375 2.078 10.219 1 95.31 164 ASN B O 1
ATOM 3492 N N . TYR B 1 165 ? -15.281 0.975 8.641 1 95.31 165 TYR B N 1
ATOM 3493 C CA . TYR B 1 165 ? -15.055 2.166 7.828 1 95.31 165 TYR B CA 1
ATOM 3494 C C . TYR B 1 165 ? -16.375 2.775 7.375 1 95.31 165 TYR B C 1
ATOM 3496 O O . TYR B 1 165 ? -16.578 3.982 7.508 1 95.31 165 TYR B O 1
ATOM 3504 N N . ILE B 1 166 ? -17.234 1.973 6.828 1 94.62 166 ILE B N 1
ATOM 3505 C CA . ILE B 1 166 ? -18.531 2.434 6.324 1 94.62 166 ILE B CA 1
ATOM 3506 C C . ILE B 1 166 ? -19.328 3.055 7.461 1 94.62 166 ILE B C 1
ATOM 3508 O O . ILE B 1 166 ? -19.938 4.117 7.297 1 94.62 166 ILE B O 1
ATOM 3512 N N . LYS B 1 167 ? -19.344 2.465 8.609 1 94.31 167 LYS B N 1
ATOM 3513 C CA . LYS B 1 167 ? -20.047 3 9.766 1 94.31 167 LYS B CA 1
ATOM 3514 C C . LYS B 1 167 ? -19.516 4.375 10.148 1 94.31 167 LYS B C 1
ATOM 3516 O O . LYS B 1 167 ? -20.281 5.289 10.445 1 94.31 167 LYS B O 1
ATOM 3521 N N . GLN B 1 168 ? -18.234 4.496 10.125 1 93.12 168 GLN B N 1
ATOM 3522 C CA . GLN B 1 168 ? -17.594 5.758 10.484 1 93.12 168 GLN B CA 1
ATOM 3523 C C . GLN B 1 168 ? -17.938 6.859 9.484 1 93.12 168 GLN B C 1
ATOM 3525 O O . GLN B 1 168 ? -18.219 7.996 9.875 1 93.12 168 GLN B O 1
ATOM 3530 N N . VAL B 1 169 ? -17.953 6.531 8.273 1 92.75 169 VAL B N 1
ATOM 3531 C CA . VAL B 1 169 ? -18.25 7.512 7.23 1 92.75 169 VAL B CA 1
ATOM 3532 C C . VAL B 1 169 ? -19.719 7.914 7.309 1 92.75 169 VAL B C 1
ATOM 3534 O O . VAL B 1 169 ? -20.047 9.094 7.148 1 92.75 169 VAL B O 1
ATOM 3537 N N . LEU B 1 170 ? -20.594 6.973 7.527 1 92.62 170 LEU B N 1
ATOM 3538 C CA . LEU B 1 170 ? -22.016 7.277 7.664 1 92.62 170 LEU B CA 1
ATOM 3539 C C . LEU B 1 170 ? -22.25 8.203 8.852 1 92.62 170 LEU B C 1
ATOM 3541 O O . LEU B 1 170 ? -23.047 9.141 8.758 1 92.62 170 LEU B O 1
ATOM 3545 N N . ARG B 1 171 ? -21.547 7.938 9.914 1 89.88 171 ARG B N 1
ATOM 3546 C CA . ARG B 1 171 ? -21.656 8.797 11.094 1 89.88 171 ARG B CA 1
ATOM 3547 C C . ARG B 1 171 ? -21.141 10.195 10.797 1 89.88 171 ARG B C 1
ATOM 3549 O O . ARG B 1 171 ? -21.75 11.188 11.188 1 89.88 171 ARG B O 1
ATOM 3556 N N . PHE B 1 172 ? -20.078 10.281 10.148 1 88.94 172 PHE B N 1
ATOM 3557 C CA . PHE B 1 172 ? -19.484 11.555 9.758 1 88.94 172 PHE B CA 1
ATOM 3558 C C . PHE B 1 172 ? -20.453 12.344 8.883 1 88.94 172 PHE B C 1
ATOM 3560 O O . PHE B 1 172 ? -20.641 13.547 9.086 1 88.94 172 PHE B O 1
ATOM 3567 N N . ASN B 1 173 ? -21.062 11.641 7.922 1 88.25 173 ASN B N 1
ATOM 3568 C CA . ASN B 1 173 ? -21.969 12.297 6.996 1 88.25 173 ASN B CA 1
ATOM 3569 C C . ASN B 1 173 ? -23.25 12.742 7.695 1 88.25 173 ASN B C 1
ATOM 3571 O O . ASN B 1 173 ? -23.859 13.742 7.309 1 88.25 173 ASN B O 1
ATOM 3575 N N . ARG B 1 174 ? -23.578 12.062 8.68 1 86.75 174 ARG B N 1
ATOM 3576 C CA . ARG B 1 174 ? -24.797 12.398 9.43 1 86.75 174 ARG B CA 1
ATOM 3577 C C . ARG B 1 174 ? -24.547 13.555 10.383 1 86.75 174 ARG B C 1
ATOM 3579 O O . ARG B 1 174 ? -25.375 14.453 10.516 1 86.75 174 ARG B O 1
ATOM 3586 N N . LEU B 1 175 ? -23.375 13.555 11.078 1 81.75 175 LEU B N 1
ATOM 3587 C CA . LEU B 1 175 ? -23.062 14.562 12.086 1 81.75 175 LEU B CA 1
ATOM 3588 C C . LEU B 1 175 ? -22.672 15.883 11.438 1 81.75 175 LEU B C 1
ATOM 3590 O O . LEU B 1 175 ? -22.906 16.953 12.016 1 81.75 175 LEU B O 1
ATOM 3594 N N . ARG B 1 176 ? -22.266 15.82 10.25 1 74.88 176 ARG B N 1
ATOM 3595 C CA . ARG B 1 176 ? -21.844 17 9.508 1 74.88 176 ARG B CA 1
ATOM 3596 C C . ARG B 1 176 ? -21.031 17.938 10.398 1 74.88 176 ARG B C 1
ATOM 3598 O O . ARG B 1 176 ? -21.406 19.109 10.562 1 74.88 176 ARG B O 1
ATOM 3605 N N . PRO B 1 177 ? -20.031 17.312 11.039 1 69.19 177 PRO B N 1
ATOM 3606 C CA . PRO B 1 177 ? -19.266 18.172 11.953 1 69.19 177 PRO B CA 1
ATOM 3607 C C . PRO B 1 177 ? -18.578 19.328 11.234 1 69.19 177 PRO B C 1
ATOM 3609 O O . PRO B 1 177 ? -18.297 19.234 10.039 1 69.19 177 PRO B O 1
ATOM 3612 N N . PRO B 1 178 ? -18.469 20.406 12.008 1 63.53 178 PRO B N 1
ATOM 3613 C CA . PRO B 1 178 ? -17.656 21.484 11.414 1 63.53 178 PRO B CA 1
ATOM 3614 C C . PRO B 1 178 ? -16.188 21.094 11.258 1 63.53 178 PRO B C 1
ATOM 3616 O O . PRO B 1 178 ? -15.719 20.156 11.898 1 63.53 178 PRO B O 1
ATOM 3619 N N . ALA B 1 179 ? -15.609 21.641 10.305 1 59.84 179 ALA B N 1
ATOM 3620 C CA . ALA B 1 179 ? -14.188 21.391 10.086 1 59.84 179 ALA B CA 1
ATOM 3621 C C . ALA B 1 179 ? -13.383 21.641 11.352 1 59.84 179 ALA B C 1
ATOM 3623 O O . ALA B 1 179 ? -13.695 22.547 12.125 1 59.84 179 ALA B O 1
ATOM 3624 N N . ASP B 1 180 ? -12.578 20.641 11.773 1 59.94 180 ASP B N 1
ATOM 3625 C CA . ASP B 1 180 ? -11.758 20.719 12.977 1 59.94 180 ASP B CA 1
ATOM 3626 C C . ASP B 1 180 ? -11.094 22.094 13.102 1 59.94 180 ASP B C 1
ATOM 3628 O O . ASP B 1 180 ? -10.984 22.641 14.195 1 59.94 180 ASP B O 1
ATOM 3632 N N . VAL B 1 181 ? -10.82 22.625 12 1 51.88 181 VAL B N 1
ATOM 3633 C CA . VAL B 1 181 ? -10.148 23.922 11.984 1 51.88 181 VAL B CA 1
ATOM 3634 C C . VAL B 1 181 ? -11.094 25 12.5 1 51.88 181 VAL B C 1
ATOM 3636 O O . VAL B 1 181 ? -10.664 25.953 13.172 1 51.88 181 VAL B O 1
ATOM 3639 N N . ALA B 1 182 ? -12.242 24.703 12.156 1 48.81 182 ALA B N 1
ATOM 3640 C CA . ALA B 1 182 ? -13.227 25.672 12.641 1 48.81 182 ALA B CA 1
ATOM 3641 C C . ALA B 1 182 ? -13.492 25.484 14.133 1 48.81 182 ALA B C 1
ATOM 3643 O O . ALA B 1 182 ? -13.797 26.453 14.836 1 48.81 182 ALA B O 1
ATOM 3644 N N . ARG B 1 183 ? -13.43 24.203 14.531 1 45.56 183 ARG B N 1
ATOM 3645 C CA . ARG B 1 183 ? -13.648 23.891 15.945 1 45.56 183 ARG B CA 1
ATOM 3646 C C . ARG B 1 183 ? -12.492 24.406 16.797 1 45.56 183 ARG B C 1
ATOM 3648 O O . ARG B 1 183 ? -12.695 24.875 17.906 1 45.56 183 ARG B O 1
ATOM 3655 N N . GLU B 1 184 ? -11.211 23.984 16.547 1 45.69 184 GLU B N 1
ATOM 3656 C CA . GLU B 1 184 ? -10.062 24.438 17.344 1 45.69 184 GLU B CA 1
ATOM 3657 C C . GLU B 1 184 ? -10 25.953 17.406 1 45.69 184 GLU B C 1
ATOM 3659 O O . GLU B 1 184 ? -9.328 26.516 18.281 1 45.69 184 GLU B O 1
ATOM 3664 N N . GLU B 1 185 ? -10.586 26.562 16.594 1 40.44 185 GLU B N 1
ATOM 3665 C CA . GLU B 1 185 ? -10.789 27.953 16.969 1 40.44 185 GLU B CA 1
ATOM 3666 C C . GLU B 1 185 ? -11.422 28.062 18.359 1 40.44 185 GLU B C 1
ATOM 3668 O O . GLU B 1 185 ? -11.094 28.969 19.125 1 40.44 185 GLU B O 1
ATOM 3673 N N . TRP B 1 186 ? -12.242 27.047 18.688 1 34.72 186 TRP B N 1
ATOM 3674 C CA . TRP B 1 186 ? -12.773 27.016 20.047 1 34.72 186 TRP B CA 1
ATOM 3675 C C . TRP B 1 186 ? -11.758 26.406 21.016 1 34.72 186 TRP B C 1
ATOM 3677 O O . TRP B 1 186 ? -11.562 26.922 22.109 1 34.72 186 TRP B O 1
ATOM 3687 N N . LEU B 1 187 ? -11.008 25.328 20.719 1 35.38 187 LEU B N 1
ATOM 3688 C CA . LEU B 1 187 ? -10.086 24.734 21.672 1 35.38 187 LEU B CA 1
ATOM 3689 C C . LEU B 1 187 ? -8.906 25.656 21.938 1 35.38 187 LEU B C 1
ATOM 3691 O O . LEU B 1 187 ? -8.336 25.672 23.031 1 35.38 187 LEU B O 1
ATOM 3695 N N . SER B 1 188 ? -8.297 26.391 21.062 1 35.81 188 SER B N 1
ATOM 3696 C CA . SER B 1 188 ? -7.426 27.438 21.547 1 35.81 188 SER B CA 1
ATOM 3697 C C . SER B 1 188 ? -8.078 28.219 22.703 1 35.81 188 SER B C 1
ATOM 3699 O O . SER B 1 188 ? -7.402 28.656 23.625 1 35.81 188 SER B O 1
ATOM 3701 N N . SER B 1 189 ? -9.375 28.266 22.812 1 33.81 189 SER B N 1
ATOM 3702 C CA . SER B 1 189 ? -10.062 28.703 24.031 1 33.81 189 SER B CA 1
ATOM 3703 C C . SER B 1 189 ? -9.969 27.656 25.125 1 33.81 189 SER B C 1
ATOM 3705 O O . SER B 1 189 ? -9.844 28 26.312 1 33.81 189 SER B O 1
ATOM 3707 N N . PHE B 1 190 ? -10.047 26.312 24.844 1 30.27 190 PHE B N 1
ATOM 3708 C CA . PHE B 1 190 ? -10.047 25.234 25.828 1 30.27 190 PHE B CA 1
ATOM 3709 C C . PHE B 1 190 ? -8.625 24.844 26.203 1 30.27 190 PHE B C 1
ATOM 3711 O O . PHE B 1 190 ? -8.359 24.469 27.359 1 30.27 190 PHE B O 1
ATOM 3718 N N . THR B 1 191 ? -7.57 24.578 25.422 1 34.19 191 THR B N 1
ATOM 3719 C CA . THR B 1 191 ? -6.254 24.266 25.953 1 34.19 191 THR B CA 1
ATOM 3720 C C . THR B 1 191 ? -5.859 25.266 27.047 1 34.19 191 THR B C 1
ATOM 3722 O O . THR B 1 191 ? -4.965 24.984 27.844 1 34.19 191 THR B O 1
ATOM 3725 N N . GLN B 1 192 ? -6.258 26.422 27.172 1 33.16 192 GLN B N 1
ATOM 3726 C CA . GLN B 1 192 ? -6.078 27.219 28.375 1 33.16 192 GLN B CA 1
ATOM 3727 C C . GLN B 1 192 ? -6.707 26.531 29.578 1 33.16 192 GLN B C 1
ATOM 3729 O O . GLN B 1 192 ? -6.125 26.516 30.672 1 33.16 192 GLN B O 1
ATOM 3734 N N . ASP B 1 193 ? -7.93 25.969 29.594 1 31.31 193 ASP B N 1
ATOM 3735 C CA . ASP B 1 193 ? -8.602 25.422 30.781 1 31.31 193 ASP B CA 1
ATOM 3736 C C . ASP B 1 193 ? -8.18 23.969 31.016 1 31.31 193 ASP B C 1
ATOM 3738 O O . ASP B 1 193 ? -8.062 23.547 32.156 1 31.31 193 ASP B O 1
ATOM 3742 N N . THR B 1 194 ? -8.133 23.031 29.969 1 33.12 194 THR B N 1
ATOM 3743 C CA . THR B 1 194 ? -8.039 21.625 30.297 1 33.12 194 THR B CA 1
ATOM 3744 C C . THR B 1 194 ? -6.602 21.25 30.672 1 33.12 194 THR B C 1
ATOM 3746 O O . THR B 1 194 ? -6.363 20.219 31.312 1 33.12 194 THR B O 1
ATOM 3749 N N . TYR B 1 195 ? -5.453 21.766 30.031 1 32.5 195 TYR B N 1
ATOM 3750 C CA . TYR B 1 195 ? -4.141 21.375 30.531 1 32.5 195 TYR B CA 1
ATOM 3751 C C . TYR B 1 195 ? -3.988 21.719 32 1 32.5 195 TYR B C 1
ATOM 3753 O O . TYR B 1 195 ? -3.002 21.344 32.656 1 32.5 195 TYR B O 1
ATOM 3761 N N . ALA B 1 196 ? -4.637 22.703 32.531 1 33.5 196 ALA B N 1
ATOM 3762 C CA . ALA B 1 196 ? -4.496 22.969 33.969 1 33.5 196 ALA B CA 1
ATOM 3763 C C . ALA B 1 196 ? -4.941 21.75 34.781 1 33.5 196 ALA B C 1
ATOM 3765 O O . ALA B 1 196 ? -4.391 21.5 35.875 1 33.5 196 ALA B O 1
ATOM 3766 N N . GLY B 1 197 ? -6.082 20.984 34.5 1 32.12 197 GLY B N 1
ATOM 3767 C CA . GLY B 1 197 ? -6.609 20.062 35.5 1 32.12 197 GLY B CA 1
ATOM 3768 C C . GLY B 1 197 ? -6.023 18.656 35.375 1 32.12 197 GLY B C 1
ATOM 3769 O O . GLY B 1 197 ? -6.305 17.797 36.219 1 32.12 197 GLY B O 1
ATOM 3770 N N . SER B 1 198 ? -5.895 18 34.219 1 32.97 198 SER B N 1
ATOM 3771 C CA . SER B 1 198 ? -5.852 16.547 34.375 1 32.97 198 SER B CA 1
ATOM 3772 C C . SER B 1 198 ? -4.449 16.062 34.719 1 32.97 198 SER B C 1
ATOM 3774 O O . SER B 1 198 ? -3.508 16.25 33.969 1 32.97 198 SER B O 1
ATOM 3776 N N . ASN B 1 199 ? -3.92 15.883 36 1 30.94 199 ASN B N 1
ATOM 3777 C CA . ASN B 1 199 ? -2.854 15.312 36.812 1 30.94 199 ASN B CA 1
ATOM 3778 C C . ASN B 1 199 ? -2.395 13.961 36.281 1 30.94 199 ASN B C 1
ATOM 3780 O O . ASN B 1 199 ? -1.197 13.734 36.094 1 30.94 199 ASN B O 1
ATOM 3784 N N . GLU B 1 200 ? -2.834 12.656 36.938 1 32.88 200 GLU B N 1
ATOM 3785 C CA . GLU B 1 200 ? -2.174 11.438 37.406 1 32.88 200 GLU B CA 1
ATOM 3786 C C . GLU B 1 200 ? -2.07 10.414 36.281 1 32.88 200 GLU B C 1
ATOM 3788 O O . GLU B 1 200 ? -1.251 9.492 36.344 1 32.88 200 GLU B O 1
ATOM 3793 N N . VAL B 1 201 ? -3.184 10.102 35.5 1 34.94 201 VAL B N 1
ATOM 3794 C CA . VAL B 1 201 ? -3.295 8.711 35.062 1 34.94 201 VAL B CA 1
ATOM 3795 C C . VAL B 1 201 ? -2.215 8.398 34.031 1 34.94 201 VAL B C 1
ATOM 3797 O O . VAL B 1 201 ? -1.635 9.312 33.438 1 34.94 201 VAL B O 1
ATOM 3800 N N . GLY B 1 202 ? -2.402 7.285 33.156 1 35.38 202 GLY B N 1
ATOM 3801 C CA . GLY B 1 202 ? -1.534 6.254 32.625 1 35.38 202 GLY B CA 1
ATOM 3802 C C . GLY B 1 202 ? -0.686 6.73 31.469 1 35.38 202 GLY B C 1
ATOM 3803 O O . GLY B 1 202 ? -1.154 7.496 30.625 1 35.38 202 GLY B O 1
ATOM 3804 N N . TYR B 1 203 ? 0.546 6.719 31.422 1 35.62 203 TYR B N 1
ATOM 3805 C CA . TYR B 1 203 ? 1.715 7.16 30.672 1 35.62 203 TYR B CA 1
ATOM 3806 C C . TYR B 1 203 ? 1.616 6.73 29.219 1 35.62 203 TYR B C 1
ATOM 3808 O O . TYR B 1 203 ? 1.974 7.488 28.312 1 35.62 203 TYR B O 1
ATOM 3816 N N . HIS B 1 204 ? 1.399 5.395 29.047 1 43.19 204 HIS B N 1
ATOM 3817 C CA . HIS B 1 204 ? 1.521 4.797 27.719 1 43.19 204 HIS B CA 1
ATOM 3818 C C . HIS B 1 204 ? 0.513 5.402 26.75 1 43.19 204 HIS B C 1
ATOM 3820 O O . HIS B 1 204 ? 0.818 5.594 25.562 1 43.19 204 HIS B O 1
ATOM 3826 N N . HIS B 1 205 ? -0.724 5.555 27.25 1 41.84 205 HIS B N 1
ATOM 3827 C CA . HIS B 1 205 ? -1.842 6.16 26.531 1 41.84 205 HIS B CA 1
ATOM 3828 C C . HIS B 1 205 ? -1.541 7.609 26.172 1 41.84 205 HIS B C 1
ATOM 3830 O O . HIS B 1 205 ? -1.99 8.102 25.125 1 41.84 205 HIS B O 1
ATOM 3836 N N . ARG B 1 206 ? -0.526 8.109 26.781 1 45.75 206 ARG B N 1
ATOM 3837 C CA . ARG B 1 206 ? -0.195 9.523 26.641 1 45.75 206 ARG B CA 1
ATOM 3838 C C . ARG B 1 206 ? 0.649 9.766 25.391 1 45.75 206 ARG B C 1
ATOM 3840 O O . ARG B 1 206 ? 0.428 10.742 24.672 1 45.75 206 ARG B O 1
ATOM 3847 N N . GLU B 1 207 ? 1.523 8.688 25.234 1 48.41 207 GLU B N 1
ATOM 3848 C CA . GLU B 1 207 ? 2.441 8.891 24.109 1 48.41 207 GLU B CA 1
ATOM 3849 C C . GLU B 1 207 ? 1.716 8.789 22.781 1 48.41 207 GLU B C 1
ATOM 3851 O O . GLU B 1 207 ? 1.977 9.578 21.859 1 48.41 207 GLU B O 1
ATOM 3856 N N . SER B 1 208 ? 0.901 7.738 22.625 1 52.22 208 SER B N 1
ATOM 3857 C CA . SER B 1 208 ? 0.109 7.598 21.406 1 52.22 208 SER B CA 1
ATOM 3858 C C . SER B 1 208 ? -0.792 8.812 21.188 1 52.22 208 SER B C 1
ATOM 3860 O O . SER B 1 208 ? -0.939 9.289 20.062 1 52.22 208 SER B O 1
ATOM 3862 N N . ASN B 1 209 ? -1.24 9.227 22.266 1 53.16 209 ASN B N 1
ATOM 3863 C CA . ASN B 1 209 ? -2.09 10.414 22.203 1 53.16 209 ASN B CA 1
ATOM 3864 C C . ASN B 1 209 ? -1.301 11.656 21.797 1 53.16 209 ASN B C 1
ATOM 3866 O O . ASN B 1 209 ? -1.786 12.469 21.016 1 53.16 209 ASN B O 1
ATOM 3870 N N . LEU B 1 210 ? -0.089 11.641 22.156 1 51.94 210 LEU B N 1
ATOM 3871 C CA . LEU B 1 210 ? 0.725 12.805 21.828 1 51.94 210 LEU B CA 1
ATOM 3872 C C . LEU B 1 210 ? 1.115 12.789 20.344 1 51.94 210 LEU B C 1
ATOM 3874 O O . LEU B 1 210 ? 1.12 13.836 19.688 1 51.94 210 LEU B O 1
ATOM 3878 N N . GLU B 1 211 ? 1.284 11.656 19.875 1 55.38 211 GLU B N 1
ATOM 3879 C CA . GLU B 1 211 ? 1.636 11.539 18.469 1 55.38 211 GLU B CA 1
ATOM 3880 C C . GLU B 1 211 ? 0.458 11.914 17.578 1 55.38 211 GLU B C 1
ATOM 3882 O O . GLU B 1 211 ? 0.632 12.602 16.562 1 55.38 211 GLU B O 1
ATOM 3887 N N . GLU B 1 212 ? -0.585 11.445 17.828 1 55.38 212 GLU B N 1
ATOM 3888 C CA . GLU B 1 212 ? -1.799 11.789 17.094 1 55.38 212 GLU B CA 1
ATOM 3889 C C . GLU B 1 212 ? -2.055 13.297 17.125 1 55.38 212 GLU B C 1
ATOM 3891 O O . GLU B 1 212 ? -2.432 13.891 16.109 1 55.38 212 GLU B O 1
ATOM 3896 N N . LEU B 1 213 ? -1.855 13.859 18.234 1 56 213 LEU B N 1
ATOM 3897 C CA . LEU B 1 213 ? -2.029 15.297 18.375 1 56 213 LEU B CA 1
ATOM 3898 C C . LEU B 1 213 ? -1.01 16.062 17.547 1 56 213 LEU B C 1
ATOM 3900 O O . LEU B 1 213 ? -1.344 17.062 16.906 1 56 213 LEU B O 1
ATOM 3904 N N . LEU B 1 214 ? 0.109 15.5 17.547 1 58.62 214 LEU B N 1
ATOM 3905 C CA . LEU B 1 214 ? 1.169 16.141 16.766 1 58.62 214 LEU B CA 1
ATOM 3906 C C . LEU B 1 214 ? 0.868 16.062 15.273 1 58.62 214 LEU B C 1
ATOM 3908 O O . LEU B 1 214 ? 1.118 17.031 14.547 1 58.62 214 LEU B O 1
ATOM 3912 N N . GLU B 1 215 ? 0.334 15.055 14.859 1 58.22 215 GLU B N 1
ATOM 3913 C CA . GLU B 1 215 ? -0.063 14.906 13.469 1 58.22 215 GLU B CA 1
ATOM 3914 C C . GLU B 1 215 ? -1.165 15.891 13.094 1 58.22 215 GLU B C 1
ATOM 3916 O O . GLU B 1 215 ? -1.106 16.531 12.039 1 58.22 215 GLU B O 1
ATOM 3921 N N . LYS B 1 216 ? -2.086 15.969 13.922 1 59.53 216 LYS B N 1
ATOM 3922 C CA . LYS B 1 216 ? -3.174 16.922 13.719 1 59.53 216 LYS B CA 1
ATOM 3923 C C . LYS B 1 216 ? -2.646 18.359 13.656 1 59.53 216 LYS B C 1
ATOM 3925 O O . LYS B 1 216 ? -3.096 19.156 12.828 1 59.53 216 LYS B O 1
ATOM 3930 N N . GLN B 1 217 ? -1.699 18.594 14.492 1 58 217 GLN B N 1
ATOM 3931 C CA . GLN B 1 217 ? -1.13 19.938 14.523 1 58 217 GLN B CA 1
ATOM 3932 C C . GLN B 1 217 ? -0.334 20.219 13.258 1 58 217 GLN B C 1
ATOM 3934 O O . GLN B 1 217 ? -0.385 21.344 12.734 1 58 217 GLN B O 1
ATOM 3939 N N . ALA B 1 218 ? 0.2 19.172 12.852 1 62.31 218 ALA B N 1
ATOM 3940 C CA . ALA B 1 218 ? 0.963 19.344 11.617 1 62.31 218 ALA B CA 1
ATOM 3941 C C . ALA B 1 218 ? 0.039 19.641 10.438 1 62.31 218 ALA B C 1
ATOM 3943 O O . ALA B 1 218 ? 0.332 20.5 9.609 1 62.31 218 ALA B O 1
ATOM 3944 N N . ASP B 1 219 ? -0.977 18.891 10.422 1 60.06 219 ASP B N 1
ATOM 3945 C CA . ASP B 1 219 ? -1.967 19.141 9.375 1 60.06 219 ASP B CA 1
ATOM 3946 C C . ASP B 1 219 ? -2.57 20.531 9.516 1 60.06 219 ASP B C 1
ATOM 3948 O O . ASP B 1 219 ? -2.803 21.219 8.516 1 60.06 219 ASP B O 1
ATOM 3952 N N . LEU B 1 220 ? -2.867 20.875 10.711 1 63.16 220 LEU B N 1
ATOM 3953 C CA . LEU B 1 220 ? -3.398 22.203 10.977 1 63.16 220 LEU B CA 1
ATOM 3954 C C . LEU B 1 220 ? -2.4 23.281 10.555 1 63.16 220 LEU B C 1
ATOM 3956 O O . LEU B 1 220 ? -2.787 24.312 9.992 1 63.16 220 LEU B O 1
ATOM 3960 N N . ILE B 1 221 ? -1.248 23.016 10.812 1 61.88 221 ILE B N 1
ATOM 3961 C CA . ILE B 1 221 ? -0.198 23.953 10.43 1 61.88 221 ILE B CA 1
ATOM 3962 C C . ILE B 1 221 ? -0.18 24.109 8.914 1 61.88 221 ILE B C 1
ATOM 3964 O O . ILE B 1 221 ? -0.114 25.234 8.398 1 61.88 221 ILE B O 1
ATOM 3968 N N . ARG B 1 222 ? -0.278 23.078 8.289 1 60.69 222 ARG B N 1
ATOM 3969 C CA . ARG B 1 222 ? -0.294 23.141 6.832 1 60.69 222 ARG B CA 1
ATOM 3970 C C . ARG B 1 222 ? -1.506 23.906 6.328 1 60.69 222 ARG B C 1
ATOM 3972 O O . ARG B 1 222 ? -1.388 24.734 5.418 1 60.69 222 ARG B O 1
ATOM 3979 N N . TYR B 1 223 ? -2.592 23.516 6.855 1 57.09 223 TYR B N 1
ATOM 3980 C CA . TYR B 1 223 ? -3.818 24.234 6.516 1 57.09 223 TYR B CA 1
ATOM 3981 C C . TYR B 1 223 ? -3.666 25.734 6.766 1 57.09 223 TYR B C 1
ATOM 3983 O O . TYR B 1 223 ? -4.008 26.547 5.91 1 57.09 223 TYR B O 1
ATOM 3991 N N . LEU B 1 224 ? -3.172 26.047 7.93 1 63.72 224 LEU B N 1
ATOM 3992 C CA . LEU B 1 224 ? -3.045 27.453 8.305 1 63.72 224 LEU B CA 1
ATOM 3993 C C . LEU B 1 224 ? -2.025 28.156 7.422 1 63.72 224 LEU B C 1
ATOM 3995 O O . LEU B 1 224 ? -2.219 29.312 7.051 1 63.72 224 LEU B O 1
ATOM 3999 N N . ARG B 1 225 ? -1.148 27.453 7.039 1 64.19 225 ARG B N 1
ATOM 4000 C CA . ARG B 1 225 ? -0.138 28 6.148 1 64.19 225 ARG B CA 1
ATOM 4001 C C . ARG B 1 225 ? -0.723 28.281 4.766 1 64.19 225 ARG B C 1
ATOM 4003 O O . ARG B 1 225 ? -0.501 29.359 4.199 1 64.19 225 ARG B O 1
ATOM 4010 N N . ASP B 1 226 ? -1.332 27.359 4.301 1 60.12 226 ASP B N 1
ATOM 4011 C CA . ASP B 1 226 ? -1.979 27.547 3.004 1 60.12 226 ASP B CA 1
ATOM 4012 C C . ASP B 1 226 ? -2.971 28.703 3.043 1 60.12 226 ASP B C 1
ATOM 4014 O O . ASP B 1 226 ? -3.033 29.5 2.107 1 60.12 226 ASP B O 1
ATOM 4018 N N . HIS B 1 227 ? -3.701 28.703 4.035 1 62.34 227 HIS B N 1
ATOM 4019 C CA . HIS B 1 227 ? -4.672 29.781 4.199 1 62.34 227 HIS B CA 1
ATOM 4020 C C . HIS B 1 227 ? -3.979 31.125 4.309 1 62.34 227 HIS B C 1
ATOM 4022 O O . HIS B 1 227 ? -4.449 32.125 3.742 1 62.34 227 HIS B O 1
ATOM 4028 N N . ASN B 1 228 ? -2.941 31.188 5.043 1 61.12 228 ASN B N 1
ATOM 4029 C CA . ASN B 1 228 ? -2.16 32.406 5.18 1 61.12 228 ASN B CA 1
ATOM 4030 C C . ASN B 1 228 ? -1.625 32.875 3.832 1 61.12 228 ASN B C 1
ATOM 4032 O O . ASN B 1 228 ? -1.623 34.094 3.551 1 61.12 228 ASN B O 1
ATOM 4036 N N . VAL B 1 229 ? -1.166 32.062 3.109 1 63.81 229 VAL B N 1
ATOM 4037 C CA . VAL B 1 229 ? -0.665 32.406 1.784 1 63.81 229 VAL B CA 1
ATOM 4038 C C . VAL B 1 229 ? -1.806 32.938 0.928 1 63.81 229 VAL B C 1
ATOM 4040 O O . VAL B 1 229 ? -1.647 33.969 0.247 1 63.81 229 VAL B O 1
ATOM 4043 N N . LYS B 1 230 ? -2.857 32.344 0.929 1 65.44 230 LYS B N 1
ATOM 4044 C CA . LYS B 1 230 ? -4.02 32.812 0.178 1 65.44 230 LYS B CA 1
ATOM 4045 C C . LYS B 1 230 ? -4.457 34.219 0.64 1 65.44 230 LYS B C 1
ATOM 4047 O O . LYS B 1 230 ? -4.762 35.062 -0.182 1 65.44 230 LYS B O 1
ATOM 4052 N N . LEU B 1 231 ? -4.5 34.344 1.9 1 64.62 231 LEU B N 1
ATOM 4053 C CA . LEU B 1 231 ? -4.895 35.625 2.447 1 64.62 231 LEU B CA 1
ATOM 4054 C C . LEU B 1 231 ? -3.885 36.719 2.072 1 64.62 231 LEU B C 1
ATOM 4056 O O . LEU B 1 231 ? -4.266 37.844 1.746 1 64.62 231 LEU B O 1
ATOM 4060 N N . SER B 1 232 ? -2.65 36.344 2.156 1 63.69 232 SER B N 1
ATOM 4061 C CA . SER B 1 232 ? -1.606 37.281 1.785 1 63.69 232 SER B CA 1
ATOM 4062 C C . SER B 1 232 ? -1.716 37.688 0.317 1 63.69 232 SER B C 1
ATOM 4064 O O . SER B 1 232 ? -1.547 38.875 -0.029 1 63.69 232 SER B O 1
ATOM 4066 N N . HIS B 1 233 ? -1.966 36.844 -0.428 1 68.88 233 HIS B N 1
ATOM 4067 C CA . HIS B 1 233 ? -2.146 37.125 -1.849 1 68.88 233 HIS B CA 1
ATOM 4068 C C . HIS B 1 233 ? -3.344 38.031 -2.084 1 68.88 233 HIS B C 1
ATOM 4070 O O . HIS B 1 233 ? -3.258 38.969 -2.857 1 68.88 233 HIS B O 1
ATOM 4076 N N . ARG B 1 234 ? -4.375 37.75 -1.515 1 68.94 234 ARG B N 1
ATOM 4077 C CA . ARG B 1 234 ? -5.559 38.594 -1.625 1 68.94 234 ARG B CA 1
ATOM 4078 C C . ARG B 1 234 ? -5.277 40 -1.115 1 68.94 234 ARG B C 1
ATOM 4080 O O . ARG B 1 234 ? -5.738 41 -1.703 1 68.94 234 ARG B O 1
ATOM 4087 N N . MET B 1 235 ? -4.641 40.062 -0.109 1 68.06 235 MET B N 1
ATOM 4088 C CA . MET B 1 235 ? -4.27 41.375 0.455 1 68.06 235 MET B CA 1
ATOM 4089 C C . MET B 1 235 ? -3.389 42.156 -0.513 1 68.06 235 MET B C 1
ATOM 4091 O O . MET B 1 235 ? -3.564 43.344 -0.678 1 68.06 235 MET B O 1
ATOM 4095 N N . MET B 1 236 ? -2.457 41.469 -1.01 1 66.5 236 MET B N 1
ATOM 4096 C CA . MET B 1 236 ? -1.58 42.125 -1.979 1 66.5 236 MET B CA 1
ATOM 4097 C C . MET B 1 236 ? -2.377 42.625 -3.178 1 66.5 236 MET B C 1
ATOM 4099 O O . MET B 1 236 ? -2.125 43.719 -3.676 1 66.5 236 MET B O 1
ATOM 4103 N N . LEU B 1 237 ? -3.301 42 -3.541 1 67.06 237 LEU B N 1
ATOM 4104 C CA . LEU B 1 237 ? -4.164 42.406 -4.641 1 67.06 237 LEU B CA 1
ATOM 4105 C C . LEU B 1 237 ? -5.004 43.625 -4.246 1 67.06 237 LEU B C 1
ATOM 4107 O O . LEU B 1 237 ? -5.172 44.562 -5.035 1 67.06 237 LEU B O 1
ATOM 4111 N N . LEU B 1 238 ? -5.5 43.625 -3.113 1 65.25 238 LEU B N 1
ATOM 4112 C CA . LEU B 1 238 ? -6.289 44.75 -2.623 1 65.25 238 LEU B CA 1
ATOM 4113 C C . LEU B 1 238 ? -5.418 45.969 -2.445 1 65.25 238 LEU B C 1
ATOM 4115 O O . LEU B 1 238 ? -5.848 47.094 -2.754 1 65.25 238 LEU B O 1
ATOM 4119 N N . ALA B 1 239 ? -4.289 45.75 -2.029 1 62.5 239 ALA B N 1
ATOM 4120 C CA . ALA B 1 239 ? -3.346 46.844 -1.854 1 62.5 239 ALA B CA 1
ATOM 4121 C C . ALA B 1 239 ? -2.896 47.406 -3.203 1 62.5 239 ALA B C 1
ATOM 4123 O O . ALA B 1 239 ? -2.719 48.625 -3.354 1 62.5 239 ALA B O 1
ATOM 4124 N N . ALA B 1 240 ? -2.719 46.656 -4.02 1 62.97 240 ALA B N 1
ATOM 4125 C CA . ALA B 1 240 ? -2.334 47.062 -5.363 1 62.97 240 ALA B CA 1
ATOM 4126 C C . ALA B 1 240 ? -3.449 47.875 -6.027 1 62.97 240 ALA B C 1
ATOM 4128 O O . ALA B 1 240 ? -3.186 48.812 -6.77 1 62.97 240 ALA B O 1
ATOM 4129 N N . GLN B 1 241 ? -4.559 47.594 -5.812 1 62 241 GLN B N 1
ATOM 4130 C CA . GLN B 1 241 ? -5.699 48.344 -6.336 1 62 241 GLN B CA 1
ATOM 4131 C C . GLN B 1 241 ? -5.812 49.719 -5.68 1 62 241 GLN B C 1
ATOM 4133 O O . GLN B 1 241 ? -6.277 50.656 -6.301 1 62 241 GLN B O 1
ATOM 4138 N N . ARG B 1 242 ? -5.422 49.844 -4.574 1 58.88 242 ARG B N 1
ATOM 4139 C CA . ARG B 1 242 ? -5.422 51.156 -3.893 1 58.88 242 ARG B CA 1
ATOM 4140 C C . ARG B 1 242 ? -4.32 52.062 -4.434 1 58.88 242 ARG B C 1
ATOM 4142 O O . ARG B 1 242 ? -4.473 53.281 -4.457 1 58.88 242 ARG B O 1
ATOM 4149 N N . ARG B 1 243 ? -3.225 51.625 -4.719 1 54.84 243 ARG B N 1
ATOM 4150 C CA . ARG B 1 243 ? -2.154 52.438 -5.277 1 54.84 243 ARG B CA 1
ATOM 4151 C C . ARG B 1 243 ? -2.506 52.906 -6.68 1 54.84 243 ARG B C 1
ATOM 4153 O O . ARG B 1 243 ? -1.865 53.812 -7.207 1 54.84 243 ARG B O 1
ATOM 4160 N N . LEU B 1 244 ? -3.232 52.438 -7.43 1 49.53 244 LEU B N 1
ATOM 4161 C CA . LEU B 1 244 ? -3.652 53.031 -8.688 1 49.53 244 LEU B CA 1
ATOM 4162 C C . LEU B 1 244 ? -4.523 54.25 -8.445 1 49.53 244 LEU B C 1
ATOM 4164 O O . LEU B 1 244 ? -5.59 54.156 -7.828 1 49.53 244 LEU B O 1
ATOM 4168 N N . PRO B 1 245 ? -3.959 55.5 -8.352 1 47.56 245 PRO B N 1
ATOM 4169 C CA . PRO B 1 245 ? -4.602 56.812 -8.32 1 47.56 245 PRO B CA 1
ATOM 4170 C C . PRO B 1 245 ? -5.793 56.906 -9.266 1 47.56 245 PRO B C 1
ATOM 4172 O O . PRO B 1 245 ? -5.801 56.281 -10.32 1 47.56 245 PRO B O 1
ATOM 4175 N N . GLU B 1 246 ? -7.027 57.156 -8.719 1 43.91 246 GLU B N 1
ATOM 4176 C CA . GLU B 1 246 ? -7.941 57.844 -9.625 1 43.91 246 GLU B CA 1
ATOM 4177 C C . GLU B 1 246 ? -7.219 58.906 -10.438 1 43.91 246 GLU B C 1
ATOM 4179 O O . GLU B 1 246 ? -6.668 59.844 -9.875 1 43.91 246 GLU B O 1
ATOM 4184 N N . ALA B 1 247 ? -6.648 58.594 -11.477 1 37.75 247 ALA B N 1
ATOM 4185 C CA . ALA B 1 247 ? -6.734 59.688 -12.461 1 37.75 247 ALA B CA 1
ATOM 4186 C C . ALA B 1 247 ? -8.188 60.062 -12.734 1 37.75 247 ALA B C 1
ATOM 4188 O O . ALA B 1 247 ? -9.055 59.188 -12.852 1 37.75 247 ALA B O 1
#